Protein AF-A0AAD2KLY4-F1 (afdb_monomer_lite)

Structure (mmCIF, N/CA/C/O backb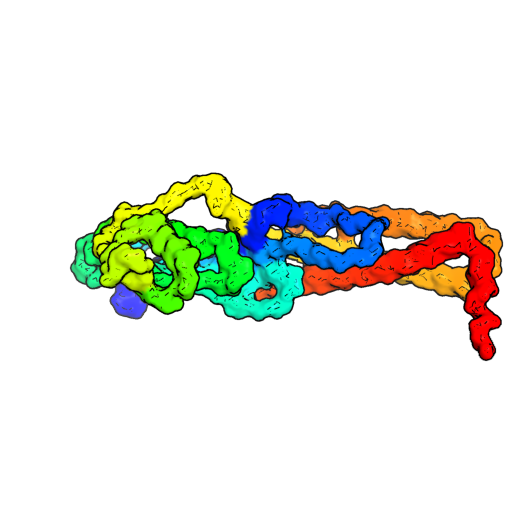one):
data_AF-A0AAD2KLY4-F1
#
_entry.id   AF-A0AAD2KLY4-F1
#
loop_
_atom_site.group_PDB
_atom_site.id
_atom_site.type_symbol
_atom_site.label_atom_id
_atom_site.label_alt_id
_atom_site.label_comp_id
_atom_site.label_asym_id
_atom_site.label_entity_id
_atom_site.label_seq_id
_atom_site.pdbx_PDB_ins_code
_atom_site.Cartn_x
_atom_site.Cartn_y
_atom_site.Cartn_z
_atom_site.occupancy
_atom_site.B_iso_or_equiv
_atom_site.auth_seq_id
_atom_site.auth_comp_id
_atom_site.auth_asym_id
_atom_site.auth_atom_id
_atom_site.pdbx_PDB_model_num
ATOM 1 N N . MET A 1 1 ? -6.569 -11.835 -3.399 1.00 58.44 1 MET A N 1
ATOM 2 C CA . MET A 1 1 ? -7.175 -13.111 -2.927 1.00 58.44 1 MET A CA 1
ATOM 3 C C . MET A 1 1 ? -7.369 -13.059 -1.411 1.00 58.44 1 MET A C 1
ATOM 5 O O . MET A 1 1 ? -6.613 -12.363 -0.741 1.00 58.44 1 MET A O 1
ATOM 9 N N . SER A 1 2 ? -8.421 -13.692 -0.871 1.00 74.25 2 SER A N 1
ATOM 10 C CA . SER A 1 2 ? -8.656 -13.763 0.584 1.00 74.25 2 SER A CA 1
ATOM 11 C C . SER A 1 2 ? -8.454 -15.191 1.061 1.00 74.25 2 SER A C 1
ATOM 13 O O . SER A 1 2 ? -9.274 -16.044 0.731 1.00 74.25 2 SER A O 1
ATOM 15 N N . ASP A 1 3 ? -7.421 -15.420 1.859 1.00 81.19 3 ASP A N 1
ATOM 16 C CA . ASP A 1 3 ? -7.173 -16.714 2.476 1.00 81.19 3 ASP A CA 1
ATOM 17 C C . ASP A 1 3 ? -7.888 -16.759 3.823 1.00 81.19 3 ASP A C 1
ATOM 19 O O . ASP A 1 3 ? -7.813 -15.831 4.635 1.00 81.19 3 ASP A O 1
ATOM 23 N N . MET A 1 4 ? -8.642 -17.829 4.050 1.00 85.00 4 MET A N 1
ATOM 24 C CA . MET A 1 4 ? -9.353 -18.057 5.299 1.00 85.00 4 MET A CA 1
ATOM 25 C C . MET A 1 4 ? -8.790 -19.318 5.937 1.00 85.00 4 MET A C 1
ATOM 27 O O . MET A 1 4 ? -8.860 -20.392 5.349 1.00 85.00 4 MET A O 1
ATOM 31 N N . SER A 1 5 ? -8.242 -19.183 7.140 1.00 82.19 5 SER A N 1
ATOM 32 C CA . SER A 1 5 ? -7.796 -20.314 7.949 1.00 82.19 5 SER A CA 1
ATOM 33 C C . SER A 1 5 ? -8.647 -20.410 9.209 1.00 82.19 5 SER A C 1
ATOM 35 O O . SER A 1 5 ? -8.895 -19.419 9.902 1.00 82.19 5 SER A O 1
ATOM 37 N N . LEU A 1 6 ? -9.129 -21.619 9.482 1.00 83.00 6 LEU A N 1
ATOM 38 C CA . LEU A 1 6 ? -9.866 -21.957 10.691 1.00 83.00 6 LEU A CA 1
ATOM 39 C C . LEU A 1 6 ? -9.021 -22.942 11.493 1.00 83.00 6 LEU A C 1
ATOM 41 O O . LEU A 1 6 ? -8.692 -24.018 10.998 1.00 83.00 6 LEU A O 1
ATOM 45 N N . ILE A 1 7 ? -8.674 -22.567 12.720 1.00 78.06 7 ILE A N 1
ATOM 46 C CA . ILE A 1 7 ? -7.983 -23.441 13.666 1.00 78.06 7 ILE A CA 1
ATOM 47 C C . ILE A 1 7 ? -9.000 -23.840 14.734 1.00 78.06 7 ILE A C 1
ATOM 49 O O . ILE A 1 7 ? -9.367 -23.039 15.602 1.00 78.06 7 ILE A O 1
ATOM 53 N N . GLU A 1 8 ? -9.474 -25.082 14.647 1.00 68.81 8 GLU A N 1
ATOM 54 C CA . GLU A 1 8 ? -10.263 -25.718 15.700 1.00 68.81 8 GLU A CA 1
ATOM 55 C C . GLU A 1 8 ? -9.298 -26.147 16.822 1.00 68.81 8 GLU A C 1
ATOM 57 O O . GLU A 1 8 ? -8.253 -26.727 16.540 1.00 68.81 8 GLU A O 1
ATOM 62 N N . THR A 1 9 ? -9.618 -25.862 18.091 1.00 71.38 9 THR A N 1
ATOM 63 C CA . THR A 1 9 ? -8.832 -26.245 19.293 1.00 71.38 9 THR A CA 1
ATOM 64 C C . THR A 1 9 ? -7.506 -25.501 19.523 1.00 71.38 9 THR A C 1
ATOM 66 O O . THR A 1 9 ? -6.468 -26.094 19.814 1.00 71.38 9 THR A O 1
ATOM 69 N N . ALA A 1 10 ? -7.528 -24.166 19.483 1.00 72.50 10 ALA A N 1
ATOM 70 C CA . ALA A 1 10 ? -6.380 -23.386 19.951 1.00 72.50 10 ALA A CA 1
ATOM 71 C C . ALA A 1 10 ? -6.088 -23.659 21.448 1.00 72.50 10 ALA A C 1
ATOM 73 O O . ALA A 1 10 ? -7.015 -23.984 22.200 1.00 72.50 10 ALA A O 1
ATOM 74 N N . PRO A 1 11 ? -4.834 -23.492 21.921 1.00 71.00 11 PRO A N 1
ATOM 75 C CA . PRO A 1 11 ? -4.490 -23.638 23.335 1.00 71.00 11 PRO A CA 1
ATOM 76 C C . PRO A 1 11 ? -5.448 -22.823 24.221 1.00 71.00 11 PRO A C 1
ATOM 78 O O . PRO A 1 11 ? -5.539 -21.604 24.082 1.00 71.00 11 PRO A O 1
ATOM 81 N N . GLY A 1 12 ? -6.208 -23.506 25.086 1.00 73.12 12 GLY A N 1
ATOM 82 C CA . GLY A 1 12 ? -7.313 -22.914 25.858 1.00 73.12 12 GLY A CA 1
ATOM 83 C C . GLY A 1 12 ? -8.727 -23.272 25.372 1.00 73.12 12 GLY A C 1
ATOM 84 O O . GLY A 1 12 ? -9.696 -22.725 25.890 1.00 73.12 12 GLY A O 1
ATOM 85 N N . GLY A 1 13 ? -8.864 -24.173 24.394 1.00 79.44 13 GLY A N 1
ATOM 86 C CA . GLY A 1 13 ? -10.141 -24.762 23.967 1.00 79.44 13 GLY A CA 1
ATOM 87 C C . GLY A 1 13 ? -10.970 -23.912 22.997 1.00 79.44 13 GLY A C 1
ATOM 88 O O . GLY A 1 13 ? -11.998 -24.373 22.519 1.00 79.44 13 GLY A O 1
ATOM 89 N N . GLY A 1 14 ? -10.548 -22.688 22.673 1.00 84.50 14 GLY A N 1
ATOM 90 C CA . GLY A 1 14 ? -11.285 -21.787 21.778 1.00 84.50 14 GLY A CA 1
ATOM 91 C C . GLY A 1 14 ? -11.152 -22.117 20.286 1.00 84.50 14 GLY A C 1
ATOM 92 O O . GLY A 1 14 ? -10.246 -22.836 19.861 1.00 84.50 14 GLY A O 1
ATOM 93 N N . SER A 1 15 ? -12.042 -21.528 19.482 1.00 86.88 15 SER A N 1
ATOM 94 C CA . SER A 1 15 ? -11.928 -21.508 18.015 1.00 86.88 15 SER A CA 1
ATOM 95 C C . SER A 1 15 ? -11.272 -20.206 17.560 1.00 86.88 15 SER A C 1
ATOM 97 O O . SER A 1 15 ? -11.635 -19.130 18.051 1.00 86.88 15 SER A O 1
ATOM 99 N N . VAL A 1 16 ? -10.326 -20.295 16.621 1.00 89.75 16 VAL A N 1
ATOM 100 C CA . VAL A 1 16 ? -9.651 -19.128 16.036 1.00 89.75 16 VAL A CA 1
ATOM 101 C C . VAL A 1 16 ? -9.893 -19.096 14.534 1.00 89.75 16 VAL A C 1
ATOM 103 O O . VAL A 1 16 ? -9.549 -20.035 13.821 1.00 89.75 16 VAL A O 1
ATOM 106 N N . LEU A 1 17 ? -10.478 -18.001 14.060 1.00 91.50 17 LEU A N 1
ATOM 107 C CA . LEU A 1 17 ? -10.653 -17.716 12.642 1.00 91.50 17 LEU A CA 1
ATOM 108 C C . LEU A 1 17 ? -9.693 -16.602 12.244 1.00 91.50 17 LEU A C 1
ATOM 110 O O . LEU A 1 17 ? -9.771 -15.506 12.800 1.00 91.50 17 LEU A O 1
ATOM 114 N N . THR A 1 18 ? -8.864 -16.856 11.239 1.00 91.88 18 THR A N 1
ATOM 115 C CA . THR A 1 18 ? -7.981 -15.848 10.656 1.00 91.88 18 THR A CA 1
ATOM 116 C C . THR A 1 18 ? -8.346 -15.642 9.192 1.00 91.88 18 THR A C 1
ATOM 118 O O . THR A 1 18 ? -8.370 -16.584 8.399 1.00 91.88 18 THR A O 1
ATOM 121 N N . LYS A 1 19 ? -8.641 -14.396 8.819 1.00 93.19 19 LYS A N 1
ATOM 122 C CA . LYS A 1 19 ? -8.794 -13.970 7.427 1.00 93.19 19 LYS A CA 1
ATOM 123 C C . LYS A 1 19 ? -7.586 -13.136 7.053 1.00 93.19 19 LYS A C 1
ATOM 125 O O . LYS A 1 19 ? -7.297 -12.143 7.715 1.00 93.19 19 LYS A O 1
ATOM 130 N N . GLN A 1 20 ? -6.916 -13.520 5.984 1.00 91.50 20 GLN A N 1
ATOM 131 C CA . GLN A 1 20 ? -5.729 -12.850 5.493 1.00 91.50 20 GLN A CA 1
ATOM 132 C C . GLN A 1 20 ? -5.960 -12.396 4.059 1.00 91.50 20 GLN A C 1
ATOM 134 O O . GLN A 1 20 ? -6.524 -13.113 3.233 1.00 91.50 20 GLN A O 1
ATOM 139 N N . ARG A 1 21 ? -5.556 -11.168 3.762 1.00 91.69 21 ARG A N 1
ATOM 140 C CA . ARG A 1 21 ? -5.619 -10.592 2.421 1.00 91.69 21 ARG A CA 1
ATOM 141 C C . ARG A 1 21 ? -4.305 -9.920 2.125 1.00 91.69 21 ARG A C 1
ATOM 143 O O . ARG A 1 21 ? -3.814 -9.148 2.943 1.00 91.69 21 ARG A O 1
ATOM 150 N N . ARG A 1 22 ? -3.776 -10.171 0.934 1.00 90.19 22 ARG A N 1
ATOM 151 C CA . ARG A 1 22 ? -2.595 -9.475 0.442 1.00 90.19 22 ARG A CA 1
ATOM 152 C C . ARG A 1 22 ? -2.857 -8.874 -0.925 1.00 90.19 22 ARG A C 1
ATOM 154 O O . ARG A 1 22 ? -3.518 -9.487 -1.763 1.00 90.19 22 ARG A O 1
ATOM 161 N N . TYR A 1 23 ? -2.361 -7.664 -1.119 1.00 92.00 23 TYR A N 1
ATOM 162 C CA . TYR A 1 23 ? -2.485 -6.911 -2.360 1.00 92.00 23 TYR A CA 1
ATOM 163 C C . TYR A 1 23 ? -1.366 -5.875 -2.449 1.00 92.00 23 TYR A C 1
ATOM 165 O O . TYR A 1 23 ? -0.711 -5.559 -1.456 1.00 92.00 23 TYR A O 1
ATOM 173 N N . VAL A 1 24 ? -1.142 -5.343 -3.644 1.00 90.12 24 VAL A N 1
ATOM 174 C CA . VAL A 1 24 ? -0.223 -4.229 -3.869 1.00 90.12 24 VAL A CA 1
ATOM 175 C C . VAL A 1 24 ? -1.033 -2.939 -3.937 1.00 90.12 24 VAL A C 1
ATOM 177 O O . VAL A 1 24 ? -2.069 -2.891 -4.595 1.00 90.12 24 VAL A O 1
ATOM 180 N N . LEU A 1 25 ? -0.587 -1.888 -3.257 1.00 92.19 25 LEU A N 1
ATOM 181 C CA . LEU A 1 25 ? -1.055 -0.530 -3.502 1.00 92.19 25 LEU A CA 1
ATOM 182 C C . LEU A 1 25 ? -0.059 0.192 -4.392 1.00 92.19 25 LEU A C 1
ATOM 184 O O . LEU A 1 25 ? 1.115 0.306 -4.050 1.00 92.19 25 LEU A O 1
ATOM 188 N N . GLU A 1 26 ? -0.546 0.731 -5.497 1.00 89.25 26 GLU A N 1
ATOM 189 C CA . GLU A 1 26 ? 0.185 1.711 -6.279 1.00 89.25 26 GLU A CA 1
ATOM 190 C C . GLU A 1 26 ? -0.215 3.114 -5.824 1.00 89.25 26 GLU A C 1
ATOM 192 O O . GLU A 1 26 ? -1.395 3.472 -5.819 1.00 89.25 26 GLU A O 1
ATOM 197 N N . VAL A 1 27 ? 0.772 3.887 -5.378 1.00 88.94 27 VAL A N 1
ATOM 198 C CA . VAL A 1 27 ? 0.571 5.168 -4.707 1.00 88.94 27 VAL A CA 1
ATOM 199 C C . VAL A 1 27 ? 1.357 6.258 -5.424 1.00 88.94 27 VAL A C 1
ATOM 201 O O . VAL A 1 27 ? 2.584 6.264 -5.410 1.00 88.94 27 VAL A O 1
ATOM 204 N N . GLY A 1 28 ? 0.676 7.214 -6.047 1.00 87.25 28 GLY A N 1
ATOM 205 C CA . GLY A 1 28 ? 1.345 8.232 -6.856 1.00 87.25 28 GLY A CA 1
ATOM 206 C C . GLY A 1 28 ? 0.415 9.322 -7.363 1.00 87.25 28 GLY A C 1
ATOM 207 O O . GLY A 1 28 ? -0.791 9.298 -7.132 1.00 87.25 28 GLY A O 1
ATOM 208 N N . GLU A 1 29 ? 0.979 10.308 -8.060 1.00 83.88 29 GLU A N 1
ATOM 209 C CA . GLU A 1 29 ? 0.165 11.342 -8.702 1.00 83.88 29 GLU A CA 1
ATOM 210 C C . GLU A 1 29 ? -0.788 10.710 -9.730 1.00 83.88 29 GLU A C 1
ATOM 212 O O . GLU A 1 29 ? -0.370 9.825 -10.473 1.00 83.88 29 GLU A O 1
ATOM 217 N N . PRO A 1 30 ? -2.050 11.151 -9.851 1.00 76.00 30 PRO A N 1
ATOM 218 C CA . PRO A 1 30 ? -3.013 10.506 -10.749 1.00 76.00 30 PRO A CA 1
ATOM 219 C C . PRO A 1 30 ? -2.569 10.495 -12.213 1.00 76.00 30 PRO A C 1
ATOM 221 O O . PRO A 1 30 ? -2.823 9.536 -12.931 1.00 76.00 30 PRO A O 1
ATOM 224 N N . THR A 1 31 ? -1.865 11.541 -12.652 1.00 72.88 31 THR A N 1
ATOM 225 C CA . THR A 1 31 ? -1.267 11.615 -13.994 1.00 72.88 31 THR A CA 1
ATOM 226 C C . THR A 1 31 ? -0.169 10.576 -14.195 1.00 72.88 31 THR A C 1
ATOM 228 O O . THR A 1 31 ? 0.007 10.076 -15.300 1.00 72.88 31 THR A O 1
ATOM 231 N N . VAL A 1 32 ? 0.543 10.223 -13.126 1.00 68.00 32 VAL A N 1
ATOM 232 C CA . VAL A 1 32 ? 1.557 9.167 -13.112 1.00 68.00 32 VAL A CA 1
ATOM 233 C C . VAL A 1 32 ? 0.902 7.798 -13.112 1.00 68.00 32 VAL A C 1
ATOM 235 O O . VAL A 1 32 ? 1.340 6.937 -13.861 1.00 68.00 32 VAL A O 1
ATOM 238 N N . LEU A 1 33 ? -0.169 7.605 -12.341 1.00 68.56 33 LEU A N 1
ATOM 239 C CA . LEU A 1 33 ? -0.923 6.349 -12.328 1.00 68.56 33 LEU A CA 1
ATOM 240 C C . LEU A 1 33 ? -1.590 6.084 -13.685 1.00 68.56 33 LEU A C 1
ATOM 242 O O . LEU A 1 33 ? -1.449 5.004 -14.247 1.00 68.56 33 LEU A O 1
ATOM 246 N N . ALA A 1 34 ? -2.224 7.102 -14.275 1.00 64.50 34 ALA A N 1
ATOM 247 C CA . ALA A 1 34 ? -2.790 7.022 -15.622 1.00 64.50 34 ALA A CA 1
ATOM 248 C C . ALA A 1 34 ? -1.703 6.860 -16.703 1.00 64.50 34 ALA A C 1
ATOM 250 O O . ALA A 1 34 ? -1.918 6.201 -17.719 1.00 64.50 34 ALA A O 1
ATOM 251 N N . GLY A 1 35 ? -0.531 7.462 -16.479 1.00 53.62 35 GLY A N 1
ATOM 252 C CA . GLY A 1 35 ? 0.608 7.479 -17.394 1.00 53.62 35 GLY A CA 1
ATOM 253 C C . GLY A 1 35 ? 1.600 6.325 -17.229 1.00 53.62 35 GLY A C 1
ATOM 254 O O . GLY A 1 35 ? 2.498 6.207 -18.055 1.00 53.62 35 GLY A O 1
ATOM 255 N N . HIS A 1 36 ? 1.463 5.441 -16.233 1.00 50.06 36 HIS A N 1
ATOM 256 C CA . HIS A 1 36 ? 2.331 4.256 -16.085 1.00 50.06 36 HIS A CA 1
ATOM 257 C C . HIS A 1 36 ? 2.085 3.184 -17.149 1.00 50.06 36 HIS A C 1
ATOM 259 O O . HIS A 1 36 ? 2.924 2.305 -17.351 1.00 50.06 36 HIS A O 1
ATOM 265 N N . LEU A 1 37 ? 0.992 3.314 -17.905 1.00 44.81 37 LEU A N 1
ATOM 266 C CA . LEU A 1 37 ? 0.805 2.632 -19.188 1.00 44.81 37 LEU A CA 1
ATOM 267 C C . LEU A 1 37 ? 1.606 3.276 -20.338 1.00 44.81 37 LEU A C 1
ATOM 269 O O . LEU A 1 37 ? 1.842 2.626 -21.349 1.00 44.81 37 LEU A O 1
ATOM 273 N N . ALA A 1 38 ? 2.056 4.524 -20.190 1.00 39.06 38 ALA A N 1
ATOM 274 C CA . ALA A 1 38 ? 2.711 5.325 -21.228 1.00 39.06 38 ALA A CA 1
ATOM 275 C C . ALA A 1 38 ? 4.179 5.687 -20.920 1.00 39.06 38 ALA A C 1
ATOM 277 O O . ALA A 1 38 ? 4.808 6.415 -21.684 1.00 39.06 38 ALA A O 1
ATOM 278 N N . LEU A 1 39 ? 4.762 5.181 -19.824 1.00 42.94 39 LEU A N 1
ATOM 279 C CA . LEU A 1 39 ? 6.188 5.385 -19.519 1.00 42.94 39 LEU A CA 1
ATOM 280 C C . LEU A 1 39 ? 7.136 4.551 -20.400 1.00 42.94 39 LEU A C 1
ATOM 282 O O . LEU A 1 39 ? 8.351 4.727 -20.325 1.00 42.94 39 LEU A O 1
ATOM 286 N N . SER A 1 40 ? 6.598 3.721 -21.296 1.00 43.22 40 SER A N 1
ATOM 287 C CA . SER A 1 40 ? 7.327 3.311 -22.494 1.00 43.22 40 SER A CA 1
ATOM 288 C C . SER A 1 40 ? 7.121 4.367 -23.579 1.00 43.22 40 SER A C 1
ATOM 290 O O . SER A 1 40 ? 5.994 4.630 -23.979 1.00 43.22 40 SER A O 1
ATOM 292 N N . ALA A 1 41 ? 8.222 4.899 -24.108 1.00 41.16 41 ALA A N 1
ATOM 293 C CA . ALA A 1 41 ? 8.277 5.678 -25.349 1.00 41.16 41 ALA A CA 1
ATOM 294 C C . ALA A 1 41 ? 7.902 7.169 -25.270 1.00 41.16 41 ALA A C 1
ATOM 296 O O . ALA A 1 41 ? 6.834 7.592 -25.688 1.00 41.16 41 ALA A O 1
ATOM 297 N N . SER A 1 42 ? 8.864 8.010 -24.889 1.00 39.44 42 SER A N 1
ATOM 298 C CA . SER A 1 42 ? 9.314 9.096 -25.780 1.00 39.44 42 SER A CA 1
ATOM 299 C C . SER A 1 42 ? 10.373 9.944 -25.076 1.00 39.44 42 SER A C 1
ATOM 301 O O . SER A 1 42 ? 10.146 11.093 -24.692 1.00 39.44 42 SER A O 1
ATOM 303 N N . ALA A 1 43 ? 11.587 9.402 -24.969 1.00 42.47 43 ALA A N 1
ATOM 304 C CA . ALA A 1 43 ? 12.765 10.257 -24.939 1.00 42.47 43 ALA A CA 1
ATOM 305 C C . ALA A 1 43 ? 12.966 10.797 -26.365 1.00 42.47 43 ALA A C 1
ATOM 307 O O . ALA A 1 43 ? 13.672 10.209 -27.182 1.00 42.47 43 ALA A O 1
ATOM 308 N N . GLY A 1 44 ? 12.273 11.889 -26.692 1.00 43.88 44 GLY A N 1
ATOM 309 C CA . GLY A 1 44 ? 12.481 12.599 -27.948 1.00 43.88 44 GLY A CA 1
ATOM 310 C C . GLY A 1 44 ? 13.955 13.020 -28.059 1.00 43.88 44 GLY A C 1
ATOM 311 O O . GLY A 1 44 ? 14.493 13.618 -27.121 1.00 43.88 44 GLY A O 1
ATOM 312 N N . PRO A 1 45 ? 14.645 12.729 -29.173 1.00 43.09 45 PRO A N 1
ATOM 313 C CA . PRO A 1 45 ? 16.068 13.002 -29.307 1.00 43.09 45 PRO A CA 1
ATOM 314 C C . PRO A 1 45 ? 16.277 14.485 -29.617 1.00 43.09 45 PRO A C 1
ATOM 316 O O . PRO A 1 45 ? 16.491 14.817 -30.778 1.00 43.09 45 PRO A O 1
ATOM 319 N N . LYS A 1 46 ? 16.160 15.406 -28.643 1.00 46.25 46 LYS A N 1
ATOM 320 C CA . LYS A 1 46 ? 16.518 16.820 -28.909 1.00 46.25 46 LYS A CA 1
ATOM 321 C C . LYS A 1 46 ? 16.771 17.783 -27.745 1.00 46.25 46 LYS A C 1
ATOM 323 O O . LYS A 1 46 ? 16.981 18.958 -28.025 1.00 46.25 46 LYS A O 1
ATOM 328 N N . VAL A 1 47 ? 16.846 17.355 -26.484 1.00 42.56 47 VAL A N 1
ATOM 329 C CA . VAL A 1 47 ? 17.201 18.289 -25.391 1.00 42.56 47 VAL A CA 1
ATOM 330 C C . VAL A 1 47 ? 18.517 17.882 -24.741 1.00 42.56 47 VAL A C 1
ATOM 332 O O . VAL A 1 47 ? 18.563 17.215 -23.715 1.00 42.56 47 VAL A O 1
ATOM 335 N N . VAL A 1 48 ? 19.616 18.283 -25.377 1.00 45.19 48 VAL A N 1
ATOM 336 C CA . VAL A 1 48 ? 20.957 18.209 -24.791 1.00 45.19 48 VAL A CA 1
ATOM 337 C C . VAL A 1 48 ? 21.098 19.389 -23.824 1.00 45.19 48 VAL A C 1
ATOM 339 O O . VAL A 1 48 ? 21.095 20.533 -24.265 1.00 45.19 48 VAL A O 1
ATOM 342 N N . GLY A 1 49 ? 21.204 19.123 -22.516 1.00 49.09 49 GLY A N 1
ATOM 343 C CA . GLY A 1 49 ? 21.714 20.103 -21.542 1.00 49.09 49 GLY A CA 1
ATOM 344 C C . GLY A 1 49 ? 20.796 20.541 -20.395 1.00 49.09 49 GLY A C 1
ATOM 345 O O . GLY A 1 49 ? 21.223 21.376 -19.605 1.00 49.09 49 GLY A O 1
ATOM 346 N N . ARG A 1 50 ? 19.578 19.999 -20.238 1.00 47.25 50 ARG A N 1
ATOM 347 C CA . ARG A 1 50 ? 18.803 20.195 -18.995 1.00 47.25 50 ARG A CA 1
ATOM 348 C C . ARG A 1 50 ? 18.933 18.969 -18.087 1.00 47.25 50 ARG A C 1
ATOM 350 O O . ARG A 1 50 ? 18.832 17.856 -18.604 1.00 47.25 50 ARG A O 1
ATOM 357 N N . PRO A 1 51 ? 19.153 19.140 -16.767 1.00 46.25 51 PRO A N 1
ATOM 358 C CA . PRO A 1 51 ? 19.096 18.023 -15.833 1.00 46.25 51 PRO A CA 1
ATOM 359 C C . PRO A 1 51 ? 17.727 17.360 -15.981 1.00 46.25 51 PRO A C 1
ATOM 361 O O . PRO A 1 51 ? 16.702 18.040 -15.933 1.00 46.25 51 PRO A O 1
ATOM 364 N N . PHE A 1 52 ? 17.716 16.052 -16.238 1.00 44.34 52 PHE A N 1
ATOM 365 C CA . PHE A 1 52 ? 16.484 15.280 -16.335 1.00 44.34 52 PHE A CA 1
ATOM 366 C C . PHE A 1 52 ? 15.696 15.489 -15.040 1.00 44.34 52 PHE A C 1
ATOM 368 O O . PHE A 1 52 ? 16.109 15.021 -13.977 1.00 44.34 52 PHE A O 1
ATOM 375 N N . HIS A 1 53 ? 14.578 16.218 -15.110 1.00 48.62 53 HIS A N 1
ATOM 376 C CA . HIS A 1 53 ? 13.608 16.206 -14.027 1.00 48.62 53 HIS A CA 1
ATOM 377 C C . HIS A 1 53 ? 13.199 14.746 -13.856 1.00 48.62 53 HIS A C 1
ATOM 379 O O . HIS A 1 53 ? 12.653 14.154 -14.789 1.00 48.62 53 HIS A O 1
ATOM 385 N N . ARG A 1 54 ? 13.550 14.144 -12.711 1.00 56.34 54 ARG A N 1
ATOM 386 C CA . ARG A 1 54 ? 13.157 12.770 -12.392 1.00 56.34 54 ARG A CA 1
ATOM 387 C C . ARG A 1 54 ? 11.647 12.695 -12.569 1.00 56.34 54 ARG A C 1
ATOM 389 O O . ARG A 1 54 ? 10.918 13.414 -11.884 1.00 56.34 54 ARG A O 1
ATOM 396 N N . LEU A 1 55 ? 11.204 11.892 -13.534 1.00 59.34 55 LEU A N 1
ATOM 397 C CA . LEU A 1 55 ? 9.784 11.649 -13.722 1.00 59.34 55 LEU A CA 1
ATOM 398 C C . LEU A 1 55 ? 9.245 11.106 -12.395 1.00 59.34 55 LEU A C 1
ATOM 400 O O . LEU A 1 55 ? 9.899 10.252 -11.793 1.00 59.34 55 LEU A O 1
ATOM 404 N N . PRO A 1 56 ? 8.121 11.630 -11.889 1.00 67.19 56 PRO A N 1
ATOM 405 C CA . PRO A 1 56 ? 7.546 11.127 -10.656 1.00 67.19 56 PRO A CA 1
ATOM 406 C C . PRO A 1 56 ? 7.195 9.647 -10.846 1.00 67.19 56 PRO A C 1
ATOM 408 O O . PRO A 1 56 ? 6.432 9.292 -11.740 1.00 67.19 56 PRO A O 1
ATOM 411 N N . VAL A 1 57 ? 7.801 8.792 -10.027 1.00 71.38 57 VAL A N 1
ATOM 412 C CA . VAL A 1 57 ? 7.563 7.346 -9.999 1.00 71.38 57 VAL A CA 1
ATOM 413 C C . VAL A 1 57 ? 6.572 7.064 -8.860 1.00 71.38 57 VAL A C 1
ATOM 415 O O . VAL A 1 57 ? 6.684 7.694 -7.803 1.00 71.38 57 VAL A O 1
ATOM 418 N N . PRO A 1 58 ? 5.559 6.205 -9.058 1.00 81.38 58 PRO A N 1
ATOM 419 C CA . PRO A 1 58 ? 4.666 5.790 -7.999 1.00 81.38 58 PRO A CA 1
ATOM 420 C C . PRO A 1 58 ? 5.429 4.899 -7.023 1.00 81.38 58 PRO A C 1
ATOM 422 O O . PRO A 1 58 ? 6.388 4.215 -7.374 1.00 81.38 58 PRO A O 1
ATOM 425 N N . PHE A 1 59 ? 4.965 4.902 -5.788 1.00 84.44 59 PHE A N 1
ATOM 426 C CA . PHE A 1 59 ? 5.382 3.961 -4.772 1.00 84.44 59 PHE A CA 1
ATOM 427 C C . PHE A 1 59 ? 4.537 2.704 -4.907 1.00 84.44 59 PHE A C 1
ATOM 429 O O . PHE A 1 59 ? 3.309 2.787 -4.972 1.00 84.44 59 PHE A O 1
ATOM 436 N N . TRP A 1 60 ? 5.179 1.543 -4.896 1.00 86.31 60 TRP A N 1
ATOM 437 C CA . TRP A 1 60 ? 4.472 0.277 -4.747 1.00 86.31 60 TRP A CA 1
ATOM 438 C C . TRP A 1 60 ? 4.592 -0.189 -3.306 1.00 86.31 60 TRP A C 1
ATOM 440 O O . TRP A 1 60 ? 5.694 -0.267 -2.762 1.00 86.31 60 TRP A O 1
ATOM 450 N N . LEU A 1 61 ? 3.454 -0.480 -2.685 1.00 89.38 61 LEU A N 1
ATOM 451 C CA . LEU A 1 61 ? 3.381 -0.967 -1.316 1.00 89.38 61 LEU A CA 1
ATOM 452 C C . LEU A 1 61 ? 2.790 -2.369 -1.325 1.00 89.38 61 LEU A C 1
ATOM 454 O O . LEU A 1 61 ? 1.681 -2.550 -1.820 1.00 89.38 61 LEU A O 1
ATOM 458 N N . LEU A 1 62 ? 3.471 -3.352 -0.746 1.00 90.19 62 LEU A N 1
ATOM 459 C CA . LEU A 1 62 ? 2.802 -4.593 -0.374 1.00 90.19 62 LEU A CA 1
ATOM 460 C C . LEU A 1 62 ? 1.958 -4.302 0.860 1.00 90.19 62 LEU A C 1
ATOM 462 O O . LEU A 1 62 ? 2.467 -3.731 1.820 1.00 90.19 62 LEU A O 1
ATOM 466 N N . VAL A 1 63 ? 0.692 -4.697 0.848 1.00 92.44 63 VAL A N 1
ATOM 467 C CA . VAL A 1 63 ? -0.202 -4.576 1.997 1.00 92.44 63 VAL A CA 1
ATOM 468 C C . VAL A 1 63 ? -0.708 -5.952 2.387 1.00 92.44 63 VAL A C 1
ATOM 470 O O . VAL A 1 63 ? -1.155 -6.724 1.540 1.00 92.44 63 VAL A O 1
ATOM 473 N N . GLU A 1 64 ? -0.651 -6.235 3.682 1.00 93.25 64 GLU A N 1
ATOM 474 C CA . GLU A 1 64 ? -1.224 -7.420 4.301 1.00 93.25 64 GLU A CA 1
ATOM 475 C C . GLU A 1 64 ? -2.252 -6.991 5.346 1.00 93.25 64 GLU A C 1
ATOM 477 O O . GLU A 1 64 ? -1.931 -6.317 6.325 1.00 93.25 64 GLU A O 1
ATOM 482 N N . GLU A 1 65 ? -3.498 -7.393 5.135 1.00 95.06 65 GLU A N 1
ATOM 483 C CA . GLU A 1 65 ? -4.577 -7.240 6.098 1.00 95.06 65 GLU A CA 1
ATOM 484 C C . GLU A 1 65 ? -4.850 -8.592 6.768 1.00 95.06 65 GLU A C 1
ATOM 486 O O . GLU A 1 65 ? -5.101 -9.589 6.088 1.00 95.06 65 GLU A O 1
ATOM 491 N N . VAL A 1 66 ? -4.826 -8.622 8.098 1.00 94.94 66 VAL A N 1
ATOM 492 C CA . VAL A 1 66 ? -5.082 -9.813 8.913 1.00 94.94 66 VAL A CA 1
ATOM 493 C C . VAL A 1 66 ? -6.204 -9.510 9.896 1.00 94.94 66 VAL A C 1
ATOM 495 O O . VAL A 1 66 ? -6.052 -8.670 10.778 1.00 94.94 66 VAL A O 1
ATOM 498 N N . GLU A 1 67 ? -7.329 -10.204 9.764 1.00 95.88 67 GLU A N 1
ATOM 499 C CA . GLU A 1 67 ? -8.411 -10.217 10.748 1.00 95.88 67 GLU A CA 1
ATOM 500 C C . GLU A 1 67 ? -8.334 -11.525 11.541 1.00 95.88 67 GLU A C 1
ATOM 502 O O . GLU A 1 67 ? -8.446 -12.601 10.960 1.00 95.88 67 GLU A O 1
ATOM 507 N N . THR A 1 68 ? -8.167 -11.455 12.858 1.00 95.19 68 THR A N 1
ATOM 508 C CA . THR A 1 68 ? -8.184 -12.618 13.755 1.00 95.19 68 THR A CA 1
ATOM 509 C C . THR A 1 68 ? -9.383 -12.522 14.683 1.00 95.19 68 THR A C 1
ATOM 511 O O . THR A 1 68 ? -9.586 -11.493 15.318 1.00 95.19 68 THR A O 1
ATOM 514 N N . PHE A 1 69 ? -10.158 -13.594 14.809 1.00 94.00 69 PHE A N 1
ATOM 515 C CA . PHE A 1 69 ? -11.306 -13.692 15.708 1.00 94.00 69 PHE A CA 1
ATOM 516 C C . PHE A 1 69 ? -11.122 -14.899 16.621 1.00 94.00 69 PHE A C 1
ATOM 518 O O . PHE A 1 69 ? -10.845 -15.999 16.146 1.00 94.00 69 PHE A O 1
ATOM 525 N N . LYS A 1 70 ? -11.295 -14.703 17.927 1.00 92.75 70 LYS A N 1
ATOM 526 C CA . LYS A 1 70 ? -11.256 -15.765 18.937 1.00 92.75 70 LYS A CA 1
ATOM 527 C C . LYS A 1 70 ? -12.628 -15.882 19.581 1.00 92.75 70 LYS A C 1
ATOM 529 O O . LYS A 1 70 ? -13.119 -14.910 20.158 1.00 92.75 70 LYS A O 1
ATOM 534 N N . ALA A 1 71 ? -13.229 -17.063 19.498 1.00 90.38 71 ALA A N 1
ATOM 535 C CA . ALA A 1 71 ? -14.519 -17.379 20.104 1.00 90.38 71 ALA A CA 1
ATOM 536 C C . ALA A 1 71 ? -14.365 -18.500 21.141 1.00 90.38 71 ALA A C 1
ATOM 538 O O . ALA A 1 71 ? -13.480 -19.355 21.028 1.00 90.38 71 ALA A O 1
ATOM 539 N N . ALA A 1 72 ? -15.206 -18.470 22.177 1.00 86.38 72 ALA A N 1
ATOM 540 C CA . ALA A 1 72 ? -15.207 -19.499 23.209 1.00 86.38 72 ALA A CA 1
ATOM 541 C C . ALA A 1 72 ? -15.608 -20.855 22.610 1.00 86.38 72 ALA A C 1
ATOM 543 O O . ALA A 1 72 ? -16.385 -20.908 21.653 1.00 86.38 72 ALA A O 1
ATOM 544 N N . ALA A 1 73 ? -15.068 -21.932 23.187 1.00 71.00 73 ALA A N 1
ATOM 545 C CA . ALA A 1 73 ? -15.340 -23.312 22.807 1.00 71.00 73 ALA A CA 1
ATOM 546 C C . ALA A 1 73 ? -16.850 -23.589 22.797 1.00 71.00 73 ALA A C 1
ATOM 548 O O . ALA A 1 73 ? -17.485 -23.795 23.825 1.00 71.00 73 ALA A O 1
ATOM 549 N N . SER A 1 74 ? -17.430 -23.552 21.614 1.00 60.06 74 SER A N 1
ATOM 550 C CA . SER A 1 74 ? -18.742 -24.088 21.288 1.00 60.06 74 SER A CA 1
ATOM 551 C C . SER A 1 74 ? -18.632 -24.540 19.837 1.00 60.06 74 SER A C 1
ATOM 553 O O . SER A 1 74 ? -17.706 -24.118 19.144 1.00 60.06 74 SER A O 1
ATOM 555 N N . GLU A 1 75 ? -19.507 -25.431 19.390 1.00 58.66 75 GLU A N 1
ATOM 556 C CA . GLU A 1 75 ? -19.505 -26.144 18.097 1.00 58.66 75 GLU A CA 1
ATOM 557 C C . GLU A 1 75 ? -19.672 -25.229 16.856 1.00 58.66 75 GLU A C 1
ATOM 559 O O . GLU A 1 75 ? -20.325 -25.553 15.863 1.00 58.66 75 GLU A O 1
ATOM 564 N N . ILE A 1 76 ? -19.119 -24.023 16.906 1.00 62.69 76 ILE A N 1
ATOM 565 C CA . ILE A 1 76 ? -19.235 -22.977 15.919 1.00 62.69 76 ILE A CA 1
ATOM 566 C C . ILE A 1 76 ? -18.211 -23.225 14.810 1.00 62.69 76 ILE A C 1
ATOM 568 O O . ILE A 1 76 ? -17.107 -22.691 14.816 1.00 62.69 76 ILE A O 1
ATOM 572 N N . ARG A 1 77 ? -18.626 -24.007 13.813 1.00 67.00 77 ARG A N 1
ATOM 573 C CA . ARG A 1 77 ? -17.849 -24.267 12.586 1.00 67.00 77 ARG A CA 1
ATOM 574 C C . ARG A 1 77 ? -18.081 -23.250 11.466 1.00 67.00 77 ARG A C 1
ATOM 576 O O . ARG A 1 77 ? -17.503 -23.355 10.391 1.00 67.00 77 ARG A O 1
ATOM 583 N N . VAL A 1 78 ? -18.955 -22.268 11.694 1.00 79.19 78 VAL A N 1
ATOM 584 C CA . VAL A 1 78 ? -19.363 -21.293 10.674 1.00 79.19 78 VAL A CA 1
ATOM 585 C C . VAL A 1 78 ? -18.698 -19.951 10.954 1.00 79.19 78 VAL A C 1
ATOM 587 O O . VAL A 1 78 ? -18.913 -19.369 12.017 1.00 79.19 78 VAL A O 1
ATOM 590 N N . ALA A 1 79 ? -17.934 -19.438 9.986 1.00 80.50 79 ALA A N 1
ATOM 591 C CA . ALA A 1 79 ? -17.167 -18.196 10.111 1.00 80.50 79 ALA A CA 1
ATOM 592 C C . ALA A 1 79 ? -17.997 -17.013 10.643 1.00 80.50 79 ALA A C 1
ATOM 594 O O . ALA A 1 79 ? -17.551 -16.306 11.545 1.00 80.50 79 ALA A O 1
ATOM 595 N N . ASP A 1 80 ? -19.225 -16.830 10.150 1.00 84.69 80 ASP A N 1
ATOM 596 C CA . ASP A 1 80 ? -20.105 -15.735 10.582 1.00 84.69 80 ASP A CA 1
ATOM 597 C C . ASP A 1 80 ? -20.492 -15.837 12.058 1.00 84.69 80 ASP A C 1
ATOM 599 O O . ASP A 1 80 ? -20.557 -14.831 12.766 1.00 84.69 80 ASP A O 1
ATOM 603 N N . ARG A 1 81 ? -20.683 -17.063 12.553 1.00 81.81 81 ARG A N 1
ATOM 604 C CA . ARG A 1 81 ? -20.956 -17.299 13.969 1.00 81.81 81 ARG A CA 1
ATOM 605 C C . ARG A 1 81 ? -19.704 -17.073 14.822 1.00 81.81 81 ARG A C 1
ATOM 607 O O . ARG A 1 81 ? -19.831 -16.515 15.906 1.00 81.81 81 ARG A O 1
ATOM 614 N N . ILE A 1 82 ? -18.505 -17.439 14.349 1.00 82.56 82 ILE A N 1
ATOM 615 C CA . ILE A 1 82 ? -17.250 -17.146 15.076 1.00 82.56 82 ILE A CA 1
ATOM 616 C C . ILE A 1 82 ? -17.092 -15.636 15.248 1.00 82.56 82 ILE A C 1
ATOM 618 O O . ILE A 1 82 ? -16.768 -15.174 16.336 1.00 82.56 82 ILE A O 1
ATOM 622 N N . ILE A 1 83 ? -17.368 -14.866 14.195 1.00 87.00 83 ILE A N 1
ATOM 623 C CA . ILE A 1 83 ? -17.295 -13.404 14.233 1.00 87.00 83 ILE A CA 1
ATOM 624 C C . ILE A 1 83 ? -18.322 -12.842 15.222 1.00 87.00 83 ILE A C 1
ATOM 626 O O . ILE A 1 83 ? -17.956 -12.047 16.083 1.00 87.00 83 ILE A O 1
ATOM 630 N N . ALA A 1 84 ? -19.580 -13.288 15.150 1.00 85.75 84 ALA A N 1
ATOM 631 C CA . ALA A 1 84 ? -20.644 -12.825 16.044 1.00 85.75 84 ALA A CA 1
ATOM 632 C C . ALA A 1 84 ? -20.368 -13.143 17.528 1.00 85.75 84 ALA A C 1
ATOM 634 O O . ALA A 1 84 ? -20.695 -12.358 18.420 1.00 85.75 84 ALA A O 1
ATOM 635 N N . HIS A 1 85 ? -19.732 -14.283 17.805 1.00 88.06 85 HIS A N 1
ATOM 636 C CA . HIS A 1 85 ? -19.434 -14.747 19.160 1.00 88.06 85 HIS A CA 1
ATOM 637 C C . HIS A 1 85 ? -17.986 -14.506 19.594 1.00 88.06 85 HIS A C 1
ATOM 639 O O . HIS A 1 85 ? -17.576 -15.003 20.646 1.00 88.06 85 HIS A O 1
ATOM 645 N N . ALA A 1 86 ? -17.203 -13.722 18.847 1.00 90.69 86 ALA A N 1
ATOM 646 C CA . ALA A 1 86 ? -15.822 -13.481 19.235 1.00 90.69 86 ALA A CA 1
ATOM 647 C C . ALA A 1 86 ? -15.782 -12.750 20.587 1.00 90.69 86 ALA A C 1
ATOM 649 O O . ALA A 1 86 ? -16.528 -11.796 20.821 1.00 90.69 86 ALA A O 1
ATOM 650 N N . TYR A 1 87 ? -14.936 -13.208 21.505 1.00 92.50 87 TYR A N 1
ATOM 651 C CA . TYR A 1 87 ? -14.621 -12.481 22.738 1.00 92.50 87 TYR A CA 1
ATOM 652 C C . TYR A 1 87 ? -13.373 -11.615 22.566 1.00 92.50 87 TYR A C 1
ATOM 654 O O . TYR A 1 87 ? -13.152 -10.675 23.324 1.00 92.50 87 TYR A O 1
ATOM 662 N N . ASN A 1 88 ? -12.555 -11.921 21.563 1.00 94.62 88 ASN A N 1
ATOM 663 C CA . ASN A 1 88 ? -11.410 -11.124 21.169 1.00 94.62 88 ASN A CA 1
ATOM 664 C C . ASN A 1 88 ? -11.347 -11.097 19.643 1.00 94.62 88 ASN A C 1
ATOM 666 O O . ASN A 1 88 ? -11.520 -12.133 19.001 1.00 94.62 88 ASN A O 1
ATOM 670 N N . ALA A 1 89 ? -11.114 -9.924 19.073 1.00 95.75 89 ALA A N 1
ATOM 671 C CA . ALA A 1 89 ? -10.801 -9.804 17.664 1.00 95.75 89 ALA A CA 1
ATOM 672 C C . ALA A 1 89 ? -9.696 -8.778 17.447 1.00 95.75 89 ALA A C 1
ATOM 674 O O . ALA A 1 89 ? -9.611 -7.782 18.160 1.00 95.75 89 ALA A O 1
ATOM 675 N N . GLU A 1 90 ? -8.874 -9.004 16.439 1.00 96.38 90 GLU A N 1
ATOM 676 C CA . GLU A 1 90 ? -7.776 -8.133 16.053 1.00 96.38 90 GLU A CA 1
ATOM 677 C C . GLU A 1 90 ? -7.836 -7.901 14.548 1.00 96.38 90 GLU A C 1
ATOM 679 O O . GLU A 1 90 ? -8.083 -8.831 13.783 1.00 96.38 90 GLU A O 1
ATOM 684 N N . TYR A 1 91 ? -7.629 -6.660 14.127 1.00 96.56 91 TYR A N 1
ATOM 685 C CA . TYR A 1 91 ? -7.485 -6.295 12.730 1.00 96.56 91 TYR A CA 1
ATOM 686 C C . TYR A 1 91 ? -6.194 -5.527 12.538 1.00 96.56 91 TYR A C 1
ATOM 688 O O . TYR A 1 91 ? -6.069 -4.397 13.010 1.00 96.56 91 TYR A O 1
ATOM 696 N N . THR A 1 92 ? -5.259 -6.150 11.835 1.00 95.06 92 THR A N 1
ATOM 697 C CA . THR A 1 92 ? -3.912 -5.638 11.629 1.00 95.06 92 THR A CA 1
ATOM 698 C C . THR A 1 92 ? -3.680 -5.411 10.142 1.00 95.06 92 THR A C 1
ATOM 700 O O . THR A 1 92 ? -3.832 -6.323 9.338 1.00 95.06 92 THR A O 1
ATOM 703 N N . ILE A 1 93 ? -3.309 -4.188 9.772 1.00 94.69 93 ILE A N 1
ATOM 704 C CA . ILE A 1 93 ? -2.943 -3.799 8.409 1.00 94.69 93 ILE A CA 1
ATOM 705 C C . ILE A 1 93 ? -1.462 -3.456 8.423 1.00 94.69 93 ILE A C 1
ATOM 707 O O . ILE A 1 93 ? -1.073 -2.420 8.963 1.00 94.69 93 ILE A O 1
ATOM 711 N N . LYS A 1 94 ? -0.641 -4.321 7.839 1.00 92.38 94 LYS A N 1
ATOM 712 C CA . LYS A 1 94 ? 0.790 -4.096 7.630 1.00 92.38 94 LYS A CA 1
ATOM 713 C C . LYS A 1 94 ? 1.017 -3.633 6.204 1.00 92.38 94 LYS A C 1
ATOM 715 O O . LYS A 1 94 ? 0.329 -4.081 5.289 1.00 92.38 94 LYS A O 1
ATOM 720 N N . TYR A 1 95 ? 1.985 -2.755 6.010 1.00 91.81 95 TYR A N 1
ATOM 721 C CA . TYR A 1 95 ? 2.427 -2.378 4.682 1.00 91.81 95 TYR A CA 1
ATOM 722 C C . TYR A 1 95 ? 3.947 -2.261 4.633 1.00 91.81 95 TYR A C 1
ATOM 724 O O . TYR A 1 95 ? 4.577 -1.870 5.615 1.00 91.81 95 TYR A O 1
ATOM 732 N N . TRP A 1 96 ? 4.512 -2.562 3.471 1.00 89.44 96 TRP A N 1
ATOM 733 C CA . TRP A 1 96 ? 5.942 -2.495 3.183 1.00 89.44 96 TRP A CA 1
ATOM 734 C C . TRP A 1 96 ? 6.146 -1.821 1.838 1.00 89.44 96 TRP A C 1
ATOM 736 O O . TRP A 1 96 ? 5.375 -2.061 0.909 1.00 89.44 96 TRP A O 1
ATOM 746 N N . ILE A 1 97 ? 7.185 -1.007 1.706 1.00 85.62 97 ILE A N 1
ATOM 747 C CA . ILE A 1 97 ? 7.555 -0.445 0.408 1.00 85.62 97 ILE A CA 1
ATOM 748 C C . ILE A 1 97 ? 8.305 -1.497 -0.398 1.00 85.62 97 ILE A C 1
ATOM 750 O O . ILE A 1 97 ? 9.264 -2.091 0.079 1.00 85.62 97 ILE A O 1
ATOM 754 N N . LEU A 1 98 ? 7.871 -1.705 -1.638 1.00 77.31 98 LEU A N 1
ATOM 755 C CA . LEU A 1 98 ? 8.498 -2.630 -2.580 1.00 77.31 98 LEU A CA 1
ATOM 756 C C . LEU A 1 98 ? 9.601 -1.964 -3.403 1.00 77.31 98 LEU A C 1
ATOM 758 O O . LEU A 1 98 ? 10.608 -2.581 -3.732 1.00 77.31 98 LEU A O 1
ATOM 762 N N . SER A 1 99 ? 9.381 -0.709 -3.790 1.00 69.25 99 SER A N 1
ATOM 763 C CA . SER A 1 99 ? 10.349 0.143 -4.476 1.00 69.25 99 SER A CA 1
ATOM 764 C C . SER A 1 99 ? 9.737 1.535 -4.662 1.00 69.25 99 SER A C 1
ATOM 766 O O . SER A 1 99 ? 8.519 1.667 -4.801 1.00 69.25 99 SER A O 1
ATOM 768 N N . ASP A 1 100 ? 10.572 2.570 -4.721 1.00 60.22 100 ASP A N 1
ATOM 769 C CA . ASP A 1 100 ? 10.224 3.879 -5.298 1.00 60.22 100 ASP A CA 1
ATOM 770 C C . ASP A 1 100 ? 10.664 3.986 -6.779 1.00 60.22 100 ASP A C 1
ATOM 772 O O . ASP A 1 100 ? 10.689 5.072 -7.359 1.00 60.22 100 ASP A O 1
ATOM 776 N N . GLY A 1 101 ? 11.076 2.857 -7.372 1.00 52.97 101 GLY A N 1
ATOM 777 C CA . GLY A 1 101 ? 11.607 2.713 -8.726 1.00 52.97 101 GLY A CA 1
ATOM 778 C C . GLY A 1 101 ? 12.898 3.486 -9.017 1.00 52.97 101 GLY A C 1
ATOM 779 O O . GLY A 1 101 ? 13.333 3.501 -10.167 1.00 52.97 101 GLY A O 1
ATOM 780 N N . ALA A 1 102 ? 13.526 4.115 -8.019 1.00 49.06 102 ALA A N 1
ATOM 781 C CA . ALA A 1 102 ? 14.723 4.939 -8.203 1.00 49.06 102 ALA A CA 1
ATOM 782 C C . ALA A 1 102 ? 15.809 4.721 -7.138 1.00 49.06 102 ALA A C 1
ATOM 784 O O . ALA A 1 102 ? 16.949 5.143 -7.338 1.00 49.06 102 ALA A O 1
ATOM 785 N N . SER A 1 103 ? 15.473 4.095 -6.017 1.00 49.72 103 SER A N 1
ATOM 786 C CA . SER A 1 103 ? 16.307 4.008 -4.834 1.00 49.72 103 SER A CA 1
ATOM 787 C C . SER A 1 103 ? 16.447 2.565 -4.370 1.00 49.72 103 SER A C 1
ATOM 789 O O . SER A 1 103 ? 15.483 1.807 -4.287 1.00 49.72 103 SER A O 1
ATOM 791 N N . GLU A 1 104 ? 17.676 2.196 -4.018 1.00 49.97 104 GLU A N 1
ATOM 792 C CA . GLU A 1 104 ? 18.023 0.918 -3.385 1.00 49.97 104 GLU A CA 1
ATOM 793 C C . GLU A 1 104 ? 17.559 0.836 -1.916 1.00 49.97 104 GLU A C 1
ATOM 795 O O . GLU A 1 104 ? 17.955 -0.082 -1.197 1.00 49.97 104 GLU A O 1
ATOM 800 N N . LEU A 1 105 ? 16.753 1.802 -1.454 1.00 48.47 105 LEU A N 1
ATOM 801 C CA . LEU A 1 105 ? 16.342 1.924 -0.058 1.00 48.47 105 LEU A CA 1
ATOM 802 C C . LEU A 1 105 ? 15.599 0.682 0.447 1.00 48.47 105 LEU A C 1
ATOM 804 O O . LEU A 1 105 ? 14.909 -0.016 -0.295 1.00 48.47 105 LEU A O 1
ATOM 808 N N . CYS A 1 106 ? 15.832 0.416 1.735 1.00 52.91 106 CYS A N 1
ATOM 809 C CA . CYS A 1 106 ? 15.668 -0.877 2.380 1.00 52.91 106 CYS A CA 1
ATOM 810 C C . CYS A 1 106 ? 14.268 -1.503 2.230 1.00 52.91 106 CYS A C 1
ATOM 812 O O . CYS A 1 106 ? 13.276 -0.808 2.462 1.00 52.91 106 CYS A O 1
ATOM 814 N N . PRO A 1 107 ? 14.195 -2.835 2.017 1.00 55.12 107 PRO A N 1
ATOM 815 C CA . PRO A 1 107 ? 12.953 -3.624 2.056 1.00 55.12 107 PRO A CA 1
ATOM 816 C C . PRO A 1 107 ? 12.226 -3.593 3.417 1.00 55.12 107 PRO A C 1
ATOM 818 O O . PRO A 1 107 ? 11.113 -4.100 3.538 1.00 55.12 107 PRO A O 1
ATOM 821 N N . ASP A 1 108 ? 12.831 -2.973 4.433 1.00 61.50 108 ASP A N 1
ATOM 822 C CA . ASP A 1 108 ? 12.329 -2.941 5.807 1.00 61.50 108 ASP A CA 1
ATOM 823 C C . ASP A 1 108 ? 11.526 -1.670 6.131 1.00 61.50 108 ASP A C 1
ATOM 825 O O . ASP A 1 108 ? 11.037 -1.514 7.251 1.00 61.50 108 ASP A O 1
ATOM 829 N N . GLN A 1 109 ? 11.382 -0.737 5.179 1.00 73.75 109 GLN A N 1
ATOM 830 C CA . GLN A 1 109 ? 10.553 0.449 5.392 1.00 73.75 109 GLN A CA 1
ATOM 831 C C . GLN A 1 109 ? 9.075 0.098 5.231 1.00 73.75 109 GLN A C 1
ATOM 833 O O . GLN A 1 109 ? 8.586 -0.224 4.146 1.00 73.75 109 GLN A O 1
ATOM 838 N N . GLY A 1 110 ? 8.356 0.183 6.341 1.00 80.19 110 GLY A N 1
ATOM 839 C CA . GLY A 1 110 ? 6.955 -0.168 6.420 1.00 80.19 110 GLY A CA 1
ATOM 840 C C . GLY A 1 110 ? 6.337 0.316 7.717 1.00 80.19 110 GLY A C 1
ATOM 841 O O . GLY A 1 110 ? 6.984 0.913 8.576 1.00 80.19 110 GLY A O 1
ATOM 842 N N . GLY A 1 111 ? 5.053 0.048 7.862 1.00 86.69 111 GLY A N 1
ATOM 843 C CA . GLY A 1 111 ? 4.322 0.369 9.071 1.00 86.69 111 GLY A CA 1
ATOM 844 C C . GLY A 1 111 ? 3.186 -0.606 9.270 1.00 86.69 111 GLY A C 1
ATOM 845 O O . GLY A 1 111 ? 2.828 -1.382 8.383 1.00 86.69 111 GLY A O 1
ATOM 846 N N . TRP A 1 112 ? 2.605 -0.570 10.459 1.00 90.44 112 TRP A N 1
ATOM 847 C CA . TRP A 1 112 ? 1.414 -1.345 10.732 1.00 90.44 112 TRP A CA 1
ATOM 848 C C . TRP A 1 112 ? 0.419 -0.549 11.550 1.00 90.44 112 TRP A C 1
ATOM 850 O O . TRP A 1 112 ? 0.748 0.342 12.336 1.00 90.44 112 TRP A O 1
ATOM 860 N N . PHE A 1 113 ? -0.828 -0.914 11.341 1.00 91.44 113 PHE A N 1
ATOM 861 C CA . PHE A 1 113 ? -1.986 -0.345 11.977 1.00 91.44 113 PHE A CA 1
ATOM 862 C C . PHE A 1 113 ? -2.808 -1.472 12.562 1.00 91.44 113 PHE A C 1
ATOM 864 O O . PHE A 1 113 ? -2.856 -2.557 11.995 1.00 91.44 113 PHE A O 1
ATOM 871 N N . GLU A 1 114 ? -3.433 -1.224 13.702 1.00 94.00 114 GLU A N 1
ATOM 872 C CA . GLU A 1 114 ? -4.077 -2.279 14.465 1.00 94.00 114 GLU A CA 1
ATOM 873 C C . GLU A 1 114 ? -5.332 -1.743 15.143 1.00 94.00 114 GLU A C 1
ATOM 875 O O . GLU A 1 114 ? -5.330 -0.635 15.683 1.00 94.00 114 GLU A O 1
ATOM 880 N N . ALA A 1 115 ? -6.391 -2.540 15.154 1.00 94.50 115 ALA A N 1
ATOM 881 C CA . ALA A 1 115 ? -7.518 -2.364 16.051 1.00 94.50 115 ALA A CA 1
ATOM 882 C C . ALA A 1 115 ? -7.839 -3.677 16.753 1.00 94.50 115 ALA A C 1
ATOM 884 O O . ALA A 1 115 ? -7.722 -4.751 16.171 1.00 94.50 115 ALA A O 1
ATOM 885 N N . LYS A 1 116 ? -8.261 -3.583 18.012 1.00 95.88 116 LYS A N 1
ATOM 886 C CA . LYS A 1 116 ? -8.616 -4.739 18.832 1.00 95.88 116 LYS A CA 1
ATOM 887 C C . LYS A 1 116 ? -9.981 -4.551 19.443 1.00 95.88 116 LYS A C 1
ATOM 889 O O . LYS A 1 116 ? -10.302 -3.474 19.931 1.00 95.88 116 LYS A O 1
ATOM 894 N N . PHE A 1 117 ? -10.745 -5.621 19.460 1.00 95.75 117 PHE A N 1
ATOM 895 C CA . PHE A 1 117 ? -11.939 -5.775 20.259 1.00 95.75 117 PHE A CA 1
ATOM 896 C C . PHE A 1 117 ? -11.658 -6.799 21.356 1.00 95.75 117 PHE A C 1
ATOM 898 O O . PHE A 1 117 ? -11.057 -7.844 21.100 1.00 95.75 117 PHE A O 1
ATOM 905 N N . SER A 1 118 ? -12.104 -6.521 22.575 1.00 94.69 118 SER A N 1
ATOM 906 C CA . SER A 1 118 ? -12.057 -7.483 23.670 1.00 94.69 118 SER A CA 1
ATOM 907 C C . SER A 1 118 ? -13.286 -7.383 24.567 1.00 94.69 118 SER A C 1
ATOM 909 O O . SER A 1 118 ? -13.788 -6.302 24.868 1.00 94.69 118 SER A O 1
ATOM 911 N N . ARG A 1 119 ? -13.765 -8.535 25.028 1.00 93.38 119 ARG A N 1
ATOM 912 C CA . ARG A 1 119 ? -14.747 -8.687 26.103 1.00 93.38 119 ARG A CA 1
ATOM 913 C C . ARG A 1 119 ? -14.394 -9.904 26.951 1.00 93.38 119 ARG A C 1
ATOM 915 O O . ARG A 1 119 ? -13.623 -10.767 26.530 1.00 93.38 119 ARG A O 1
ATOM 922 N N . ALA A 1 120 ? -14.963 -9.977 28.150 1.00 88.94 120 ALA A N 1
ATOM 923 C CA . ALA A 1 120 ? -14.848 -11.173 28.974 1.00 88.94 120 ALA A CA 1
ATOM 924 C C . ALA A 1 120 ? -15.466 -12.384 28.237 1.00 88.94 120 ALA A C 1
ATOM 926 O O . ALA A 1 120 ? -16.565 -12.244 27.697 1.00 88.94 120 ALA A O 1
ATOM 927 N N . PRO A 1 121 ? -14.819 -13.567 28.227 1.00 84.19 121 PRO A N 1
ATOM 928 C CA . PRO A 1 121 ? -15.330 -14.746 27.517 1.00 84.19 121 PRO A CA 1
ATOM 929 C C . PRO A 1 121 ? -16.719 -15.206 27.975 1.00 84.19 121 PRO A C 1
ATOM 931 O O . PRO A 1 121 ? -17.485 -15.735 27.179 1.00 84.19 121 PRO A O 1
ATOM 934 N N . SER A 1 122 ? -17.052 -14.987 29.250 1.00 81.56 122 SER A N 1
ATOM 935 C CA . SER A 1 122 ? -18.352 -15.320 29.845 1.00 81.56 122 SER A CA 1
ATOM 936 C C . SER A 1 122 ? -19.447 -14.286 29.561 1.00 81.56 122 SER A C 1
ATOM 938 O O . SER A 1 122 ? -20.605 -14.504 29.910 1.00 81.56 122 SER A O 1
ATOM 940 N N . CYS A 1 123 ? -19.105 -13.149 28.951 1.00 77.62 123 CYS A N 1
ATOM 941 C CA . CYS A 1 123 ? -20.042 -12.063 28.713 1.00 77.62 123 CYS A CA 1
ATOM 942 C C . CYS A 1 123 ? -20.730 -12.246 27.357 1.00 77.62 123 CYS A C 1
ATOM 944 O O . CYS A 1 123 ? -20.138 -12.005 26.305 1.00 77.62 123 CYS A O 1
ATOM 946 N N . SER A 1 124 ? -22.003 -12.641 27.386 1.00 69.44 124 SER A N 1
ATOM 947 C CA . SER A 1 124 ? -22.852 -12.731 26.191 1.00 69.44 124 SER A CA 1
ATOM 948 C C . SER A 1 124 ? -23.320 -11.366 25.682 1.00 69.44 124 SER A C 1
ATOM 950 O O . SER A 1 124 ? -23.844 -11.281 24.574 1.00 69.44 124 SER A O 1
ATOM 952 N N . SER A 1 125 ? -23.127 -10.293 26.460 1.00 73.38 125 SER A N 1
ATOM 953 C CA . SER A 1 125 ? -23.484 -8.947 26.019 1.00 73.38 125 SER A CA 1
ATOM 954 C C . SER A 1 125 ? -22.529 -8.447 24.931 1.00 73.38 125 SER A C 1
ATOM 956 O O . SER A 1 125 ? -21.336 -8.768 24.915 1.00 73.38 125 SER A O 1
ATOM 958 N N . ASP A 1 126 ? -23.050 -7.609 24.039 1.00 68.06 126 ASP A N 1
ATOM 959 C CA . ASP A 1 126 ? -22.270 -6.947 22.986 1.00 68.06 126 ASP A CA 1
ATOM 960 C C . ASP A 1 126 ? -21.365 -5.816 23.532 1.00 68.06 126 ASP A C 1
ATOM 962 O O . ASP A 1 126 ? -20.710 -5.106 22.766 1.00 68.06 126 ASP A O 1
ATOM 966 N N . ASN A 1 127 ? -21.305 -5.648 24.859 1.00 79.62 127 ASN A N 1
ATOM 967 C CA . ASN A 1 127 ? -20.544 -4.606 25.542 1.00 79.62 127 ASN A CA 1
ATOM 968 C C . ASN A 1 127 ? -19.083 -5.043 25.716 1.00 79.62 127 ASN A C 1
ATOM 970 O O . ASN A 1 127 ? -18.650 -5.444 26.797 1.00 79.62 127 ASN A O 1
ATOM 974 N N . GLY A 1 128 ? -18.326 -5.004 24.623 1.00 89.38 128 GLY A N 1
ATOM 975 C CA . GLY A 1 128 ? -16.868 -5.093 24.663 1.00 89.38 128 GLY A CA 1
ATOM 976 C C . GLY A 1 128 ? -16.196 -3.731 24.524 1.00 89.38 128 GLY A C 1
ATOM 977 O O . GLY A 1 128 ? -16.848 -2.709 24.312 1.00 89.38 128 GLY A O 1
ATOM 978 N N . ARG A 1 129 ? -14.869 -3.732 24.618 1.00 93.31 129 ARG A N 1
ATOM 979 C CA . ARG A 1 129 ? -14.012 -2.567 24.414 1.00 93.31 129 ARG A CA 1
ATOM 980 C C . ARG A 1 129 ? -13.320 -2.674 23.062 1.00 93.31 129 ARG A C 1
ATOM 982 O O . ARG A 1 129 ? -12.710 -3.695 22.759 1.00 93.31 129 ARG A O 1
ATOM 989 N N . LEU A 1 130 ? -13.382 -1.608 22.276 1.00 92.06 130 LEU A N 1
ATOM 990 C CA . LEU A 1 130 ? -12.714 -1.479 20.987 1.00 92.06 130 LEU A CA 1
ATOM 991 C C . LEU A 1 130 ? -11.566 -0.471 21.098 1.00 92.06 130 LEU A C 1
ATOM 993 O O . LEU A 1 130 ? -11.803 0.710 21.303 1.00 92.06 130 LEU A O 1
ATOM 997 N N . THR A 1 131 ? -10.319 -0.887 20.924 1.00 90.56 131 THR A N 1
ATOM 998 C CA . THR A 1 131 ? -9.158 0.015 20.869 1.00 90.56 131 THR A CA 1
ATOM 999 C C . THR A 1 131 ? -8.655 0.143 19.440 1.00 90.56 131 THR A C 1
ATOM 1001 O O . THR A 1 131 ? -8.460 -0.869 18.773 1.00 90.56 131 THR A O 1
ATOM 1004 N N . MET A 1 132 ? -8.410 1.369 18.977 1.00 86.31 132 MET A N 1
ATOM 1005 C CA . MET A 1 132 ? -7.892 1.647 17.636 1.00 86.31 132 MET A CA 1
ATOM 1006 C C . MET A 1 132 ? -6.523 2.319 17.755 1.00 86.31 132 MET A C 1
ATOM 1008 O O . MET A 1 132 ? -6.431 3.408 18.317 1.00 86.31 132 MET A O 1
ATOM 1012 N N . HIS A 1 133 ? -5.494 1.688 17.190 1.00 79.88 133 HIS A N 1
ATOM 1013 C CA . HIS A 1 133 ? -4.107 2.154 17.134 1.00 79.88 133 HIS A CA 1
ATOM 1014 C C . HIS A 1 133 ? -3.461 2.444 18.499 1.00 79.88 133 HIS A C 1
ATOM 1016 O O . HIS A 1 133 ? -4.078 2.352 19.562 1.00 79.88 133 HIS A O 1
ATOM 1022 N N . ARG A 1 134 ? -2.174 2.816 18.480 1.00 68.19 134 ARG A N 1
ATOM 1023 C CA . ARG A 1 134 ? -1.558 3.472 19.638 1.00 68.19 134 ARG A CA 1
ATOM 1024 C C . ARG A 1 134 ? -2.238 4.836 19.862 1.00 68.19 134 ARG A C 1
ATOM 1026 O O . ARG A 1 134 ? -2.578 5.496 18.879 1.00 68.19 134 ARG A O 1
ATOM 1033 N N . PRO A 1 135 ? -2.427 5.282 21.118 1.00 59.22 135 PRO A N 1
ATOM 1034 C CA . PRO A 1 135 ? -3.166 6.508 21.414 1.00 59.22 135 PRO A CA 1
ATOM 1035 C C . PRO A 1 135 ? -2.635 7.729 20.644 1.00 59.22 135 PRO A C 1
ATOM 1037 O O . PRO A 1 135 ? -1.490 8.143 20.818 1.00 59.22 135 PRO A O 1
ATOM 1040 N N . GLY A 1 136 ? -3.489 8.311 19.798 1.00 57.22 136 GLY A N 1
ATOM 1041 C CA . GLY A 1 136 ? -3.341 9.670 19.267 1.00 57.22 136 GLY A CA 1
ATOM 1042 C C . GLY A 1 136 ? -2.372 9.883 18.106 1.00 57.22 136 GLY A C 1
ATOM 1043 O O . GLY A 1 136 ? -2.305 11.005 17.608 1.00 57.22 136 GLY A O 1
ATOM 1044 N N . ILE A 1 137 ? -1.650 8.857 17.643 1.00 68.44 137 ILE A N 1
ATOM 1045 C CA . ILE A 1 137 ? -0.661 9.017 16.568 1.00 68.44 137 ILE A CA 1
ATOM 1046 C C . ILE A 1 137 ? -0.878 7.995 15.460 1.00 68.44 137 ILE A C 1
ATOM 1048 O O . ILE A 1 137 ? -0.733 6.791 15.661 1.00 68.44 137 ILE A O 1
ATOM 1052 N N . LEU A 1 138 ? -1.143 8.511 14.262 1.00 75.44 138 LEU A N 1
ATOM 1053 C CA . LEU A 1 138 ? -1.144 7.752 13.023 1.00 75.44 138 LEU A CA 1
ATOM 1054 C C . LEU A 1 138 ? 0.055 8.199 12.176 1.00 75.44 138 LEU A C 1
ATOM 1056 O O . LEU A 1 138 ? -0.036 9.163 11.416 1.00 75.44 138 LEU A O 1
ATOM 1060 N N . ILE A 1 139 ? 1.197 7.529 12.344 1.00 81.56 139 ILE A N 1
ATOM 1061 C CA . ILE A 1 139 ? 2.385 7.788 11.523 1.00 81.56 139 ILE A CA 1
ATOM 1062 C C . ILE A 1 139 ? 2.363 6.847 10.328 1.00 81.56 139 ILE A C 1
ATOM 1064 O O . ILE A 1 139 ? 2.325 5.631 10.479 1.00 81.56 139 ILE A O 1
ATOM 1068 N N . VAL A 1 140 ? 2.419 7.444 9.142 1.00 82.62 140 VAL A N 1
ATOM 1069 C CA . VAL A 1 140 ? 2.773 6.741 7.915 1.00 82.62 140 VAL A CA 1
ATOM 1070 C C . VAL A 1 140 ? 4.248 7.010 7.655 1.00 82.62 140 VAL A C 1
ATOM 1072 O O . VAL A 1 140 ? 4.656 8.166 7.516 1.00 82.62 140 VAL A O 1
ATOM 1075 N N . ASP A 1 141 ? 5.035 5.951 7.613 1.00 78.50 141 ASP A N 1
ATOM 1076 C CA . ASP A 1 141 ? 6.453 5.985 7.279 1.00 78.50 141 ASP A CA 1
ATOM 1077 C C . ASP A 1 141 ? 6.682 5.314 5.921 1.00 78.50 141 ASP A C 1
ATOM 1079 O O . ASP A 1 141 ? 6.031 4.292 5.665 1.00 78.50 141 ASP A O 1
ATOM 1083 N N . PRO A 1 142 ? 7.543 5.856 5.037 1.00 77.81 142 PRO A N 1
ATOM 1084 C CA . PRO A 1 142 ? 8.331 7.093 5.092 1.00 77.81 142 PRO A CA 1
ATOM 1085 C C . PRO A 1 142 ? 7.521 8.376 4.874 1.00 77.81 142 PRO A C 1
ATOM 1087 O O . PRO A 1 142 ? 6.403 8.378 4.358 1.00 77.81 142 PRO A O 1
ATOM 1090 N N . GLN A 1 143 ? 8.115 9.526 5.213 1.00 80.38 143 GLN A N 1
ATOM 1091 C CA . GLN A 1 143 ? 7.487 10.841 5.018 1.00 80.38 143 GLN A CA 1
ATOM 1092 C C . GLN A 1 143 ? 7.079 11.114 3.557 1.00 80.38 143 GLN A C 1
ATOM 1094 O O . GLN A 1 143 ? 6.081 11.797 3.316 1.00 80.38 143 GLN A O 1
ATOM 1099 N N . SER A 1 144 ? 7.795 10.541 2.585 1.00 79.69 144 SER A N 1
ATOM 1100 C CA . SER A 1 144 ? 7.549 10.713 1.147 1.00 79.69 144 SER A CA 1
ATOM 1101 C C . SER A 1 144 ? 6.159 10.248 0.695 1.00 79.69 144 SER A C 1
ATOM 1103 O O . SER A 1 144 ? 5.599 10.830 -0.238 1.00 79.69 144 SER A O 1
ATOM 1105 N N . ILE A 1 145 ? 5.565 9.262 1.377 1.00 83.75 145 ILE A N 1
ATOM 1106 C CA . ILE A 1 145 ? 4.244 8.722 1.027 1.00 83.75 145 ILE A CA 1
ATOM 1107 C C . ILE A 1 145 ? 3.086 9.385 1.793 1.00 83.75 145 ILE A C 1
ATOM 1109 O O . ILE A 1 145 ? 1.919 9.184 1.452 1.00 83.75 145 ILE A O 1
ATOM 1113 N N . ARG A 1 146 ? 3.372 10.246 2.784 1.00 84.50 146 ARG A N 1
ATOM 1114 C CA . ARG A 1 146 ? 2.342 10.901 3.621 1.00 84.50 146 ARG A CA 1
ATOM 1115 C C . ARG A 1 146 ? 1.388 11.789 2.823 1.00 84.50 146 ARG A C 1
ATOM 1117 O O . ARG A 1 146 ? 0.208 11.884 3.160 1.00 84.50 146 ARG A O 1
ATOM 1124 N N . ARG A 1 147 ? 1.873 12.408 1.740 1.00 85.38 147 ARG A N 1
ATOM 1125 C CA . ARG A 1 147 ? 1.066 13.293 0.878 1.00 85.38 147 ARG A CA 1
ATOM 1126 C C . ARG A 1 147 ? -0.065 12.568 0.143 1.00 85.38 147 ARG A C 1
ATOM 1128 O O . ARG A 1 147 ? -1.052 13.194 -0.230 1.00 85.38 147 ARG A O 1
ATOM 1135 N N . PHE A 1 148 ? 0.037 11.250 -0.004 1.00 88.56 148 PHE A N 1
ATOM 1136 C CA . PHE A 1 148 ? -0.915 10.422 -0.740 1.00 88.56 148 PHE A CA 1
ATOM 1137 C C . PHE A 1 148 ? -1.993 9.816 0.159 1.00 88.56 148 PHE A C 1
ATOM 1139 O O . PHE A 1 148 ? -2.421 8.694 -0.069 1.00 88.56 148 PHE A O 1
ATOM 1146 N N . ARG A 1 149 ? -2.380 10.511 1.236 1.00 90.38 149 ARG A N 1
ATOM 1147 C CA . ARG A 1 149 ? -3.503 10.157 2.129 1.00 90.38 149 ARG A CA 1
ATOM 1148 C C . ARG A 1 149 ? -3.591 8.673 2.531 1.00 90.38 149 ARG A C 1
ATOM 1150 O O . ARG A 1 149 ? -4.680 8.208 2.870 1.00 90.38 149 ARG A O 1
ATOM 1157 N N . LEU A 1 150 ? -2.463 7.958 2.573 1.00 90.00 150 LEU A N 1
ATOM 1158 C CA . LEU A 1 150 ? -2.427 6.539 2.922 1.00 90.00 150 LEU A CA 1
ATOM 1159 C C . LEU A 1 150 ? -2.951 6.320 4.342 1.00 90.00 150 LEU A C 1
ATOM 1161 O O . LEU A 1 150 ? -3.697 5.383 4.600 1.00 90.00 150 LEU A O 1
ATOM 1165 N N . GLY A 1 151 ? -2.636 7.248 5.245 1.00 91.00 151 GLY A N 1
ATOM 1166 C CA . GLY A 1 151 ? -3.123 7.211 6.615 1.00 91.00 151 GLY A CA 1
ATOM 1167 C C . GLY A 1 151 ? -4.654 7.247 6.710 1.00 91.00 151 GLY A C 1
ATOM 1168 O O . GLY A 1 151 ? -5.247 6.314 7.243 1.00 91.00 151 GLY A O 1
ATOM 1169 N N . PRO A 1 152 ? -5.321 8.274 6.148 1.00 92.12 152 PRO A N 1
ATOM 1170 C CA . PRO A 1 152 ? -6.775 8.284 5.996 1.00 92.12 152 PRO A CA 1
ATOM 1171 C C . PRO A 1 152 ? -7.357 7.054 5.286 1.00 92.12 152 PRO A C 1
ATOM 1173 O O . PRO A 1 152 ? -8.395 6.564 5.716 1.00 92.12 152 PRO A O 1
ATOM 1176 N N . TYR A 1 153 ? -6.705 6.545 4.236 1.00 92.94 153 TYR A N 1
ATOM 1177 C CA . TYR A 1 153 ? -7.156 5.339 3.534 1.00 92.94 153 TYR A CA 1
ATOM 1178 C C . TYR A 1 153 ? -7.194 4.122 4.467 1.00 92.94 153 TYR A C 1
ATOM 1180 O O . TYR A 1 153 ? -8.216 3.447 4.564 1.00 92.94 153 TYR A O 1
ATOM 1188 N N . ILE A 1 154 ? -6.114 3.880 5.212 1.00 92.25 154 ILE A N 1
ATOM 1189 C CA . ILE A 1 154 ? -6.025 2.758 6.152 1.00 92.25 154 ILE A CA 1
ATOM 1190 C C . ILE A 1 154 ? -6.980 2.954 7.338 1.00 92.25 154 ILE A C 1
ATOM 1192 O O . ILE A 1 154 ? -7.666 2.020 7.753 1.00 92.25 154 ILE A O 1
ATOM 1196 N N . GLN A 1 155 ? -7.094 4.177 7.855 1.00 93.69 155 GLN A N 1
ATOM 1197 C CA . GLN A 1 155 ? -8.021 4.484 8.940 1.00 93.69 155 GLN A CA 1
ATOM 1198 C C . GLN A 1 155 ? -9.484 4.271 8.526 1.00 93.69 155 GLN A C 1
ATOM 1200 O O . GLN A 1 155 ? -10.256 3.740 9.320 1.00 93.69 155 GLN A O 1
ATOM 1205 N N . ASP A 1 156 ? -9.878 4.623 7.296 1.00 94.62 156 ASP A N 1
ATOM 1206 C CA . ASP A 1 156 ? -11.219 4.326 6.777 1.00 94.62 156 ASP A CA 1
ATOM 1207 C C . ASP A 1 156 ? -11.499 2.808 6.809 1.00 94.62 156 ASP A C 1
ATOM 1209 O O . ASP A 1 156 ? -12.599 2.406 7.193 1.00 94.62 156 ASP A O 1
ATOM 1213 N N . ARG A 1 157 ? -10.507 1.960 6.477 1.00 93.88 157 ARG A N 1
ATOM 1214 C CA . ARG A 1 157 ? -10.624 0.486 6.531 1.00 93.88 157 ARG A CA 1
ATOM 1215 C C . ARG A 1 157 ? -10.857 -0.008 7.955 1.00 93.88 157 ARG A C 1
ATOM 1217 O O . ARG A 1 157 ? -11.781 -0.783 8.194 1.00 93.88 157 ARG A O 1
ATOM 1224 N N . ILE A 1 158 ? -10.069 0.481 8.910 1.00 94.44 158 ILE A N 1
ATOM 1225 C CA . ILE A 1 158 ? -10.173 0.089 10.322 1.00 94.44 158 ILE A CA 1
ATOM 1226 C C . ILE A 1 158 ? -11.490 0.566 10.928 1.00 94.44 158 ILE A C 1
ATOM 1228 O O . ILE A 1 158 ? -12.171 -0.197 11.612 1.00 94.44 158 ILE A O 1
ATOM 1232 N N . THR A 1 159 ? -11.896 1.800 10.635 1.00 95.19 159 THR A N 1
ATOM 1233 C CA . THR A 1 159 ? -13.186 2.334 11.076 1.00 95.19 159 THR A CA 1
ATOM 1234 C C . THR A 1 159 ? -14.349 1.547 10.463 1.00 95.19 159 THR A C 1
ATOM 1236 O O . THR A 1 159 ? -15.332 1.275 11.152 1.00 95.19 159 THR A O 1
ATOM 1239 N N . ALA A 1 160 ? -14.246 1.130 9.196 1.00 95.44 160 ALA A N 1
ATOM 1240 C CA . ALA A 1 160 ? -15.254 0.288 8.554 1.00 95.44 160 ALA A CA 1
ATOM 1241 C C . ALA A 1 160 ? -15.338 -1.105 9.190 1.00 95.44 160 ALA A C 1
ATOM 1243 O O . ALA A 1 160 ? -16.443 -1.566 9.474 1.00 95.44 160 ALA A O 1
ATOM 1244 N N . TRP A 1 161 ? -14.199 -1.745 9.470 1.00 95.44 161 TRP A N 1
ATOM 1245 C CA . TRP A 1 161 ? -14.138 -3.017 10.196 1.00 95.44 161 TRP A CA 1
ATOM 1246 C C . TRP A 1 161 ? -14.788 -2.902 11.581 1.00 95.44 161 TRP A C 1
ATOM 1248 O O . TRP A 1 161 ? -15.697 -3.667 11.912 1.00 95.44 161 TRP A O 1
ATOM 1258 N N . ALA A 1 162 ? -14.396 -1.883 12.349 1.00 95.19 162 ALA A N 1
ATOM 1259 C CA . ALA A 1 162 ? -14.928 -1.600 13.676 1.00 95.19 162 ALA A CA 1
ATOM 1260 C C . ALA A 1 162 ? -16.443 -1.384 13.662 1.00 95.19 162 ALA A C 1
ATOM 1262 O O . ALA A 1 162 ? -17.173 -1.999 14.433 1.00 95.19 162 ALA A O 1
ATOM 1263 N N . LYS A 1 163 ? -16.931 -0.535 12.755 1.00 95.06 163 LYS A N 1
ATOM 1264 C CA . LYS A 1 163 ? -18.356 -0.228 12.639 1.00 95.06 163 LYS A CA 1
ATOM 1265 C C . LYS A 1 163 ? -19.175 -1.436 12.189 1.00 95.06 163 LYS A C 1
ATOM 1267 O O . LYS A 1 163 ? -20.299 -1.606 12.654 1.00 95.06 163 LYS A O 1
ATOM 1272 N N . LYS A 1 164 ? -18.627 -2.256 11.287 1.00 94.62 164 LYS A N 1
ATOM 1273 C CA . LYS A 1 164 ? -19.297 -3.441 10.745 1.00 94.62 164 LYS A CA 1
ATOM 1274 C C . LYS A 1 164 ? -19.493 -4.522 11.806 1.00 94.62 164 LYS A C 1
ATOM 1276 O O . LYS A 1 164 ? -20.582 -5.080 11.881 1.00 94.62 164 LYS A O 1
ATOM 1281 N N . TYR A 1 165 ? -18.458 -4.825 12.588 1.00 93.50 165 TYR A N 1
ATOM 1282 C CA . TYR A 1 165 ? -18.485 -5.963 13.514 1.00 93.50 165 TYR A CA 1
ATOM 1283 C C . TYR A 1 165 ? -18.776 -5.569 14.968 1.00 93.50 165 TYR A C 1
ATOM 1285 O O . TYR A 1 165 ? -19.368 -6.354 15.700 1.00 93.50 165 TYR A O 1
ATOM 1293 N N . TRP A 1 166 ? -18.422 -4.352 15.388 1.00 94.56 166 TRP A N 1
ATOM 1294 C CA . TRP A 1 166 ? -18.395 -3.939 16.799 1.00 94.56 166 TRP A CA 1
ATOM 1295 C C . TRP A 1 166 ? -19.181 -2.647 17.047 1.00 94.56 166 TRP A C 1
ATOM 1297 O O . TRP A 1 166 ? -18.768 -1.783 17.819 1.00 94.56 166 TRP A O 1
ATOM 1307 N N . SER A 1 167 ? -20.336 -2.496 16.398 1.00 94.69 167 SER A N 1
ATOM 1308 C CA . SER A 1 167 ? -21.153 -1.277 16.471 1.00 94.69 167 SER A CA 1
ATOM 1309 C C . SER A 1 167 ? -21.605 -0.912 17.896 1.00 94.69 167 SER A C 1
ATOM 1311 O O . SER A 1 167 ? -21.762 0.265 18.213 1.00 94.69 167 SER A O 1
ATOM 1313 N N . LYS A 1 168 ? -21.771 -1.888 18.790 1.00 95.06 168 LYS A N 1
ATOM 1314 C CA . LYS A 1 168 ? -22.179 -1.648 20.186 1.00 95.06 168 LYS A CA 1
ATOM 1315 C C . LYS A 1 168 ? -21.012 -1.538 21.170 1.00 95.06 168 LYS A C 1
ATOM 1317 O O . LYS A 1 168 ? -21.229 -1.132 22.306 1.00 95.06 168 LYS A O 1
ATOM 1322 N N . ALA A 1 169 ? -19.792 -1.871 20.749 1.00 95.31 169 ALA A N 1
ATOM 1323 C CA . ALA A 1 169 ? -18.625 -1.835 21.622 1.00 95.31 169 ALA A CA 1
ATOM 1324 C C . ALA A 1 169 ? -18.283 -0.396 22.031 1.00 95.31 169 ALA A C 1
ATOM 1326 O O . ALA A 1 169 ? -18.408 0.531 21.225 1.00 95.31 169 ALA A O 1
ATOM 1327 N N . GLU A 1 170 ? -17.804 -0.215 23.260 1.00 96.25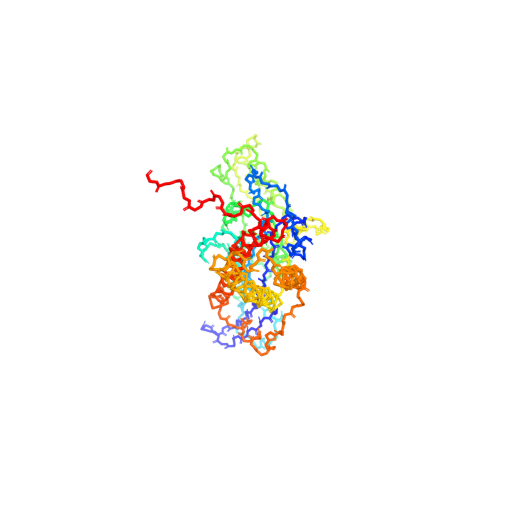 170 GLU A N 1
ATOM 1328 C CA . GLU A 1 170 ? -17.260 1.061 23.716 1.00 96.25 170 GLU A CA 1
ATOM 1329 C C . GLU A 1 170 ? -15.904 1.298 23.044 1.00 96.25 170 GLU A C 1
ATOM 1331 O O . GLU A 1 170 ? -14.963 0.513 23.195 1.00 96.25 170 GLU A O 1
ATOM 1336 N N . VAL A 1 171 ? -15.793 2.389 22.293 1.00 95.75 171 VAL A N 1
ATOM 1337 C CA . VAL A 1 171 ? -14.543 2.811 21.668 1.00 95.75 171 VAL A CA 1
ATOM 1338 C C . VAL A 1 171 ? -13.637 3.404 22.742 1.00 95.75 171 VAL A C 1
ATOM 1340 O O . VAL A 1 171 ? -13.997 4.342 23.452 1.00 95.75 171 VAL A O 1
ATOM 1343 N N . GLY A 1 172 ? -12.434 2.853 22.848 1.00 93.56 172 GLY A N 1
ATOM 1344 C CA . GLY A 1 172 ? -11.386 3.327 23.729 1.00 93.56 172 GLY A CA 1
ATOM 1345 C C . GLY A 1 172 ? -11.045 4.781 23.429 1.00 93.56 172 GLY A C 1
ATOM 1346 O O . GLY A 1 172 ? -10.925 5.183 22.272 1.00 93.56 172 GLY A O 1
ATOM 1347 N N . ARG A 1 173 ? -10.877 5.566 24.496 1.00 94.06 173 ARG A N 1
ATOM 1348 C CA . ARG A 1 173 ? -10.560 6.988 24.378 1.00 94.06 173 ARG A CA 1
ATOM 1349 C C . ARG A 1 173 ? -9.218 7.200 23.681 1.00 94.06 173 ARG A C 1
ATOM 1351 O O . ARG A 1 173 ? -8.240 6.510 23.970 1.00 94.06 173 ARG A O 1
ATOM 1358 N N . VAL A 1 174 ? -9.178 8.197 22.806 1.00 92.88 174 VAL A N 1
ATOM 1359 C CA . VAL A 1 174 ? -7.973 8.666 22.122 1.00 92.88 174 VAL A CA 1
ATOM 1360 C C . VAL A 1 174 ? -7.433 9.873 22.879 1.00 92.88 174 VAL A C 1
ATOM 1362 O O . VAL A 1 174 ? -8.167 10.827 23.132 1.00 92.88 174 VAL A O 1
ATOM 1365 N N . SER A 1 175 ? -6.149 9.843 23.226 1.00 93.69 175 SER A N 1
ATOM 1366 C CA . SER A 1 175 ? -5.459 10.967 23.867 1.00 93.69 175 SER A CA 1
ATOM 1367 C C . SER A 1 175 ? -4.572 11.677 22.853 1.00 93.69 175 SER A C 1
ATOM 1369 O O . SER A 1 175 ? -3.743 11.039 22.206 1.00 93.69 175 SER A O 1
ATOM 1371 N N . LEU A 1 176 ? -4.735 12.991 22.722 1.00 93.75 176 LEU A N 1
ATOM 1372 C CA . LEU A 1 176 ? -3.884 13.848 21.902 1.00 93.75 176 LEU A CA 1
ATOM 1373 C C . LEU A 1 176 ? -2.903 14.597 22.799 1.00 93.75 176 LEU A C 1
ATOM 1375 O O . LEU A 1 176 ? -3.308 15.246 23.765 1.00 93.75 176 LEU A O 1
ATOM 1379 N N . HIS A 1 177 ? -1.621 14.517 22.459 1.00 93.50 177 HIS A N 1
ATOM 1380 C CA . HIS A 1 177 ? -0.524 15.143 23.198 1.00 93.50 177 HIS A CA 1
ATOM 1381 C C . HIS A 1 177 ? 0.023 16.353 22.437 1.00 93.50 177 HIS A C 1
ATOM 1383 O O . HIS A 1 177 ? 0.029 16.364 21.205 1.00 93.50 177 HIS A O 1
ATOM 1389 N N . SER A 1 178 ? 0.514 17.367 23.149 1.00 91.88 178 SER A N 1
ATOM 1390 C CA . SER A 1 178 ? 1.047 18.592 22.536 1.00 91.88 178 SER A CA 1
ATOM 1391 C C . SER A 1 178 ? 2.246 18.324 21.625 1.00 91.88 178 SER A C 1
ATOM 1393 O O . SER A 1 178 ? 2.375 18.975 20.595 1.00 91.88 178 SER A O 1
ATOM 1395 N N . SER A 1 179 ? 3.066 17.322 21.950 1.00 91.38 179 SER A N 1
ATOM 1396 C CA . SER A 1 179 ? 4.253 16.923 21.181 1.00 91.38 179 SER A CA 1
ATOM 1397 C C . SER A 1 179 ? 3.958 16.277 19.824 1.00 91.38 179 SER A C 1
ATOM 1399 O O . SER A 1 179 ? 4.875 16.040 19.051 1.00 91.38 179 SER A O 1
ATOM 1401 N N . GLN A 1 180 ? 2.696 15.966 19.515 1.00 88.31 180 GLN A N 1
ATOM 1402 C CA . GLN A 1 180 ? 2.318 15.319 18.250 1.00 88.31 180 GLN A CA 1
ATOM 1403 C C . GLN A 1 180 ? 2.101 16.315 17.102 1.00 88.31 180 GLN A C 1
ATOM 1405 O O . GLN A 1 180 ? 1.856 15.890 15.975 1.00 88.31 180 GLN A O 1
ATOM 1410 N N . ALA A 1 181 ? 2.092 17.615 17.397 1.00 86.94 181 ALA A N 1
ATOM 1411 C CA . ALA A 1 181 ? 1.896 18.677 16.422 1.00 86.94 181 ALA A CA 1
ATOM 1412 C C . ALA A 1 181 ? 2.708 19.907 16.840 1.00 86.94 181 ALA A C 1
ATOM 1414 O O . ALA A 1 181 ? 2.327 20.639 17.760 1.00 86.94 181 ALA A O 1
ATOM 1415 N N . GLU A 1 182 ? 3.835 20.120 16.167 1.00 88.94 182 GLU A N 1
ATOM 1416 C CA . GLU A 1 182 ? 4.730 21.239 16.457 1.00 88.94 182 GLU A CA 1
ATOM 1417 C C . GLU A 1 182 ? 4.113 22.541 15.936 1.00 88.94 182 GLU A C 1
ATOM 1419 O O . GLU A 1 182 ? 4.036 23.549 16.648 1.00 88.94 182 GLU A O 1
ATOM 1424 N N . THR A 1 183 ? 3.577 22.484 14.716 1.00 92.44 183 THR A N 1
ATOM 1425 C CA . THR A 1 183 ? 2.994 23.632 14.020 1.00 92.44 183 THR A CA 1
ATOM 1426 C C . THR A 1 183 ? 1.477 23.735 14.218 1.00 92.44 183 THR A C 1
ATOM 1428 O O . THR A 1 183 ? 0.771 22.750 14.454 1.00 92.44 183 THR A O 1
ATOM 1431 N N . THR A 1 184 ? 0.935 24.949 14.076 1.00 93.19 184 THR A N 1
ATOM 1432 C CA . THR A 1 184 ? -0.521 25.184 14.122 1.00 93.19 184 THR A CA 1
ATOM 1433 C C . THR A 1 184 ? -1.253 24.432 13.000 1.00 93.19 184 THR A C 1
ATOM 1435 O O . THR A 1 184 ? -2.366 23.950 13.199 1.00 93.19 184 THR A O 1
ATOM 1438 N N . GLU A 1 185 ? -0.630 24.279 11.830 1.00 91.38 185 GLU A N 1
ATOM 1439 C CA . GLU A 1 185 ? -1.210 23.560 10.689 1.00 91.38 185 GLU A CA 1
ATOM 1440 C C . GLU A 1 185 ? -1.313 22.050 10.938 1.00 91.38 185 GLU A C 1
ATOM 1442 O O . GLU A 1 185 ? -2.356 21.445 10.664 1.00 91.38 185 GLU A O 1
ATOM 1447 N N . GLU A 1 186 ? -0.271 21.438 11.508 1.00 89.06 186 GLU A N 1
ATOM 1448 C CA . GLU A 1 186 ? -0.288 20.031 11.926 1.00 89.06 186 GLU A CA 1
ATOM 1449 C C . GLU A 1 186 ? -1.342 19.788 13.001 1.00 89.06 186 GLU A C 1
ATOM 1451 O O . GLU A 1 186 ? -2.073 18.800 12.933 1.00 89.06 186 GLU A O 1
ATOM 1456 N N . LEU A 1 187 ? -1.478 20.719 13.949 1.00 92.69 187 LEU A N 1
ATOM 1457 C CA . LEU A 1 187 ? -2.484 20.648 15.004 1.00 92.69 187 LEU A CA 1
ATOM 1458 C C . LEU A 1 187 ? -3.898 20.649 14.423 1.00 92.69 187 LEU A C 1
ATOM 1460 O O . LEU A 1 187 ? -4.697 19.766 14.738 1.00 92.69 187 LEU A O 1
ATOM 1464 N N . ILE A 1 188 ? -4.192 21.593 13.525 1.00 92.88 188 ILE A N 1
ATOM 1465 C CA . ILE A 1 188 ? -5.491 21.672 12.848 1.00 92.88 188 ILE A CA 1
ATOM 1466 C C . ILE A 1 188 ? -5.742 20.398 12.033 1.00 92.88 188 ILE A C 1
ATOM 1468 O O . ILE A 1 188 ? -6.843 19.847 12.069 1.00 92.88 188 ILE A O 1
ATOM 1472 N N . THR A 1 189 ? -4.731 19.909 11.315 1.00 90.44 189 THR A N 1
ATOM 1473 C CA . THR A 1 189 ? -4.836 18.707 10.476 1.00 90.44 189 THR A CA 1
ATOM 1474 C C . THR A 1 189 ? -5.103 17.457 11.311 1.00 90.44 189 THR A C 1
ATOM 1476 O O . THR A 1 189 ? -6.010 16.690 10.986 1.00 90.44 189 THR A O 1
ATOM 1479 N N . ARG A 1 190 ? -4.369 17.273 12.414 1.00 92.19 190 ARG A N 1
ATOM 1480 C CA . ARG A 1 190 ? -4.541 16.171 13.369 1.00 92.19 190 ARG A CA 1
ATOM 1481 C C . ARG A 1 190 ? -5.922 16.199 14.019 1.00 92.19 190 ARG A C 1
ATOM 1483 O O . ARG A 1 190 ? -6.591 15.171 14.067 1.00 92.19 190 ARG A O 1
ATOM 1490 N N . ASN A 1 191 ? -6.371 17.359 14.497 1.00 94.12 191 ASN A N 1
ATOM 1491 C CA . ASN A 1 191 ? -7.667 17.479 15.168 1.00 94.12 191 ASN A CA 1
ATOM 1492 C C . ASN A 1 191 ? -8.814 17.185 14.179 1.00 94.12 191 ASN A C 1
ATOM 1494 O O . ASN A 1 191 ? -9.644 16.312 14.438 1.00 94.12 191 ASN A O 1
ATOM 1498 N N . LYS A 1 192 ? -8.776 17.784 12.977 1.00 93.44 192 LYS A N 1
ATOM 1499 C CA . LYS A 1 192 ? -9.738 17.501 11.893 1.00 93.44 192 LYS A CA 1
ATOM 1500 C C . LYS A 1 192 ? -9.718 16.042 11.438 1.00 93.44 192 LYS A C 1
ATOM 1502 O O . LYS A 1 192 ? -10.745 15.521 11.000 1.00 93.44 192 LYS A O 1
ATOM 1507 N N . PHE A 1 193 ? -8.557 15.386 11.485 1.00 92.38 193 PHE A N 1
ATOM 1508 C CA . PHE A 1 193 ? -8.440 13.969 11.151 1.00 92.38 193 PHE A CA 1
ATOM 1509 C C . PHE A 1 193 ? -9.295 13.115 12.088 1.00 92.38 193 PHE A C 1
ATOM 1511 O O . PHE A 1 193 ? -10.074 12.306 11.598 1.00 92.38 193 PHE A O 1
ATOM 1518 N N . TRP A 1 194 ? -9.213 13.317 13.404 1.00 94.25 194 TRP A N 1
ATOM 1519 C CA . TRP A 1 194 ? -9.995 12.534 14.365 1.00 94.25 194 TRP A CA 1
ATOM 1520 C C . TRP A 1 194 ? -11.481 12.905 14.371 1.00 94.25 194 TRP A C 1
ATOM 1522 O O . TRP A 1 194 ? -12.335 12.016 14.377 1.00 94.25 194 TRP A O 1
ATOM 1532 N N . GLU A 1 195 ? -11.810 14.194 14.273 1.00 95.00 195 GLU A N 1
ATOM 1533 C CA . GLU A 1 195 ? -13.201 14.667 14.173 1.00 95.00 195 GLU A CA 1
ATOM 1534 C C . GLU A 1 195 ? -13.950 14.032 12.995 1.00 95.00 195 GLU A C 1
ATOM 1536 O O . GLU A 1 195 ? -15.130 13.681 13.102 1.00 95.00 195 GLU A O 1
ATOM 1541 N N . ARG A 1 196 ? -13.251 13.808 11.875 1.00 94.44 196 ARG A N 1
ATOM 1542 C CA . ARG A 1 196 ? -13.799 13.142 10.688 1.00 94.44 196 ARG A CA 1
ATOM 1543 C C . ARG A 1 196 ? -14.364 11.751 10.995 1.00 94.44 196 ARG A C 1
ATOM 1545 O O . ARG A 1 196 ? -15.355 11.369 10.375 1.00 94.44 196 ARG A O 1
ATOM 1552 N N . TYR A 1 197 ? -13.777 11.023 11.946 1.00 95.56 197 TYR A N 1
ATOM 1553 C CA . TYR A 1 197 ? -14.232 9.687 12.351 1.00 95.56 197 TYR A CA 1
ATOM 1554 C C . TYR A 1 197 ? -15.265 9.711 13.483 1.00 95.56 197 TYR A C 1
ATOM 1556 O O . TYR A 1 197 ? -15.730 8.655 13.907 1.00 95.56 197 TYR A O 1
ATOM 1564 N N . GLY A 1 198 ? -15.689 10.901 13.920 1.00 95.88 198 GLY A N 1
ATOM 1565 C CA . GLY A 1 198 ? -16.728 11.091 14.931 1.00 95.88 198 GLY A CA 1
ATOM 1566 C C . GLY A 1 198 ? -16.209 11.344 16.346 1.00 95.88 198 GLY A C 1
ATOM 1567 O O . GLY A 1 198 ? -17.031 11.529 17.242 1.00 95.88 198 GLY A O 1
ATOM 1568 N N . PHE A 1 199 ? -14.889 11.398 16.554 1.00 95.88 199 PHE A N 1
ATOM 1569 C CA . PHE A 1 199 ? -14.316 11.704 17.864 1.00 95.88 199 PHE A CA 1
ATOM 1570 C C . PHE A 1 199 ? -14.557 13.167 18.241 1.00 95.88 199 PHE A C 1
ATOM 1572 O O . PHE A 1 199 ? -14.373 14.076 17.431 1.00 95.88 199 PHE A O 1
ATOM 1579 N N . ARG A 1 200 ? -14.933 13.386 19.499 1.00 97.19 200 ARG A N 1
ATOM 1580 C CA . ARG A 1 200 ? -15.028 14.704 20.136 1.00 97.19 200 ARG A CA 1
ATOM 1581 C C . ARG A 1 200 ? -14.054 14.736 21.292 1.00 97.19 200 ARG A C 1
ATOM 1583 O O . ARG A 1 200 ? -13.912 13.721 21.963 1.00 97.19 200 ARG A O 1
ATOM 1590 N N . PHE A 1 201 ? -13.388 15.861 21.516 1.00 96.94 201 PHE A N 1
ATOM 1591 C CA . PHE A 1 201 ? -12.333 15.964 22.520 1.00 96.94 201 PHE A CA 1
ATOM 1592 C C . PHE A 1 201 ? -12.702 16.945 23.622 1.00 96.94 201 PHE A C 1
ATOM 1594 O O . PHE A 1 201 ? -13.133 18.066 23.355 1.00 96.94 201 PHE A O 1
ATOM 1601 N N . VAL A 1 202 ? -12.453 16.525 24.860 1.00 97.88 202 VAL A N 1
ATOM 1602 C CA . VAL A 1 202 ? -12.376 17.418 26.012 1.00 97.88 202 VAL A CA 1
ATOM 1603 C C . VAL A 1 202 ? -10.953 17.961 26.052 1.00 97.88 202 VAL A C 1
ATOM 1605 O O . VAL A 1 202 ? -10.004 17.246 26.392 1.00 97.88 202 VAL A O 1
ATOM 1608 N N . TRP A 1 203 ? -10.796 19.212 25.626 1.00 97.50 203 TRP A N 1
ATOM 1609 C CA . TRP A 1 203 ? -9.504 19.888 25.563 1.00 97.50 203 TRP A CA 1
ATOM 1610 C C . TRP A 1 203 ? -9.067 20.364 26.946 1.00 97.50 203 TRP A C 1
ATOM 1612 O O . TRP A 1 203 ? -9.862 20.931 27.693 1.00 97.50 203 TRP A O 1
ATOM 1622 N N . LYS A 1 204 ? -7.780 20.195 27.262 1.00 96.94 204 LYS A N 1
ATOM 1623 C CA . LYS A 1 204 ? -7.173 20.752 28.481 1.00 96.94 204 LYS A CA 1
ATOM 1624 C C . LYS A 1 204 ? -7.185 22.281 28.464 1.00 96.94 204 LYS A C 1
ATOM 1626 O O . LYS A 1 204 ? -7.408 22.911 29.490 1.00 96.94 204 LYS A O 1
ATOM 1631 N N . ASP A 1 205 ? -6.969 22.856 27.284 1.00 96.31 205 ASP A N 1
ATOM 1632 C CA . ASP A 1 205 ? -7.141 24.278 27.009 1.00 96.31 205 ASP A CA 1
ATOM 1633 C C . ASP A 1 205 ? -7.999 24.452 25.741 1.00 96.31 205 ASP A C 1
ATOM 1635 O O . ASP A 1 205 ? -7.526 24.159 24.635 1.00 96.31 205 ASP A O 1
ATOM 1639 N N . PRO A 1 206 ? -9.251 24.933 25.877 1.00 95.19 206 PRO A N 1
ATOM 1640 C CA . PRO A 1 206 ? -10.148 25.162 24.748 1.00 95.19 206 PRO A CA 1
ATOM 1641 C C . PRO A 1 206 ? -9.640 26.190 23.732 1.00 95.19 206 PRO A C 1
ATOM 1643 O O . PRO A 1 206 ? -10.095 26.167 22.591 1.00 95.19 206 PRO A O 1
ATOM 1646 N N . LYS A 1 207 ? -8.728 27.098 24.112 1.00 94.31 207 LYS A N 1
ATOM 1647 C CA . LYS A 1 207 ? -8.209 28.127 23.197 1.00 94.31 207 LYS A CA 1
ATOM 1648 C C . LYS A 1 207 ? -7.144 27.570 22.262 1.00 94.31 207 LYS A C 1
ATOM 1650 O O . LYS A 1 207 ? -7.153 27.885 21.076 1.00 94.31 207 LYS A O 1
ATOM 1655 N N . THR A 1 208 ? -6.225 26.759 22.783 1.00 94.56 208 THR A N 1
ATOM 1656 C CA . THR A 1 208 ? -5.117 26.208 21.986 1.00 94.56 208 THR A CA 1
ATOM 1657 C C . THR A 1 208 ? -5.433 24.853 21.364 1.00 94.56 208 THR A C 1
ATOM 1659 O O . THR A 1 208 ? -4.845 24.521 20.338 1.00 94.56 208 THR A O 1
ATOM 1662 N N . MET A 1 209 ? -6.326 24.059 21.972 1.00 96.06 209 MET A N 1
ATOM 1663 C CA . MET A 1 209 ? -6.709 22.713 21.511 1.00 96.06 209 MET A CA 1
ATOM 1664 C C . MET A 1 209 ? -5.499 21.798 21.207 1.00 96.06 209 MET A C 1
ATOM 1666 O O . MET A 1 209 ? -5.528 20.965 20.295 1.00 96.06 209 MET A O 1
ATOM 1670 N N . ARG A 1 210 ? -4.400 21.970 21.963 1.00 94.12 210 ARG A N 1
ATOM 1671 C CA . ARG A 1 210 ? -3.141 21.211 21.803 1.00 94.12 210 ARG A CA 1
ATOM 1672 C C . ARG A 1 210 ? -3.205 19.813 22.404 1.00 94.12 210 ARG A C 1
ATOM 1674 O O . ARG A 1 210 ? -2.673 18.874 21.809 1.00 94.12 210 ARG A O 1
ATOM 1681 N N . GLU A 1 211 ? -3.872 19.683 23.546 1.00 95.31 211 GLU A N 1
ATOM 1682 C CA . GLU A 1 211 ? -3.987 18.450 24.328 1.00 95.31 211 GLU A CA 1
ATOM 1683 C C . GLU A 1 211 ? -5.439 18.188 24.703 1.00 95.31 211 GLU A C 1
ATOM 1685 O O . GLU A 1 211 ? -6.147 19.102 25.133 1.00 95.31 211 GLU A O 1
ATOM 1690 N N . GLY A 1 212 ? -5.875 16.939 24.584 1.00 95.69 212 GLY A N 1
ATOM 1691 C CA . GLY A 1 212 ? -7.239 16.557 24.924 1.00 95.69 212 GLY A CA 1
ATOM 1692 C C . GLY A 1 212 ? -7.440 15.052 24.929 1.00 95.69 212 GLY A C 1
ATOM 1693 O O . GLY A 1 212 ? -6.632 14.299 24.385 1.00 95.69 212 GLY A O 1
ATOM 1694 N N . ILE A 1 213 ? -8.531 14.619 25.549 1.00 96.44 213 ILE A N 1
ATOM 1695 C CA . ILE A 1 213 ? -8.945 13.214 25.589 1.00 96.44 213 ILE A CA 1
ATOM 1696 C C . ILE A 1 213 ? -10.314 13.120 24.934 1.00 96.44 213 ILE A C 1
ATOM 1698 O O . ILE A 1 213 ? -11.181 13.960 25.186 1.00 96.44 213 ILE A O 1
ATOM 1702 N N . SER A 1 214 ? -10.511 12.119 24.080 1.00 96.69 214 SER A N 1
ATOM 1703 C CA . SER A 1 214 ? -11.795 11.947 23.421 1.00 96.69 214 SER A CA 1
ATOM 1704 C C . SER A 1 214 ? -12.894 11.559 24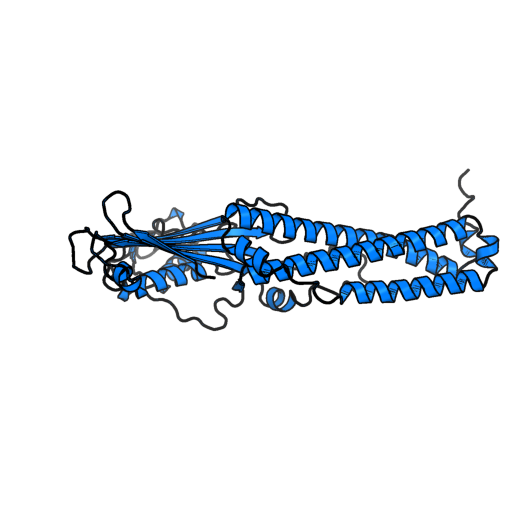.415 1.00 96.69 214 SER A C 1
ATOM 1706 O O . SER A 1 214 ? -12.661 10.805 25.366 1.00 96.69 214 SER A O 1
ATOM 1708 N N . GLU A 1 215 ? -14.109 12.035 24.172 1.00 97.00 215 GLU A N 1
ATOM 1709 C CA . GLU A 1 215 ? -15.307 11.578 24.871 1.00 97.00 215 GLU A CA 1
ATOM 1710 C C . GLU A 1 215 ? -15.533 10.074 24.612 1.00 97.00 215 GLU A C 1
ATOM 1712 O O . GLU A 1 215 ? -15.170 9.573 23.539 1.00 97.00 215 GLU A O 1
ATOM 1717 N N . PRO A 1 216 ? -16.115 9.328 25.572 1.00 95.25 216 PRO A N 1
ATOM 1718 C CA . PRO A 1 216 ? -16.586 7.969 25.323 1.00 95.25 216 PRO A CA 1
ATOM 1719 C C . PRO A 1 216 ? -17.587 7.939 24.169 1.00 95.25 216 PRO A C 1
ATOM 1721 O O . PRO A 1 216 ? -18.483 8.780 24.089 1.00 95.25 216 PRO A O 1
ATOM 1724 N N . MET A 1 217 ? -17.475 6.941 23.300 1.00 96.56 217 MET A N 1
ATOM 1725 C CA . MET A 1 217 ? -18.436 6.720 22.223 1.00 96.56 217 MET A CA 1
ATOM 1726 C C . MET A 1 217 ? -18.576 5.229 21.924 1.00 96.56 217 MET A C 1
ATOM 1728 O O . MET A 1 217 ? -17.668 4.451 22.195 1.00 96.56 217 MET A O 1
ATOM 1732 N N . ALA A 1 218 ? -19.703 4.828 21.342 1.00 96.38 218 ALA A N 1
ATOM 1733 C CA . ALA A 1 218 ? -19.902 3.468 20.844 1.00 96.38 218 ALA A CA 1
ATOM 1734 C C . ALA A 1 218 ? -19.420 3.329 19.389 1.00 96.38 218 ALA A C 1
ATOM 1736 O O . ALA A 1 218 ? -19.408 4.310 18.639 1.00 96.38 218 ALA A O 1
ATOM 1737 N N . GLY A 1 219 ? -19.093 2.110 18.952 1.00 95.38 219 GLY A N 1
ATOM 1738 C CA . GLY A 1 219 ? -18.632 1.829 17.586 1.00 95.38 219 GLY A CA 1
ATOM 1739 C C . GLY A 1 219 ? -19.594 2.313 16.490 1.00 95.38 219 GLY A C 1
ATOM 1740 O O . GLY A 1 219 ? -19.166 2.738 15.422 1.00 95.38 219 GLY A O 1
ATOM 1741 N N . GLN A 1 220 ? -20.900 2.346 16.757 1.00 96.44 220 GLN A N 1
ATOM 1742 C CA . GLN A 1 220 ? -21.931 2.832 15.836 1.00 96.44 220 GLN A CA 1
ATOM 1743 C C . GLN A 1 220 ? -21.821 4.334 15.557 1.00 96.44 220 GLN A C 1
ATOM 1745 O O . GLN A 1 220 ? -22.195 4.789 14.474 1.00 96.44 220 GLN A O 1
ATOM 1750 N N . ALA A 1 221 ? -21.293 5.097 16.520 1.00 97.25 221 ALA A N 1
ATOM 1751 C CA . ALA A 1 221 ? -21.081 6.532 16.389 1.00 97.25 221 ALA A CA 1
ATOM 1752 C C . ALA A 1 221 ? -19.848 6.853 15.528 1.00 97.25 221 ALA A C 1
ATOM 1754 O O . ALA A 1 221 ? -19.688 8.001 15.105 1.00 97.25 221 ALA A O 1
ATOM 1755 N N . LEU A 1 222 ? -19.010 5.852 15.218 1.00 97.00 222 LEU A N 1
ATOM 1756 C CA . LEU A 1 222 ? -17.912 6.010 14.275 1.00 97.00 222 LEU A CA 1
ATOM 1757 C C . LEU A 1 222 ? -18.444 6.387 12.888 1.00 97.00 222 LEU A C 1
ATOM 1759 O O . LEU A 1 222 ? -19.436 5.849 12.367 1.00 97.00 222 LEU A O 1
ATOM 1763 N N . ARG A 1 223 ? -17.737 7.319 12.257 1.00 96.88 223 ARG A N 1
ATOM 1764 C CA . ARG A 1 223 ? -18.045 7.811 10.917 1.00 96.88 223 ARG A CA 1
ATOM 1765 C C . ARG A 1 223 ? -17.010 7.278 9.942 1.00 96.88 223 ARG A C 1
ATOM 1767 O O . ARG A 1 223 ? -15.840 7.624 10.023 1.00 96.88 223 ARG A O 1
ATOM 1774 N N . VAL A 1 224 ? -17.458 6.449 9.004 1.00 93.62 224 VAL A N 1
ATOM 1775 C CA . VAL A 1 224 ? -16.674 6.107 7.815 1.00 93.62 224 VAL A CA 1
ATOM 1776 C C . VAL A 1 224 ? -17.051 7.145 6.766 1.00 93.62 224 VAL A C 1
ATOM 1778 O O . VAL A 1 224 ? -18.215 7.170 6.355 1.00 93.62 224 VAL A O 1
ATOM 1781 N N . PRO A 1 225 ? -16.152 8.060 6.383 1.00 88.00 225 PRO A N 1
ATOM 1782 C CA . PRO A 1 225 ? -16.524 9.111 5.456 1.00 88.00 225 PRO A CA 1
ATOM 1783 C C . PRO A 1 225 ? -16.726 8.493 4.074 1.00 88.00 225 PRO A C 1
ATOM 1785 O O . PRO A 1 225 ? -15.979 7.601 3.667 1.00 88.00 225 PRO A O 1
ATOM 1788 N N . LEU A 1 226 ? -17.765 8.946 3.373 1.00 82.62 226 LEU A N 1
ATOM 1789 C CA . LEU A 1 226 ? -18.165 8.350 2.103 1.00 82.62 226 LEU A CA 1
ATOM 1790 C C . LEU A 1 226 ? -16.999 8.389 1.101 1.00 82.62 226 LEU A C 1
ATOM 1792 O O . LEU A 1 226 ? -16.277 9.395 1.037 1.00 82.62 226 LEU A O 1
ATOM 1796 N N . PRO A 1 227 ? -16.790 7.312 0.327 1.00 74.06 227 PRO A N 1
ATOM 1797 C CA . PRO A 1 227 ? -15.819 7.332 -0.749 1.00 74.06 227 PRO A CA 1
ATOM 1798 C C . PRO A 1 227 ? -16.319 8.315 -1.809 1.00 74.06 227 PRO A C 1
ATOM 1800 O O . PRO A 1 227 ? -17.282 8.039 -2.518 1.00 74.06 227 PRO A O 1
ATOM 1803 N N . THR A 1 228 ? -15.690 9.486 -1.912 1.00 80.94 228 THR A N 1
ATOM 1804 C CA . THR A 1 228 ? -15.818 10.278 -3.136 1.00 80.94 228 THR A CA 1
ATOM 1805 C C . THR A 1 228 ? -14.884 9.669 -4.183 1.00 80.94 228 THR A C 1
ATOM 1807 O O . THR A 1 228 ? -13.784 9.245 -3.808 1.00 80.94 228 THR A O 1
ATOM 1810 N N . PRO A 1 229 ? -15.276 9.613 -5.471 1.00 74.19 229 PRO A N 1
ATOM 1811 C CA . PRO A 1 229 ? -14.459 9.005 -6.528 1.00 74.19 229 PRO A CA 1
ATOM 1812 C C . PRO A 1 229 ? -13.011 9.519 -6.542 1.00 74.19 229 PRO A C 1
ATOM 181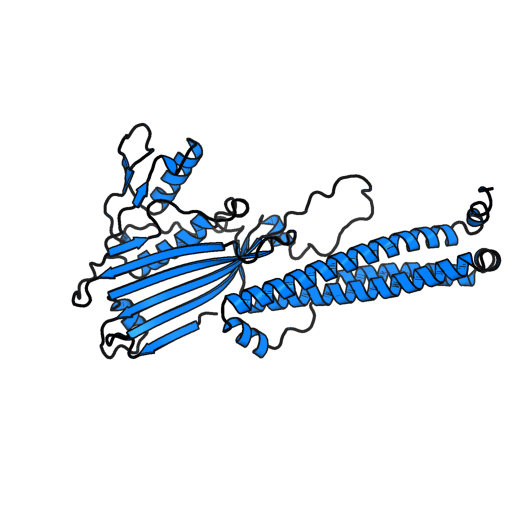4 O O . PRO A 1 229 ? -12.070 8.762 -6.749 1.00 74.19 229 PRO A O 1
ATOM 1817 N N . ASP A 1 230 ? -12.818 10.796 -6.207 1.00 81.44 230 ASP A N 1
ATOM 1818 C CA . ASP A 1 230 ? -11.508 11.443 -6.184 1.00 81.44 230 ASP A CA 1
ATOM 1819 C C . ASP A 1 230 ? -10.723 11.295 -4.874 1.00 81.44 230 ASP A C 1
ATOM 1821 O O . ASP A 1 230 ? -9.549 11.673 -4.818 1.00 81.44 230 ASP A O 1
ATOM 1825 N N . ARG A 1 231 ? -11.325 10.791 -3.787 1.00 86.88 231 ARG A N 1
ATOM 1826 C CA . ARG A 1 231 ? -10.705 10.866 -2.450 1.00 86.88 231 ARG A CA 1
ATOM 1827 C C . ARG A 1 231 ? -9.363 10.151 -2.388 1.00 86.88 231 ARG A C 1
ATOM 1829 O O . ARG A 1 231 ? -8.444 10.675 -1.751 1.00 86.88 231 ARG A O 1
ATOM 1836 N N . TYR A 1 232 ? -9.296 8.997 -3.048 1.00 91.12 232 TYR A N 1
ATOM 1837 C CA . TYR A 1 232 ? -8.162 8.076 -3.091 1.00 91.12 232 TYR A CA 1
ATOM 1838 C C . TYR A 1 232 ? -7.696 7.800 -4.520 1.00 91.12 232 TYR A C 1
ATOM 1840 O O . TYR A 1 232 ? -7.074 6.783 -4.768 1.00 91.12 232 TYR A O 1
ATOM 1848 N N . ARG A 1 233 ? -7.930 8.721 -5.464 1.00 88.75 233 ARG A N 1
ATOM 1849 C CA . ARG A 1 233 ? -7.488 8.581 -6.869 1.00 88.75 233 ARG A CA 1
ATOM 1850 C C . ARG A 1 233 ? -5.973 8.397 -7.067 1.00 88.75 233 ARG A C 1
ATOM 1852 O O . ARG A 1 233 ? -5.526 8.144 -8.174 1.00 88.75 233 ARG A O 1
ATOM 1859 N N . HIS A 1 234 ? -5.192 8.614 -6.013 1.00 88.56 234 HIS A N 1
ATOM 1860 C CA . HIS A 1 234 ? -3.741 8.436 -5.947 1.00 88.56 234 HIS A CA 1
ATOM 1861 C C . HIS A 1 234 ? -3.342 7.107 -5.283 1.00 88.56 234 HIS A C 1
ATOM 1863 O O . HIS A 1 234 ? -2.165 6.913 -5.008 1.00 88.56 234 HIS A O 1
ATOM 1869 N N . ILE A 1 235 ? -4.306 6.239 -4.959 1.00 91.19 235 ILE A N 1
ATOM 1870 C CA . ILE A 1 235 ? -4.105 4.906 -4.388 1.00 91.19 235 ILE A CA 1
ATOM 1871 C C . ILE A 1 235 ? -4.909 3.923 -5.231 1.00 91.19 235 ILE A C 1
ATOM 1873 O O . ILE A 1 235 ? -6.137 3.995 -5.275 1.00 91.19 235 ILE A O 1
ATOM 1877 N N . GLN A 1 236 ? -4.228 2.970 -5.852 1.00 90.19 236 GLN A N 1
ATOM 1878 C CA . GLN A 1 236 ? -4.866 1.902 -6.607 1.00 90.19 236 GLN A CA 1
ATOM 1879 C C . GLN A 1 236 ? -4.501 0.548 -6.010 1.00 90.19 236 GLN A C 1
ATOM 1881 O O . GLN A 1 236 ? -3.328 0.231 -5.841 1.00 90.19 236 GLN A O 1
ATOM 1886 N N . GLY A 1 237 ? -5.516 -0.253 -5.685 1.00 90.25 237 GLY A N 1
ATOM 1887 C CA . GLY A 1 237 ? -5.323 -1.644 -5.289 1.00 90.25 237 GLY A CA 1
ATOM 1888 C C . GLY A 1 237 ? -5.109 -2.533 -6.509 1.00 90.25 237 GLY A C 1
ATOM 1889 O O . GLY A 1 237 ? -5.895 -2.490 -7.454 1.00 90.25 237 GLY A O 1
ATOM 1890 N N . LEU A 1 238 ? -4.062 -3.347 -6.464 1.00 88.31 238 LEU A N 1
ATOM 1891 C CA . LEU A 1 238 ? -3.704 -4.337 -7.469 1.00 88.31 238 LEU A CA 1
ATOM 1892 C C . LEU A 1 238 ? -3.593 -5.707 -6.798 1.00 88.31 238 LEU A C 1
ATOM 1894 O O . LEU A 1 238 ? -2.984 -5.855 -5.738 1.00 88.31 238 LEU A O 1
ATOM 1898 N N . GLU A 1 239 ? -4.158 -6.730 -7.428 1.00 88.19 239 GLU A N 1
ATOM 1899 C CA . GLU A 1 239 ? -3.918 -8.115 -7.019 1.00 88.19 239 GLU A CA 1
ATOM 1900 C C . GLU A 1 239 ? -2.441 -8.480 -7.247 1.00 88.19 239 GLU A C 1
ATOM 1902 O O . GLU A 1 239 ? -1.851 -8.105 -8.264 1.00 88.19 239 GLU A O 1
ATOM 1907 N N . ILE A 1 240 ? -1.835 -9.218 -6.308 1.00 83.94 240 ILE A N 1
ATOM 1908 C CA . ILE A 1 240 ? -0.391 -9.530 -6.333 1.00 83.94 240 ILE A CA 1
ATOM 1909 C C . ILE A 1 240 ? -0.010 -10.253 -7.619 1.00 83.94 240 ILE A C 1
ATOM 1911 O O . ILE A 1 240 ? 0.948 -9.864 -8.282 1.00 83.94 240 ILE A O 1
ATOM 1915 N N . ALA A 1 241 ? -0.792 -11.266 -7.995 1.00 78.69 241 ALA A N 1
ATOM 1916 C CA . ALA A 1 241 ? -0.547 -12.045 -9.199 1.00 78.69 241 ALA A CA 1
ATOM 1917 C C . ALA A 1 241 ? -0.548 -11.169 -10.463 1.00 78.69 241 ALA A C 1
ATOM 1919 O O . ALA A 1 241 ? 0.315 -11.304 -11.328 1.00 78.69 241 ALA A O 1
ATOM 1920 N N . HIS A 1 242 ? -1.476 -10.210 -10.534 1.00 82.00 242 HIS A N 1
ATOM 1921 C CA . HIS A 1 242 ? -1.543 -9.261 -11.640 1.00 82.00 242 HIS A CA 1
ATOM 1922 C C . HIS A 1 242 ? -0.310 -8.350 -11.674 1.00 82.00 242 HIS A C 1
ATOM 1924 O O . HIS A 1 242 ? 0.294 -8.167 -12.730 1.00 82.00 242 HIS A O 1
ATOM 1930 N N . HIS A 1 243 ? 0.108 -7.822 -10.521 1.00 80.75 243 HIS A N 1
ATOM 1931 C CA . HIS A 1 243 ? 1.304 -6.987 -10.436 1.00 80.75 243 HIS A CA 1
ATOM 1932 C C . HIS A 1 243 ? 2.582 -7.761 -10.804 1.00 80.75 243 HIS A C 1
ATOM 1934 O O . HIS A 1 243 ? 3.407 -7.246 -11.555 1.00 80.75 243 HIS A O 1
ATOM 1940 N N . LEU A 1 244 ? 2.726 -9.010 -10.348 1.00 77.19 244 LEU A N 1
ATOM 1941 C CA . LEU A 1 244 ? 3.843 -9.888 -10.712 1.00 77.19 244 LEU A CA 1
ATOM 1942 C C . LEU A 1 244 ? 3.895 -10.158 -12.216 1.00 77.19 244 LEU A C 1
ATOM 1944 O O . LEU A 1 244 ? 4.961 -10.033 -12.815 1.00 77.19 244 LEU A O 1
ATOM 1948 N N . ALA A 1 245 ? 2.756 -10.473 -12.836 1.00 77.00 245 ALA A N 1
ATOM 1949 C CA . ALA A 1 245 ? 2.677 -10.683 -14.278 1.00 77.00 245 ALA A CA 1
ATOM 1950 C C . ALA A 1 245 ? 3.081 -9.419 -15.058 1.00 77.00 245 ALA A C 1
ATOM 1952 O O . ALA A 1 245 ? 3.866 -9.500 -16.002 1.00 77.00 245 ALA A O 1
ATOM 1953 N N . LEU A 1 246 ? 2.620 -8.238 -14.627 1.00 76.56 246 LEU A N 1
ATOM 1954 C CA . LEU A 1 246 ? 3.028 -6.959 -15.218 1.00 76.56 246 LEU A CA 1
ATOM 1955 C C . LEU A 1 246 ? 4.530 -6.690 -15.044 1.00 76.56 246 LEU A C 1
ATOM 1957 O O . LEU A 1 246 ? 5.190 -6.265 -15.994 1.00 76.56 246 LEU A O 1
ATOM 1961 N N . ALA A 1 247 ? 5.080 -6.928 -13.851 1.00 72.06 247 ALA A N 1
ATOM 1962 C CA . ALA A 1 247 ? 6.493 -6.706 -13.551 1.00 72.06 247 ALA A CA 1
ATOM 1963 C C . ALA A 1 247 ? 7.398 -7.657 -14.346 1.00 72.06 247 ALA A C 1
ATOM 1965 O O . ALA A 1 247 ? 8.356 -7.211 -14.980 1.00 72.06 247 ALA A O 1
ATOM 1966 N N . HIS A 1 248 ? 7.055 -8.948 -14.382 1.00 73.62 248 HIS A N 1
ATOM 1967 C CA . HIS A 1 248 ? 7.729 -9.938 -15.218 1.00 73.62 248 HIS A CA 1
ATOM 1968 C C . HIS A 1 248 ? 7.670 -9.534 -16.691 1.00 73.62 248 HIS A C 1
ATOM 1970 O O . HIS A 1 248 ? 8.679 -9.583 -17.399 1.00 73.62 248 HIS A O 1
ATOM 1976 N N . GLY A 1 249 ? 6.500 -9.053 -17.118 1.00 72.38 249 GLY A N 1
ATOM 1977 C CA . GLY A 1 249 ? 6.277 -8.591 -18.471 1.00 72.38 249 GLY A CA 1
ATOM 1978 C C . GLY A 1 249 ? 7.214 -7.465 -18.887 1.00 72.38 249 GLY A C 1
ATOM 1979 O O . GLY A 1 249 ? 7.899 -7.546 -19.908 1.00 72.38 249 GLY A O 1
ATOM 1980 N N . LYS A 1 250 ? 7.307 -6.442 -18.035 1.00 71.94 250 LYS A N 1
ATOM 1981 C CA . LYS A 1 250 ? 8.225 -5.313 -18.213 1.00 71.94 250 LYS A CA 1
ATOM 1982 C C . LYS A 1 250 ? 9.691 -5.759 -18.217 1.00 71.94 250 LYS A C 1
ATOM 1984 O O . LYS A 1 250 ? 10.454 -5.289 -19.057 1.00 71.94 250 LYS A O 1
ATOM 1989 N N . ALA A 1 251 ? 10.085 -6.668 -17.324 1.00 67.19 251 ALA A N 1
ATOM 1990 C CA . ALA A 1 251 ? 11.460 -7.162 -17.246 1.00 67.19 251 ALA A CA 1
ATOM 1991 C C . ALA A 1 251 ? 11.867 -7.957 -18.499 1.00 67.19 251 ALA A C 1
ATOM 1993 O O . ALA A 1 251 ? 12.918 -7.708 -19.085 1.00 67.19 251 ALA A O 1
ATOM 1994 N N . SER A 1 252 ? 11.033 -8.886 -18.977 1.00 73.38 252 SER A N 1
ATOM 1995 C CA . SER A 1 252 ? 11.359 -9.638 -20.199 1.00 73.38 252 SER A CA 1
ATOM 1996 C C . SER A 1 252 ? 11.370 -8.746 -21.446 1.00 73.38 252 SER A C 1
ATOM 1998 O O . SER A 1 252 ? 12.311 -8.858 -22.234 1.00 73.38 252 SER A O 1
ATOM 2000 N N . ALA A 1 253 ? 10.445 -7.789 -21.577 1.00 70.25 253 ALA A N 1
ATOM 2001 C CA . ALA A 1 253 ? 10.506 -6.792 -22.649 1.00 70.25 253 ALA A CA 1
ATOM 2002 C C . ALA A 1 253 ? 11.808 -5.964 -22.588 1.00 70.25 253 ALA A C 1
ATOM 2004 O O . ALA A 1 253 ? 12.462 -5.740 -23.609 1.00 70.25 253 ALA A O 1
ATOM 2005 N N . ALA A 1 254 ? 12.243 -5.567 -21.386 1.00 66.50 254 ALA A N 1
ATOM 2006 C CA . ALA A 1 254 ? 13.511 -4.866 -21.193 1.00 66.50 254 ALA A CA 1
ATOM 2007 C C . ALA A 1 254 ? 14.728 -5.722 -21.589 1.00 66.50 254 ALA A C 1
ATOM 2009 O O . ALA A 1 254 ? 15.643 -5.208 -22.236 1.00 66.50 254 ALA A O 1
ATOM 2010 N N . ARG A 1 255 ? 14.736 -7.026 -21.275 1.00 72.62 255 ARG A N 1
ATOM 2011 C CA . ARG A 1 255 ? 15.791 -7.963 -21.714 1.00 72.62 255 ARG A CA 1
ATOM 2012 C C . ARG A 1 255 ? 15.869 -8.086 -23.223 1.00 72.62 255 ARG A C 1
ATOM 2014 O O . ARG A 1 255 ? 16.964 -8.054 -23.778 1.00 72.62 255 ARG A O 1
ATOM 2021 N N . GLU A 1 256 ? 14.732 -8.230 -23.891 1.00 76.31 256 GLU A N 1
ATOM 2022 C CA . GLU A 1 256 ? 14.686 -8.333 -25.350 1.00 76.31 256 GLU A CA 1
ATOM 2023 C C . GLU A 1 256 ? 15.159 -7.041 -26.018 1.00 76.31 256 GLU A C 1
ATOM 2025 O O . GLU A 1 256 ? 15.936 -7.081 -26.981 1.00 76.31 256 GLU A O 1
ATOM 2030 N N . ALA A 1 257 ? 14.755 -5.892 -25.469 1.00 68.56 257 ALA A N 1
ATOM 2031 C CA . ALA A 1 257 ? 15.226 -4.587 -25.906 1.00 68.56 257 ALA A CA 1
ATOM 2032 C C . ALA A 1 257 ? 16.744 -4.445 -25.721 1.00 68.56 257 ALA A C 1
ATOM 2034 O O . ALA A 1 257 ? 17.441 -4.058 -26.660 1.00 68.56 257 ALA A O 1
ATOM 2035 N N . HIS A 1 258 ? 17.270 -4.829 -24.555 1.00 71.12 258 HIS A N 1
ATOM 2036 C CA . HIS A 1 258 ? 18.703 -4.851 -24.265 1.00 71.12 258 HIS A CA 1
ATOM 2037 C C . HIS A 1 258 ? 19.469 -5.765 -25.228 1.00 71.12 258 HIS A C 1
ATOM 2039 O O . HIS A 1 258 ? 20.412 -5.324 -25.877 1.00 71.12 258 HIS A O 1
ATOM 2045 N N . ALA A 1 259 ? 19.038 -7.016 -25.403 1.00 77.00 259 ALA A N 1
ATOM 2046 C CA . ALA A 1 259 ? 19.685 -7.968 -26.305 1.00 77.00 259 ALA A CA 1
ATOM 2047 C C . ALA A 1 259 ? 19.672 -7.485 -27.765 1.00 77.00 259 ALA A C 1
ATOM 2049 O O . ALA A 1 259 ? 20.623 -7.699 -28.522 1.00 77.00 259 ALA A O 1
ATOM 2050 N N . SER A 1 260 ? 18.602 -6.811 -28.184 1.00 75.38 260 SER A N 1
ATOM 2051 C CA . SER A 1 260 ? 18.508 -6.213 -29.517 1.00 75.38 260 SER A CA 1
ATOM 2052 C C . SER A 1 260 ? 19.445 -5.010 -29.661 1.00 75.38 260 SER A C 1
ATOM 2054 O O . SER A 1 260 ? 20.192 -4.937 -30.637 1.00 75.38 260 SER A O 1
ATOM 2056 N N . ALA A 1 261 ? 19.508 -4.132 -28.656 1.00 66.19 261 ALA A N 1
ATOM 2057 C CA . ALA A 1 261 ? 20.452 -3.017 -28.611 1.00 66.19 261 ALA A CA 1
ATOM 2058 C C . ALA A 1 261 ? 21.920 -3.487 -28.594 1.00 66.19 261 ALA A C 1
ATOM 2060 O O . ALA A 1 261 ? 22.736 -2.937 -29.334 1.00 66.19 261 ALA A O 1
ATOM 2061 N N . SER A 1 262 ? 22.247 -4.538 -27.832 1.00 73.00 262 SER A N 1
ATOM 2062 C CA . SER A 1 262 ? 23.570 -5.184 -27.797 1.00 73.00 262 SER A CA 1
ATOM 2063 C C . SER A 1 262 ? 24.002 -5.648 -29.187 1.00 73.00 262 SER A C 1
ATOM 2065 O O . SER A 1 262 ? 25.051 -5.236 -29.687 1.00 73.00 262 SER A O 1
ATOM 2067 N N . ARG A 1 263 ? 23.170 -6.482 -29.835 1.00 81.69 263 ARG A N 1
ATOM 2068 C CA . ARG A 1 263 ? 23.445 -7.044 -31.169 1.00 81.69 263 ARG A CA 1
ATOM 2069 C C . ARG A 1 263 ? 23.650 -5.942 -32.198 1.00 81.69 263 ARG A C 1
ATOM 2071 O O . ARG A 1 263 ? 24.553 -6.013 -33.031 1.00 81.69 263 ARG A O 1
ATOM 2078 N N . LEU A 1 264 ? 22.822 -4.907 -32.121 1.00 73.00 264 LEU A N 1
ATOM 2079 C CA . LEU A 1 264 ? 22.938 -3.750 -32.982 1.00 73.00 264 LEU A CA 1
ATOM 2080 C C . LEU A 1 264 ? 24.246 -2.985 -32.744 1.00 73.00 264 LEU A C 1
ATOM 2082 O O . LEU A 1 264 ? 24.951 -2.668 -33.701 1.00 73.00 264 LEU A O 1
ATOM 2086 N N . SER A 1 265 ? 24.574 -2.686 -31.487 1.00 70.88 265 SER A N 1
ATOM 2087 C CA . SER A 1 265 ? 25.801 -1.976 -31.126 1.00 70.88 265 SER A CA 1
ATOM 2088 C C . SER A 1 265 ? 27.032 -2.722 -31.634 1.00 70.88 265 SER A C 1
ATOM 2090 O O . SER A 1 265 ? 27.933 -2.110 -32.203 1.00 70.88 265 SER A O 1
ATOM 2092 N N . GLU A 1 266 ? 27.055 -4.049 -31.500 1.00 81.38 266 GLU A N 1
ATOM 2093 C CA . GLU A 1 266 ? 28.146 -4.877 -32.006 1.00 81.38 266 GLU A CA 1
ATOM 2094 C C . GLU A 1 266 ? 28.267 -4.803 -33.537 1.00 81.38 266 GLU A C 1
ATOM 2096 O O . GLU A 1 266 ? 29.367 -4.625 -34.067 1.00 81.38 266 GLU A O 1
ATOM 2101 N N . LYS A 1 267 ? 27.147 -4.885 -34.268 1.00 81.38 267 LYS A N 1
ATOM 2102 C CA . LYS A 1 267 ? 27.140 -4.721 -35.732 1.00 81.38 267 LYS A CA 1
ATOM 2103 C C . LYS A 1 267 ? 27.675 -3.353 -36.154 1.00 81.38 267 LYS A C 1
ATOM 2105 O O . LYS A 1 267 ? 28.531 -3.283 -37.037 1.00 81.38 267 LYS A O 1
ATOM 2110 N N . LEU A 1 268 ? 27.203 -2.281 -35.516 1.00 74.25 268 LEU A N 1
ATOM 2111 C CA . LEU A 1 268 ? 27.646 -0.914 -35.798 1.00 74.25 268 LEU A CA 1
ATOM 2112 C C . LEU A 1 268 ? 29.140 -0.749 -35.493 1.00 74.25 268 LEU A C 1
ATOM 2114 O O . LEU A 1 268 ? 29.878 -0.244 -36.334 1.00 74.25 268 LEU A O 1
ATOM 2118 N N . PHE A 1 269 ? 29.617 -1.264 -34.361 1.00 76.94 269 PHE A N 1
ATOM 2119 C CA . PHE A 1 269 ? 31.037 -1.238 -34.011 1.00 76.94 269 PHE A CA 1
ATOM 2120 C C . PHE A 1 269 ? 31.907 -2.002 -35.022 1.00 76.94 269 PHE A C 1
ATOM 2122 O O . PHE A 1 269 ? 32.990 -1.544 -35.396 1.00 76.94 269 PHE A O 1
ATOM 2129 N N . ARG A 1 270 ? 31.438 -3.155 -35.520 1.00 83.50 270 ARG A N 1
ATOM 2130 C CA . ARG A 1 270 ? 32.125 -3.907 -36.584 1.00 83.50 270 ARG A CA 1
ATOM 2131 C C . ARG A 1 270 ? 32.169 -3.120 -37.896 1.00 83.50 270 ARG A C 1
ATOM 2133 O O . ARG A 1 270 ? 33.206 -3.136 -38.560 1.00 83.50 270 ARG A O 1
ATOM 2140 N N . LEU A 1 271 ? 31.079 -2.445 -38.271 1.00 78.31 271 LEU A N 1
ATOM 2141 C CA . LEU A 1 271 ? 31.034 -1.576 -39.453 1.00 78.31 271 LEU A CA 1
ATOM 2142 C C . LEU A 1 271 ? 32.013 -0.410 -39.314 1.00 78.31 271 LEU A C 1
ATOM 2144 O O . LEU A 1 271 ? 32.835 -0.208 -40.205 1.00 78.31 271 LEU A O 1
ATOM 2148 N N . GLU A 1 272 ? 31.990 0.284 -38.178 1.00 74.69 272 GLU A N 1
ATOM 2149 C CA . GLU A 1 272 ? 32.929 1.359 -37.864 1.00 74.69 272 GLU A CA 1
ATOM 2150 C C . GLU A 1 272 ? 34.377 0.855 -37.935 1.00 74.69 272 GLU A C 1
ATOM 2152 O O . GLU A 1 272 ? 35.187 1.402 -38.677 1.00 74.69 272 GLU A O 1
ATOM 2157 N N . SER A 1 273 ? 34.695 -0.251 -37.261 1.00 80.25 273 SER A N 1
ATOM 2158 C CA . SER A 1 273 ? 36.037 -0.845 -37.261 1.00 80.25 273 SER A CA 1
ATOM 2159 C C . SER A 1 273 ? 36.520 -1.219 -38.668 1.00 80.25 273 SER A C 1
ATOM 2161 O O . SER A 1 273 ? 37.679 -0.984 -39.014 1.00 80.25 273 SER A O 1
ATOM 2163 N N . ARG A 1 274 ? 35.653 -1.801 -39.510 1.00 81.50 274 ARG A N 1
ATOM 2164 C CA . ARG A 1 274 ? 35.980 -2.118 -40.915 1.00 81.50 274 ARG A CA 1
ATOM 2165 C C . ARG A 1 274 ? 36.233 -0.854 -41.724 1.00 81.50 274 ARG A C 1
ATOM 2167 O O . ARG A 1 274 ? 37.178 -0.810 -42.510 1.00 81.50 274 ARG A O 1
ATOM 2174 N N . ALA A 1 275 ? 35.407 0.163 -41.521 1.00 75.31 275 ALA A N 1
ATOM 2175 C CA . ALA A 1 275 ? 35.533 1.439 -42.192 1.00 75.31 275 ALA A CA 1
ATOM 2176 C C . ALA A 1 275 ? 36.819 2.176 -41.788 1.00 75.31 275 ALA A C 1
ATOM 2178 O O . ALA A 1 275 ? 37.505 2.712 -42.653 1.00 75.31 275 ALA A O 1
ATOM 2179 N N . GLN A 1 276 ? 37.204 2.124 -40.509 1.00 76.81 276 GLN A N 1
ATOM 2180 C CA . GLN A 1 276 ? 38.472 2.662 -40.011 1.00 76.81 276 GLN A CA 1
ATOM 2181 C C . GLN A 1 276 ? 39.675 1.927 -40.622 1.00 76.81 276 GLN A C 1
ATOM 2183 O O . GLN A 1 276 ? 40.589 2.564 -41.144 1.00 76.81 276 GLN A O 1
ATOM 2188 N N . LYS A 1 277 ? 39.652 0.586 -40.640 1.00 86.75 277 LYS A N 1
ATOM 2189 C CA . LYS A 1 277 ? 40.719 -0.238 -41.241 1.00 86.75 277 LYS A CA 1
ATOM 2190 C C . LYS A 1 277 ? 40.854 -0.039 -42.754 1.00 86.75 277 LYS A C 1
ATOM 2192 O O . LYS A 1 277 ? 41.948 -0.172 -43.297 1.00 86.75 277 LYS A O 1
ATOM 2197 N N . HIS A 1 278 ? 39.758 0.275 -43.447 1.00 85.50 278 HIS A N 1
ATOM 2198 C CA . HIS A 1 278 ? 39.711 0.367 -44.908 1.00 85.50 278 HIS A CA 1
ATOM 2199 C C . HIS A 1 278 ? 39.102 1.683 -45.413 1.00 85.50 278 HIS A C 1
ATOM 2201 O O . HIS A 1 278 ? 38.313 1.677 -46.360 1.00 85.50 278 HIS A O 1
ATOM 2207 N N . GLY A 1 279 ? 39.497 2.822 -44.837 1.00 81.31 279 GLY A N 1
ATOM 2208 C CA . GLY A 1 279 ? 38.860 4.123 -45.103 1.00 81.31 279 GLY A CA 1
ATOM 2209 C C . GLY A 1 279 ? 38.801 4.531 -46.581 1.00 81.31 279 GLY A C 1
ATOM 2210 O O . GLY A 1 279 ? 37.812 5.098 -47.034 1.00 81.31 279 GLY A O 1
ATOM 2211 N N . LEU A 1 280 ? 39.825 4.183 -47.366 1.00 81.94 280 LEU A N 1
ATOM 2212 C CA . LEU A 1 280 ? 39.859 4.383 -48.822 1.00 81.94 280 LEU A CA 1
ATOM 2213 C C . LEU A 1 280 ? 38.759 3.598 -49.552 1.00 81.94 280 LEU A C 1
ATOM 2215 O O . LEU A 1 280 ? 38.011 4.173 -50.340 1.00 81.94 280 LEU A O 1
ATOM 2219 N N . ARG A 1 281 ? 38.649 2.292 -49.275 1.00 83.25 281 ARG A N 1
ATOM 2220 C CA . ARG A 1 281 ? 37.633 1.421 -49.886 1.00 83.25 281 ARG A CA 1
ATOM 2221 C C . ARG A 1 281 ? 36.236 1.804 -49.419 1.00 83.25 281 ARG A C 1
ATOM 2223 O O . ARG A 1 281 ? 35.325 1.827 -50.235 1.00 83.25 281 ARG A O 1
ATOM 2230 N N . TRP A 1 282 ? 36.086 2.163 -48.145 1.00 77.00 282 TRP A N 1
ATOM 2231 C CA . TRP A 1 282 ? 34.831 2.664 -47.591 1.00 77.00 282 TRP A CA 1
ATOM 2232 C C . TRP A 1 282 ? 34.348 3.923 -48.320 1.00 77.00 282 TRP A C 1
ATOM 2234 O O . TRP A 1 282 ? 33.202 3.987 -48.754 1.00 77.00 282 TRP A O 1
ATOM 2244 N N . ALA A 1 283 ? 35.232 4.911 -48.504 1.00 77.50 283 ALA A N 1
ATOM 2245 C CA . ALA A 1 283 ? 34.880 6.176 -49.145 1.00 77.50 283 ALA A CA 1
ATOM 2246 C C . ALA A 1 283 ? 34.482 6.017 -50.621 1.00 77.50 283 ALA A C 1
ATOM 2248 O O . ALA A 1 283 ? 33.605 6.730 -51.106 1.00 77.50 283 ALA A O 1
ATOM 2249 N N . LEU A 1 284 ? 35.124 5.084 -51.328 1.00 80.31 284 LEU A N 1
ATOM 2250 C CA . LEU A 1 284 ? 34.906 4.863 -52.758 1.00 80.31 284 LEU A CA 1
ATOM 2251 C C . LEU A 1 284 ? 33.779 3.860 -53.045 1.00 80.31 284 LEU A C 1
ATOM 2253 O O . LEU A 1 284 ? 33.124 3.954 -54.080 1.00 80.31 284 LEU A O 1
ATOM 2257 N N . SER A 1 285 ? 33.504 2.927 -52.133 1.00 85.88 285 SER A N 1
ATOM 2258 C CA . SER A 1 285 ? 32.458 1.920 -52.307 1.00 85.88 285 SER A CA 1
ATOM 2259 C C . SER A 1 285 ? 31.073 2.510 -52.033 1.00 85.88 285 SER A C 1
ATOM 2261 O O . SER A 1 285 ? 30.749 2.923 -50.918 1.00 85.88 285 SER A O 1
ATOM 2263 N N . LYS A 1 286 ? 30.222 2.554 -53.065 1.00 81.56 286 LYS A N 1
ATOM 2264 C CA . LYS A 1 286 ? 28.802 2.913 -52.918 1.00 81.56 286 LYS A CA 1
ATOM 2265 C C . LYS A 1 286 ? 28.045 1.839 -52.133 1.00 81.56 286 LYS A C 1
ATOM 2267 O O . LYS A 1 286 ? 27.285 2.178 -51.235 1.00 81.56 286 LYS A O 1
ATOM 2272 N N . GLN A 1 287 ? 28.320 0.571 -52.431 1.00 84.19 287 GLN A N 1
ATOM 2273 C CA . GLN A 1 287 ? 27.648 -0.573 -51.821 1.00 84.19 287 GLN A CA 1
ATOM 2274 C C . GLN A 1 287 ? 27.871 -0.624 -50.307 1.00 84.19 287 GLN A C 1
ATOM 2276 O O . GLN A 1 287 ? 26.913 -0.683 -49.555 1.00 84.19 287 GLN A O 1
ATOM 2281 N N . TRP A 1 288 ? 29.113 -0.444 -49.841 1.00 79.75 288 TRP A N 1
ATOM 2282 C CA . TRP A 1 288 ? 29.410 -0.455 -48.401 1.00 79.75 288 TRP A CA 1
ATOM 2283 C C . TRP A 1 288 ? 28.672 0.648 -47.631 1.00 79.75 288 TRP A C 1
ATOM 2285 O O . TRP A 1 288 ? 28.278 0.451 -46.484 1.00 79.75 288 TRP A O 1
ATOM 2295 N N . ARG A 1 289 ? 28.474 1.814 -48.257 1.00 78.06 289 ARG A N 1
ATOM 2296 C CA . ARG A 1 289 ? 27.720 2.922 -47.659 1.00 78.06 289 ARG A CA 1
ATOM 2297 C C . ARG A 1 289 ? 26.214 2.672 -47.672 1.00 78.06 289 ARG A C 1
ATOM 2299 O O . ARG A 1 289 ? 25.552 3.068 -46.720 1.00 78.06 289 ARG A O 1
ATOM 2306 N N . GLN A 1 290 ? 25.692 2.020 -48.711 1.00 82.56 290 GLN A N 1
ATOM 2307 C CA . GLN A 1 290 ? 24.290 1.598 -48.773 1.00 82.56 290 GLN A CA 1
ATOM 2308 C C . GLN A 1 290 ? 23.996 0.540 -47.710 1.00 82.56 290 GLN A C 1
ATOM 2310 O O . GLN A 1 290 ? 23.100 0.756 -46.904 1.00 82.56 290 GLN A O 1
ATOM 2315 N N . ASP A 1 291 ? 24.824 -0.501 -47.605 1.00 80.12 291 ASP A N 1
ATOM 2316 C CA . ASP A 1 291 ? 24.687 -1.544 -46.581 1.00 80.12 291 ASP A CA 1
ATOM 2317 C C . ASP A 1 291 ? 24.699 -0.944 -45.160 1.00 80.12 291 ASP A C 1
ATOM 2319 O O . ASP A 1 291 ? 23.930 -1.339 -44.284 1.00 80.12 291 ASP A O 1
ATOM 2323 N N . ALA A 1 292 ? 25.559 0.054 -44.924 1.00 76.06 292 ALA A N 1
ATOM 2324 C CA . ALA A 1 292 ? 25.639 0.756 -43.646 1.00 76.06 292 ALA A CA 1
ATOM 2325 C C . ALA A 1 292 ? 24.418 1.644 -43.362 1.00 76.06 292 ALA A C 1
ATOM 2327 O O . ALA A 1 292 ? 23.973 1.714 -42.216 1.00 76.06 292 ALA A O 1
ATOM 2328 N N . ALA A 1 293 ? 23.887 2.324 -44.383 1.00 75.69 293 ALA A N 1
ATOM 2329 C CA . ALA A 1 293 ? 22.674 3.129 -44.276 1.00 75.69 293 ALA A CA 1
ATOM 2330 C C . ALA A 1 293 ? 21.438 2.249 -44.029 1.00 75.69 293 ALA A C 1
ATOM 2332 O O . ALA A 1 293 ? 20.644 2.544 -43.142 1.00 75.69 293 ALA A O 1
ATOM 2333 N N . GLU A 1 294 ? 21.327 1.121 -44.729 1.00 84.00 294 GLU A N 1
ATOM 2334 C CA . GLU A 1 294 ? 20.253 0.148 -44.531 1.00 84.00 294 GLU A CA 1
ATOM 2335 C C . GLU A 1 294 ? 20.289 -0.466 -43.131 1.00 84.00 294 GLU A C 1
ATOM 2337 O O . GLU A 1 294 ? 19.247 -0.586 -42.486 1.00 84.00 294 GLU A O 1
ATOM 2342 N N . GLU A 1 295 ? 21.473 -0.815 -42.614 1.00 79.56 295 GLU A N 1
ATOM 2343 C CA . GLU A 1 295 ? 21.579 -1.294 -41.232 1.00 79.56 295 GLU A CA 1
ATOM 2344 C C . GLU A 1 295 ? 21.283 -0.1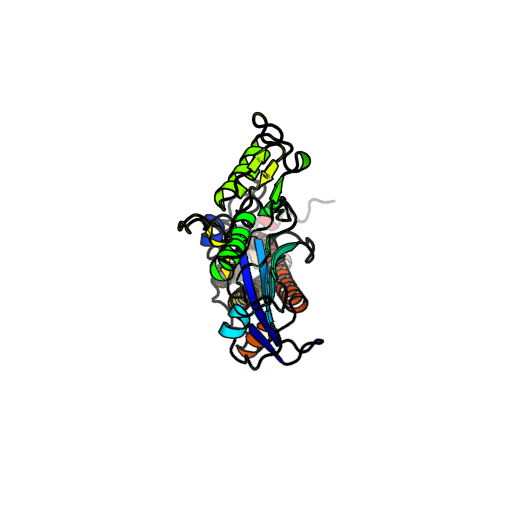91 -40.208 1.00 79.56 295 GLU A C 1
ATOM 2346 O O . GLU A 1 295 ? 20.689 -0.467 -39.166 1.00 79.56 295 GLU A O 1
ATOM 2351 N N . LEU A 1 296 ? 21.622 1.069 -40.499 1.00 72.50 296 LEU A N 1
ATOM 2352 C CA . LEU A 1 296 ? 21.201 2.212 -39.687 1.00 72.50 296 LEU A CA 1
ATOM 2353 C C . LEU A 1 296 ? 19.673 2.346 -39.656 1.00 72.50 296 LEU A C 1
ATOM 2355 O O . LEU A 1 296 ? 19.103 2.488 -38.575 1.00 72.50 296 LEU A O 1
ATOM 2359 N N . ASP A 1 297 ? 18.989 2.243 -40.787 1.00 77.25 297 ASP A N 1
ATOM 2360 C CA . ASP A 1 297 ? 17.529 2.354 -40.840 1.00 77.25 297 ASP A CA 1
ATOM 2361 C C . ASP A 1 297 ? 16.841 1.153 -40.176 1.00 77.25 297 ASP A C 1
ATOM 2363 O O . ASP A 1 297 ? 15.942 1.326 -39.343 1.00 77.25 297 ASP A O 1
ATOM 2367 N N . ARG A 1 298 ? 17.334 -0.067 -40.429 1.00 78.81 298 ARG A N 1
ATOM 2368 C CA . ARG A 1 298 ? 16.869 -1.291 -39.755 1.00 78.81 298 ARG A CA 1
ATOM 2369 C C . ARG A 1 298 ? 17.012 -1.175 -38.242 1.00 78.81 298 ARG A C 1
ATOM 2371 O O . ARG A 1 298 ? 16.097 -1.522 -37.500 1.00 78.81 298 ARG A O 1
ATOM 2378 N N . SER A 1 299 ? 18.109 -0.584 -37.784 1.00 69.62 299 SER A N 1
ATOM 2379 C CA . SER A 1 299 ? 18.346 -0.344 -36.367 1.00 69.62 299 SER A CA 1
ATOM 2380 C C . SER A 1 299 ? 17.364 0.622 -35.710 1.00 69.62 299 SER A C 1
ATOM 2382 O O . SER A 1 299 ? 17.110 0.531 -34.508 1.00 69.62 299 SER A O 1
ATOM 2384 N N . HIS A 1 300 ? 16.857 1.601 -36.461 1.00 66.75 300 HIS A N 1
ATOM 2385 C CA . HIS A 1 300 ? 15.836 2.523 -35.975 1.00 66.75 300 HIS A CA 1
ATOM 2386 C C . HIS A 1 300 ? 14.480 1.821 -35.886 1.00 66.75 300 HIS A C 1
ATOM 2388 O O . HIS A 1 300 ? 13.776 1.990 -34.891 1.00 66.75 300 HIS A O 1
ATOM 2394 N N . ALA A 1 301 ? 14.158 0.976 -36.869 1.00 74.69 301 ALA A N 1
ATOM 2395 C CA . ALA A 1 301 ? 12.946 0.165 -36.859 1.00 74.69 301 ALA A CA 1
ATOM 2396 C C . ALA A 1 301 ? 12.938 -0.875 -35.722 1.00 74.69 301 ALA A C 1
ATOM 2398 O O . ALA A 1 301 ? 11.926 -1.031 -35.041 1.00 74.69 301 ALA A O 1
ATOM 2399 N N . GLU A 1 302 ? 14.057 -1.559 -35.469 1.00 71.62 302 GLU A N 1
ATOM 2400 C CA . GLU A 1 302 ? 14.183 -2.532 -34.373 1.00 71.62 302 GLU A CA 1
ATOM 2401 C C . GLU A 1 302 ? 14.088 -1.867 -32.996 1.00 71.62 302 GLU A C 1
ATOM 2403 O O . GLU A 1 302 ? 13.384 -2.370 -32.122 1.00 71.62 302 GLU A O 1
ATOM 2408 N N . ALA A 1 303 ? 14.718 -0.701 -32.815 1.00 63.91 303 ALA A N 1
ATOM 2409 C CA . ALA A 1 303 ? 14.594 0.071 -31.581 1.00 63.91 303 ALA A CA 1
ATOM 2410 C C . ALA A 1 303 ? 13.146 0.533 -31.333 1.00 63.91 303 ALA A C 1
ATOM 2412 O O . ALA A 1 303 ? 12.670 0.472 -30.204 1.00 63.91 303 ALA A O 1
ATOM 2413 N N . ALA A 1 304 ? 12.424 0.945 -32.381 1.00 67.06 304 ALA A N 1
ATOM 2414 C CA . ALA A 1 304 ? 11.013 1.311 -32.271 1.00 67.06 304 ALA A CA 1
ATOM 2415 C C . ALA A 1 304 ? 10.121 0.103 -31.921 1.00 67.06 304 ALA A C 1
ATOM 2417 O O . ALA A 1 304 ? 9.220 0.229 -31.095 1.00 67.06 304 ALA A O 1
ATOM 2418 N N . LYS A 1 305 ? 10.397 -1.079 -32.493 1.00 69.75 305 LYS A N 1
ATOM 2419 C CA . LYS A 1 305 ? 9.677 -2.324 -32.171 1.00 69.75 305 LYS A CA 1
ATOM 2420 C C . LYS A 1 305 ? 9.921 -2.795 -30.739 1.00 69.75 305 LYS A C 1
ATOM 2422 O O . LYS A 1 305 ? 8.970 -3.189 -30.077 1.00 69.75 305 LYS A O 1
ATOM 2427 N N . ALA A 1 306 ? 11.160 -2.721 -30.256 1.00 61.12 306 ALA A N 1
ATOM 2428 C CA . ALA A 1 306 ? 11.517 -3.123 -28.894 1.00 61.12 306 ALA A CA 1
ATOM 2429 C C . ALA A 1 306 ? 10.783 -2.301 -27.820 1.00 61.12 306 ALA A C 1
ATOM 2431 O O . ALA A 1 306 ? 10.488 -2.797 -26.740 1.00 61.12 306 ALA A O 1
ATOM 2432 N N . VAL A 1 307 ? 10.453 -1.050 -28.136 1.00 55.91 307 VAL A N 1
ATOM 2433 C CA . VAL A 1 307 ? 9.708 -0.152 -27.249 1.00 55.91 307 VAL A CA 1
ATOM 2434 C C . VAL A 1 307 ? 8.194 -0.440 -27.256 1.00 55.91 307 VAL A C 1
ATOM 2436 O O . VAL A 1 307 ? 7.511 -0.123 -26.285 1.00 55.91 307 VAL A O 1
ATOM 2439 N N . GLY A 1 308 ? 7.676 -1.068 -28.319 1.00 55.31 308 GLY A N 1
ATOM 2440 C CA . GLY A 1 308 ? 6.262 -1.425 -28.487 1.00 55.31 308 GLY A CA 1
ATOM 2441 C C . GLY A 1 308 ? 5.948 -2.916 -28.325 1.00 55.31 308 GLY A C 1
ATOM 2442 O O . GLY A 1 308 ? 4.867 -3.345 -28.730 1.00 55.31 308 GLY A O 1
ATOM 2443 N N . ALA A 1 309 ? 6.880 -3.719 -27.802 1.00 52.12 309 ALA A N 1
ATOM 2444 C CA . ALA A 1 309 ? 6.686 -5.158 -27.655 1.00 52.12 309 ALA A CA 1
ATOM 2445 C C . ALA A 1 309 ? 5.521 -5.467 -26.698 1.00 52.12 309 ALA A C 1
ATOM 2447 O O . ALA A 1 309 ? 5.380 -4.862 -25.634 1.00 52.12 309 ALA A O 1
ATOM 2448 N N . SER A 1 310 ? 4.669 -6.407 -27.114 1.00 47.56 310 SER A N 1
ATOM 2449 C CA . SER A 1 310 ? 3.554 -6.912 -26.309 1.00 47.56 310 SER A CA 1
ATOM 2450 C C . SER A 1 310 ? 4.068 -7.622 -25.052 1.00 47.56 310 SER A C 1
ATOM 2452 O O . SER A 1 310 ? 5.180 -8.152 -25.075 1.00 47.56 310 SER A O 1
ATOM 2454 N N . PRO A 1 311 ? 3.285 -7.649 -23.958 1.00 46.41 311 PRO A N 1
ATOM 2455 C CA . PRO A 1 311 ? 3.703 -8.321 -22.738 1.00 46.41 311 PRO A CA 1
ATOM 2456 C C . PRO A 1 311 ? 3.990 -9.812 -23.020 1.00 46.41 311 PRO A C 1
ATOM 2458 O O . PRO A 1 311 ? 3.219 -10.454 -23.738 1.00 46.41 311 PRO A O 1
ATOM 2461 N N . PRO A 1 312 ? 5.098 -10.356 -22.493 1.00 47.97 312 PRO A N 1
ATOM 2462 C CA . PRO A 1 312 ? 5.511 -11.742 -22.675 1.00 47.97 312 PRO A CA 1
ATOM 2463 C C . PRO A 1 312 ? 4.564 -12.713 -21.963 1.00 47.97 312 PRO A C 1
ATOM 2465 O O . PRO A 1 312 ? 3.681 -12.310 -21.201 1.00 47.97 312 PRO A O 1
ATOM 2468 N N . GLN A 1 313 ? 4.771 -14.005 -22.238 1.00 53.41 313 GLN A N 1
ATOM 2469 C CA . GLN A 1 313 ? 4.002 -15.110 -21.672 1.00 53.41 313 GLN A CA 1
ATOM 2470 C C . GLN A 1 313 ? 3.869 -14.972 -20.153 1.00 53.41 313 GLN A C 1
ATOM 2472 O O . GLN A 1 313 ? 4.841 -14.750 -19.432 1.00 53.41 313 GLN A O 1
ATOM 2477 N N . THR A 1 314 ? 2.624 -15.068 -19.698 1.00 56.75 314 THR A N 1
ATOM 2478 C CA . THR A 1 314 ? 2.241 -15.030 -18.292 1.00 56.75 314 THR A CA 1
ATOM 2479 C C . THR A 1 314 ? 2.959 -16.137 -17.529 1.00 56.75 314 THR A C 1
ATOM 2481 O O . THR A 1 314 ? 3.018 -17.263 -18.022 1.00 56.75 314 THR A O 1
ATOM 2484 N N . LEU A 1 315 ? 3.454 -15.819 -16.326 1.00 62.38 315 LEU A N 1
ATOM 2485 C CA . LEU A 1 315 ? 3.792 -16.826 -15.313 1.00 62.38 315 LEU A CA 1
ATOM 2486 C C . LEU A 1 315 ? 2.670 -17.867 -15.249 1.00 62.38 315 LEU A C 1
ATOM 2488 O O . LEU A 1 315 ? 1.494 -17.505 -15.399 1.00 62.38 315 LEU A O 1
ATOM 2492 N N . ASP A 1 316 ? 3.029 -19.135 -15.049 1.00 74.81 316 ASP A N 1
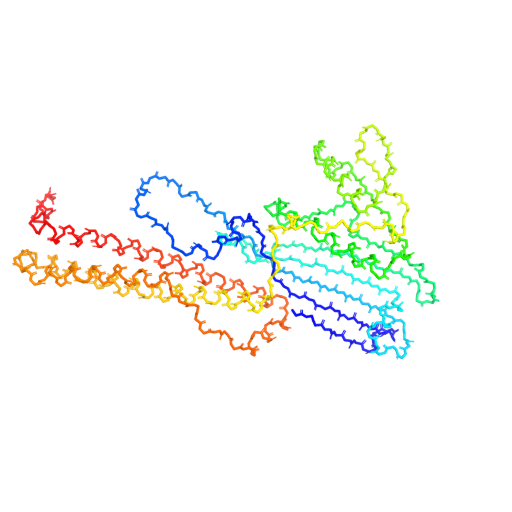ATOM 2493 C CA . ASP A 1 316 ? 2.027 -20.187 -14.911 1.00 74.81 316 ASP A CA 1
ATOM 2494 C C . ASP A 1 316 ? 1.084 -19.817 -13.753 1.00 74.81 316 ASP A C 1
ATOM 2496 O O . ASP A 1 316 ? 1.507 -19.304 -12.711 1.00 74.81 316 ASP A O 1
ATOM 2500 N N . ALA A 1 317 ? -0.216 -20.047 -13.938 1.00 72.50 317 ALA A N 1
ATOM 2501 C CA . ALA A 1 317 ? -1.221 -19.777 -12.920 1.00 72.50 317 ALA A CA 1
ATOM 2502 C C . ALA A 1 317 ? -0.886 -20.496 -11.601 1.00 72.50 317 ALA A C 1
ATOM 2504 O O . ALA A 1 317 ? -1.167 -19.959 -10.531 1.00 72.50 317 ALA A O 1
ATOM 2505 N N . SER A 1 318 ? -0.228 -21.660 -11.682 1.00 76.12 318 SER A N 1
ATOM 2506 C CA . SER A 1 318 ? 0.265 -22.405 -10.519 1.00 76.12 318 SER A CA 1
ATOM 2507 C C . SER A 1 318 ? 1.340 -21.640 -9.736 1.00 76.12 318 SER A C 1
ATOM 2509 O O . SER A 1 318 ? 1.255 -21.548 -8.515 1.00 76.12 318 SER A O 1
ATOM 2511 N N . GLU A 1 319 ? 2.320 -21.037 -10.416 1.00 73.44 319 GLU A N 1
ATOM 2512 C CA . GLU A 1 319 ? 3.389 -20.263 -9.765 1.00 73.44 319 GLU A CA 1
ATOM 2513 C C . GLU A 1 319 ? 2.830 -19.000 -9.098 1.00 73.44 319 GLU A C 1
ATOM 2515 O O . GLU A 1 319 ? 3.229 -18.633 -7.994 1.00 73.44 319 GLU A O 1
ATOM 2520 N N . LEU A 1 320 ? 1.861 -18.340 -9.740 1.00 71.06 320 LEU A N 1
ATOM 2521 C CA . LEU A 1 320 ? 1.191 -17.165 -9.176 1.00 71.06 320 LEU A CA 1
ATOM 2522 C C . LEU A 1 320 ? 0.370 -17.504 -7.920 1.00 71.06 320 LEU A C 1
ATOM 2524 O O . LEU A 1 320 ? 0.334 -16.702 -6.984 1.00 71.06 320 LEU A O 1
ATOM 2528 N N . ASP A 1 321 ? -0.268 -18.675 -7.888 1.00 73.31 321 ASP A N 1
ATOM 2529 C CA . ASP A 1 321 ? -1.063 -19.153 -6.750 1.00 73.31 321 ASP A CA 1
ATOM 2530 C C . ASP A 1 321 ? -0.167 -19.595 -5.576 1.00 73.31 321 ASP A C 1
ATOM 2532 O O . ASP A 1 321 ? -0.433 -19.257 -4.420 1.00 73.31 321 ASP A O 1
ATOM 2536 N N . GLU A 1 322 ? 0.963 -20.255 -5.856 1.00 78.12 322 GLU A N 1
ATOM 2537 C CA . GLU A 1 322 ? 1.983 -20.560 -4.841 1.00 78.12 322 GLU A CA 1
ATOM 2538 C C . GLU A 1 322 ? 2.564 -19.288 -4.210 1.00 78.12 322 GLU A C 1
ATOM 2540 O O . GLU A 1 322 ? 2.720 -19.206 -2.988 1.00 78.12 322 GLU A O 1
ATOM 2545 N N . LEU A 1 323 ? 2.824 -18.260 -5.022 1.00 69.44 323 LEU A N 1
ATOM 2546 C CA . LEU A 1 323 ? 3.333 -16.974 -4.546 1.00 69.44 323 LEU A CA 1
ATOM 2547 C C . LEU A 1 323 ? 2.318 -16.202 -3.711 1.00 69.44 323 LEU A C 1
ATOM 2549 O O . LEU A 1 323 ? 2.702 -15.558 -2.737 1.00 69.44 323 LEU A O 1
ATOM 2553 N N . ALA A 1 324 ? 1.030 -16.282 -4.046 1.00 66.56 324 ALA A N 1
ATOM 2554 C CA . ALA A 1 324 ? -0.020 -15.673 -3.237 1.00 66.56 324 ALA A CA 1
ATOM 2555 C C . ALA A 1 324 ? -0.070 -16.271 -1.815 1.00 66.56 324 ALA A C 1
ATOM 2557 O O . ALA A 1 324 ? -0.302 -15.538 -0.846 1.00 66.56 324 ALA A O 1
ATOM 2558 N N . ARG A 1 325 ? 0.210 -17.577 -1.691 1.00 75.62 325 ARG A N 1
ATOM 2559 C CA . ARG A 1 325 ? 0.203 -18.330 -0.424 1.00 75.62 325 ARG A CA 1
ATOM 2560 C C . ARG A 1 325 ? 1.526 -18.287 0.344 1.00 75.62 325 ARG A C 1
ATOM 2562 O O . ARG A 1 325 ? 1.543 -18.594 1.536 1.00 75.62 325 ARG A O 1
ATOM 2569 N N . ALA A 1 326 ? 2.630 -17.914 -0.300 1.00 80.44 326 ALA A N 1
ATOM 2570 C CA . ALA A 1 326 ? 3.947 -17.839 0.332 1.00 80.44 326 ALA A CA 1
ATOM 2571 C C . ALA A 1 326 ? 3.970 -16.840 1.513 1.00 80.44 326 ALA A C 1
ATOM 2573 O O . ALA A 1 326 ? 3.152 -15.924 1.561 1.00 80.44 326 ALA A O 1
ATOM 2574 N N . PRO A 1 327 ? 4.900 -16.948 2.480 1.00 82.94 327 PRO A N 1
ATOM 2575 C CA . PRO A 1 327 ? 5.068 -15.934 3.525 1.00 82.94 327 PRO A CA 1
ATOM 2576 C C . PRO A 1 327 ? 5.276 -14.521 2.954 1.00 82.94 327 PRO A C 1
ATOM 2578 O O . PRO A 1 327 ? 5.786 -14.356 1.838 1.00 82.94 327 PRO A O 1
ATOM 2581 N N . ALA A 1 328 ? 4.898 -13.490 3.718 1.00 75.25 328 ALA A N 1
ATOM 2582 C CA . ALA A 1 328 ? 5.009 -12.099 3.275 1.00 75.25 328 ALA A CA 1
ATOM 2583 C C . ALA A 1 328 ? 6.464 -11.747 2.943 1.00 75.25 328 ALA A C 1
ATOM 2585 O O . ALA A 1 328 ? 6.728 -11.148 1.906 1.00 75.25 328 ALA A O 1
ATOM 2586 N N . GLU A 1 329 ? 7.410 -12.219 3.752 1.00 76.81 329 GLU A N 1
ATOM 2587 C CA . GLU A 1 329 ? 8.849 -12.037 3.563 1.00 76.81 329 GLU A CA 1
ATOM 2588 C C . GLU A 1 329 ? 9.319 -12.616 2.224 1.00 76.81 329 GLU A C 1
ATOM 2590 O O . GLU A 1 329 ? 10.055 -11.962 1.487 1.00 76.81 329 GLU A O 1
ATOM 2595 N N . ARG A 1 330 ? 8.839 -13.812 1.860 1.00 78.19 330 ARG A N 1
ATOM 2596 C CA . ARG A 1 330 ? 9.191 -14.452 0.587 1.00 78.19 330 ARG A CA 1
ATOM 2597 C C . ARG A 1 330 ? 8.582 -13.718 -0.606 1.00 78.19 330 ARG A C 1
ATOM 2599 O O . ARG A 1 330 ? 9.243 -13.541 -1.627 1.00 78.19 330 ARG A O 1
ATOM 2606 N N . THR A 1 331 ? 7.338 -13.266 -0.466 1.00 75.69 331 THR A N 1
ATOM 2607 C CA . THR A 1 331 ? 6.646 -12.471 -1.492 1.00 75.69 331 THR A CA 1
ATOM 2608 C C . THR A 1 331 ? 7.363 -11.139 -1.720 1.00 75.69 331 THR A C 1
ATOM 2610 O O . THR A 1 331 ? 7.609 -10.752 -2.862 1.00 75.69 331 THR A O 1
ATOM 2613 N N . LEU A 1 332 ? 7.751 -10.464 -0.632 1.00 75.81 332 LEU A N 1
ATOM 2614 C CA . LEU A 1 332 ? 8.551 -9.240 -0.654 1.00 75.81 332 LEU A CA 1
ATOM 2615 C C . LEU A 1 332 ? 9.884 -9.467 -1.351 1.00 75.81 332 LEU A C 1
ATOM 2617 O O . LEU A 1 332 ? 10.229 -8.695 -2.243 1.00 75.81 332 LEU A O 1
ATOM 2621 N N . GLU A 1 333 ? 10.614 -10.513 -0.966 1.00 76.31 333 GLU A N 1
ATOM 2622 C CA . GLU A 1 333 ? 11.916 -10.846 -1.536 1.00 76.31 333 GLU A CA 1
ATOM 2623 C C . GLU A 1 333 ? 11.824 -11.021 -3.056 1.00 76.31 333 GLU A C 1
ATOM 2625 O O . GLU A 1 333 ? 12.600 -10.417 -3.796 1.00 76.31 333 GLU A O 1
ATOM 2630 N N . LEU A 1 334 ? 10.838 -11.780 -3.534 1.00 74.50 334 LEU A N 1
ATOM 2631 C CA . LEU A 1 334 ? 10.651 -12.035 -4.960 1.00 74.50 334 LEU A CA 1
ATOM 2632 C C . LEU A 1 334 ? 10.216 -10.786 -5.729 1.00 74.50 334 LEU A C 1
ATOM 2634 O O . LEU A 1 334 ? 10.778 -10.497 -6.785 1.00 74.50 334 LEU A O 1
ATOM 2638 N N . LEU A 1 335 ? 9.281 -9.999 -5.190 1.00 72.56 335 LEU A N 1
ATOM 2639 C CA . LEU A 1 335 ? 8.888 -8.719 -5.787 1.00 72.56 335 LEU A CA 1
ATOM 2640 C C . LEU A 1 335 ? 10.078 -7.761 -5.892 1.00 72.56 335 LEU A C 1
ATOM 2642 O O . LEU A 1 335 ? 10.275 -7.129 -6.931 1.00 72.56 335 LEU A O 1
ATOM 2646 N N . HIS A 1 336 ? 10.909 -7.694 -4.852 1.00 72.69 336 HIS A N 1
ATOM 2647 C CA . HIS A 1 336 ? 12.128 -6.894 -4.861 1.00 72.69 336 HIS A CA 1
ATOM 2648 C C . HIS A 1 336 ? 13.137 -7.411 -5.885 1.00 72.69 336 HIS A C 1
ATOM 2650 O O . HIS A 1 336 ? 13.698 -6.612 -6.633 1.00 72.69 336 HIS A O 1
ATOM 2656 N N . GLN A 1 337 ? 13.379 -8.722 -5.941 1.00 75.12 337 GLN A N 1
ATOM 2657 C CA . GLN A 1 337 ? 14.296 -9.331 -6.906 1.00 75.12 337 GLN A CA 1
ATOM 2658 C C . GLN A 1 337 ? 13.859 -9.040 -8.344 1.00 75.12 337 GLN A C 1
ATOM 2660 O O . GLN A 1 337 ? 14.667 -8.535 -9.123 1.00 75.12 337 GLN A O 1
ATOM 2665 N N . LEU A 1 338 ? 12.582 -9.260 -8.671 1.00 68.94 338 LEU A N 1
ATOM 2666 C CA . LEU A 1 338 ? 12.027 -8.997 -10.001 1.00 68.94 338 LEU A CA 1
ATOM 2667 C C . LEU A 1 338 ? 12.083 -7.512 -10.364 1.00 68.94 338 LEU A C 1
ATOM 2669 O O . LEU A 1 338 ? 12.502 -7.159 -11.466 1.00 68.94 338 LEU A O 1
ATOM 2673 N N . THR A 1 339 ? 11.725 -6.630 -9.429 1.00 67.06 339 THR A N 1
ATOM 2674 C CA . THR A 1 339 ? 11.767 -5.180 -9.658 1.00 67.06 339 THR A CA 1
ATOM 2675 C C . THR A 1 339 ? 13.203 -4.705 -9.871 1.00 67.06 339 THR A C 1
ATOM 2677 O O . THR A 1 339 ? 13.481 -3.990 -10.831 1.00 67.06 339 THR A O 1
ATOM 2680 N N . ARG A 1 340 ? 14.151 -5.151 -9.035 1.00 70.25 340 ARG A N 1
ATOM 2681 C CA . ARG A 1 340 ? 15.581 -4.829 -9.181 1.00 70.25 340 ARG A CA 1
ATOM 2682 C C . ARG A 1 340 ? 16.150 -5.362 -10.486 1.00 70.25 340 ARG A C 1
ATOM 2684 O O . ARG A 1 340 ? 16.922 -4.661 -11.135 1.00 70.25 340 ARG A O 1
ATOM 2691 N N . GLN A 1 341 ? 15.787 -6.584 -10.863 1.00 68.94 341 GLN A N 1
ATOM 2692 C CA . GLN A 1 341 ? 16.203 -7.173 -12.126 1.00 68.94 341 GLN A CA 1
ATOM 2693 C C . GLN A 1 341 ? 15.692 -6.337 -13.302 1.00 68.94 341 GLN A C 1
ATOM 2695 O O . GLN A 1 341 ? 16.502 -5.906 -14.119 1.00 68.94 341 GLN A O 1
ATOM 2700 N N . GLY A 1 342 ? 14.398 -6.007 -13.326 1.00 64.94 342 GLY A N 1
ATOM 2701 C CA . GLY A 1 342 ? 13.817 -5.158 -14.364 1.00 64.94 342 GLY A CA 1
ATOM 2702 C C . GLY A 1 342 ? 14.486 -3.782 -14.443 1.00 64.94 342 GLY A C 1
ATOM 2703 O O . GLY A 1 342 ? 14.865 -3.342 -15.524 1.00 64.94 342 GLY A O 1
ATOM 2704 N N . VAL A 1 343 ? 14.718 -3.118 -13.304 1.00 65.00 343 VAL A N 1
ATOM 2705 C CA . VAL A 1 343 ? 15.409 -1.814 -13.252 1.00 65.00 343 VAL A CA 1
ATOM 2706 C C . VAL A 1 343 ? 16.836 -1.914 -13.803 1.00 65.00 343 VAL A C 1
ATOM 2708 O O . VAL A 1 343 ? 17.246 -1.067 -14.598 1.00 65.00 343 VAL A O 1
ATOM 2711 N N . ARG A 1 344 ? 17.595 -2.951 -13.424 1.00 69.31 344 ARG A N 1
ATOM 2712 C CA . ARG A 1 344 ? 18.959 -3.185 -13.930 1.00 69.31 344 ARG A CA 1
ATOM 2713 C C . ARG A 1 344 ? 18.968 -3.434 -15.434 1.00 69.31 344 ARG A C 1
ATOM 2715 O O . ARG A 1 344 ? 19.788 -2.846 -16.132 1.00 69.31 344 ARG A O 1
ATOM 2722 N N . GLU A 1 345 ? 18.057 -4.264 -15.928 1.00 66.88 345 GLU A N 1
ATOM 2723 C CA . GLU A 1 345 ? 17.937 -4.592 -17.351 1.00 66.88 345 GLU A CA 1
ATOM 2724 C C . GLU A 1 345 ? 17.563 -3.354 -18.177 1.00 66.88 345 GLU A C 1
ATOM 2726 O O . GLU A 1 345 ? 18.177 -3.099 -19.212 1.00 66.88 345 GLU A O 1
ATOM 2731 N N . VAL A 1 346 ? 16.642 -2.518 -17.683 1.00 63.06 346 VAL A N 1
ATOM 2732 C CA . VAL A 1 346 ? 16.295 -1.230 -18.309 1.00 63.06 346 VAL A CA 1
ATOM 2733 C C . VAL A 1 346 ? 17.483 -0.265 -18.304 1.00 63.06 346 VAL A C 1
ATOM 2735 O O . VAL A 1 346 ? 17.762 0.371 -19.322 1.00 63.06 346 VAL A O 1
ATOM 2738 N N . ALA A 1 347 ? 18.214 -0.155 -17.192 1.00 65.00 347 ALA A N 1
ATOM 2739 C CA . ALA A 1 347 ? 19.389 0.710 -17.105 1.00 65.00 347 ALA A CA 1
ATOM 2740 C C . ALA A 1 347 ? 20.494 0.270 -18.082 1.00 65.00 347 ALA A C 1
ATOM 2742 O O . ALA A 1 347 ? 21.064 1.102 -18.791 1.00 65.00 347 ALA A O 1
ATOM 2743 N N . GLN A 1 348 ? 20.750 -1.038 -18.178 1.00 68.38 348 GLN A N 1
ATOM 2744 C CA . GLN A 1 348 ? 21.690 -1.611 -19.143 1.00 68.38 348 GLN A CA 1
ATOM 2745 C C . GLN A 1 348 ? 21.231 -1.382 -20.589 1.00 68.38 348 GLN A C 1
ATOM 2747 O O . GLN A 1 348 ? 22.029 -0.936 -21.415 1.00 68.38 348 GLN A O 1
ATOM 2752 N N . ALA A 1 349 ? 19.944 -1.599 -20.893 1.00 62.25 349 ALA A N 1
ATOM 2753 C CA . ALA A 1 349 ? 19.354 -1.292 -22.199 1.00 62.25 349 ALA A CA 1
ATOM 2754 C C . ALA A 1 349 ? 19.559 0.177 -22.581 1.00 62.25 349 ALA A C 1
ATOM 2756 O O . ALA A 1 349 ? 19.968 0.478 -23.703 1.00 62.25 349 ALA A O 1
ATOM 2757 N N . SER A 1 350 ? 19.323 1.091 -21.637 1.00 62.50 350 SER A N 1
ATOM 2758 C CA . SER A 1 350 ? 19.495 2.528 -21.840 1.00 62.50 350 SER A CA 1
ATOM 2759 C C . SER A 1 350 ? 20.952 2.898 -22.128 1.00 62.50 350 SER A C 1
ATOM 2761 O O . SER A 1 350 ? 21.218 3.674 -23.048 1.00 62.50 350 SER A O 1
ATOM 2763 N N . GLU A 1 351 ? 21.910 2.346 -21.381 1.00 67.75 351 GLU A N 1
ATOM 2764 C CA . GLU A 1 351 ? 23.332 2.634 -21.599 1.00 67.75 351 GLU A CA 1
ATOM 2765 C C . GLU A 1 351 ? 23.825 2.070 -22.937 1.00 67.75 351 GLU A C 1
ATOM 2767 O O . GLU A 1 351 ? 24.504 2.761 -23.698 1.00 67.75 351 GLU A O 1
ATOM 2772 N N . GLN A 1 352 ? 23.414 0.855 -23.297 1.00 68.44 352 GLN A N 1
ATOM 2773 C CA . GLN A 1 352 ? 23.734 0.296 -24.608 1.00 68.44 352 GLN A CA 1
ATOM 2774 C C . GLN A 1 352 ? 23.096 1.078 -25.754 1.00 68.44 352 GLN A C 1
ATOM 2776 O O . GLN A 1 352 ? 23.745 1.319 -26.772 1.00 68.44 352 GLN A O 1
ATOM 2781 N N . ALA A 1 353 ? 21.853 1.534 -25.592 1.00 61.12 353 ALA A N 1
ATOM 2782 C CA . ALA A 1 353 ? 21.203 2.407 -26.562 1.00 61.12 353 ALA A CA 1
ATOM 2783 C C . ALA A 1 353 ? 21.954 3.741 -26.713 1.00 61.12 353 ALA A C 1
ATOM 2785 O O . ALA A 1 353 ? 22.070 4.259 -27.828 1.00 61.12 353 ALA A O 1
ATOM 2786 N N . ARG A 1 354 ? 22.517 4.280 -25.622 1.00 68.75 354 ARG A N 1
ATOM 2787 C CA . ARG A 1 354 ? 23.367 5.480 -25.639 1.00 68.75 354 ARG A CA 1
ATOM 2788 C C . ARG A 1 354 ? 24.652 5.244 -26.435 1.00 68.75 354 ARG A C 1
ATOM 2790 O O . ARG A 1 354 ? 24.973 6.056 -27.303 1.00 68.75 354 ARG A O 1
ATOM 2797 N N . LEU A 1 355 ? 25.350 4.135 -26.187 1.00 66.75 355 LEU A N 1
ATOM 2798 C CA . LEU A 1 355 ? 26.556 3.752 -26.933 1.00 66.75 355 LEU A CA 1
ATOM 2799 C C . LEU A 1 355 ? 26.251 3.540 -28.420 1.00 66.75 355 LEU A C 1
ATOM 2801 O O . LEU A 1 355 ? 26.923 4.118 -29.275 1.00 66.75 355 LEU A O 1
ATOM 2805 N N . ALA A 1 356 ? 25.171 2.821 -28.734 1.00 62.47 356 ALA A N 1
ATOM 2806 C CA . ALA A 1 356 ? 24.715 2.637 -30.105 1.00 62.47 356 ALA A CA 1
ATOM 2807 C C . ALA A 1 356 ? 24.421 3.985 -30.781 1.00 62.47 356 ALA A C 1
ATOM 2809 O O . ALA A 1 356 ? 24.828 4.186 -31.918 1.00 62.47 356 ALA A O 1
ATOM 2810 N N . CYS A 1 357 ? 23.781 4.943 -30.102 1.00 64.31 357 CYS A N 1
ATOM 2811 C CA . CYS A 1 357 ? 23.546 6.285 -30.649 1.00 64.31 357 CYS A CA 1
ATOM 2812 C C . CYS A 1 357 ? 24.845 7.027 -31.009 1.00 64.31 357 CYS A C 1
ATOM 2814 O O . CYS A 1 357 ? 24.887 7.713 -32.035 1.00 64.31 357 CYS A O 1
ATOM 2816 N N . ILE A 1 358 ? 25.899 6.888 -30.197 1.00 67.19 358 ILE A N 1
ATOM 2817 C CA . ILE A 1 358 ? 27.215 7.479 -30.483 1.00 67.19 358 ILE A CA 1
ATOM 2818 C C . ILE A 1 358 ? 27.783 6.873 -31.773 1.00 67.19 358 ILE A C 1
ATOM 2820 O O . ILE A 1 358 ? 28.093 7.623 -32.705 1.00 67.19 358 ILE A O 1
ATOM 2824 N N . SER A 1 359 ? 27.810 5.541 -31.875 1.00 68.12 359 SER A N 1
ATOM 2825 C CA . SER A 1 359 ? 28.274 4.843 -33.080 1.00 68.12 359 SER A CA 1
ATOM 2826 C C . SER A 1 359 ? 27.404 5.153 -34.300 1.00 68.12 359 SER A C 1
ATOM 2828 O O . SER A 1 359 ? 27.934 5.409 -35.378 1.00 68.12 359 SER A O 1
ATOM 2830 N N . LYS A 1 360 ? 26.072 5.234 -34.157 1.00 69.75 360 LYS A N 1
ATOM 2831 C CA . LYS A 1 360 ? 25.164 5.625 -35.250 1.00 69.75 360 LYS A CA 1
ATOM 2832 C C . LYS A 1 360 ? 25.507 7.006 -35.790 1.00 69.75 360 LYS A C 1
ATOM 2834 O O . LYS A 1 360 ? 25.569 7.194 -37.001 1.00 69.75 360 LYS A O 1
ATOM 2839 N N . ARG A 1 361 ? 25.749 7.978 -34.903 1.00 73.00 361 ARG A N 1
ATOM 2840 C CA . ARG A 1 361 ? 26.141 9.336 -35.301 1.00 73.00 361 ARG A CA 1
ATOM 2841 C C . ARG A 1 361 ? 27.475 9.327 -36.044 1.00 73.00 361 ARG A C 1
ATOM 2843 O O . ARG A 1 361 ? 27.601 10.022 -37.048 1.00 73.00 361 ARG A O 1
ATOM 2850 N N . GLN A 1 362 ? 28.446 8.546 -35.576 1.00 73.19 362 GLN A N 1
ATOM 2851 C CA . GLN A 1 362 ? 29.741 8.399 -36.243 1.00 73.19 362 GLN A CA 1
ATOM 2852 C C . GLN A 1 362 ? 29.591 7.761 -37.627 1.00 73.19 362 GLN A C 1
ATOM 2854 O O . GLN A 1 362 ? 30.052 8.340 -38.604 1.00 73.19 362 GLN A O 1
ATOM 2859 N N . ILE A 1 363 ? 28.877 6.641 -37.741 1.00 68.88 363 ILE A N 1
ATOM 2860 C CA . ILE A 1 363 ? 28.650 5.952 -39.020 1.00 68.88 363 ILE A CA 1
ATOM 2861 C C . ILE A 1 363 ? 27.882 6.850 -39.989 1.00 68.88 363 ILE A C 1
ATOM 2863 O O . ILE A 1 363 ? 28.266 6.953 -41.149 1.00 68.88 363 ILE A O 1
ATOM 2867 N N . ARG A 1 364 ? 26.855 7.570 -39.526 1.00 76.50 364 ARG A N 1
ATOM 2868 C CA . ARG A 1 364 ? 26.116 8.522 -40.364 1.00 76.50 364 ARG A CA 1
ATOM 2869 C C . ARG A 1 364 ? 27.019 9.632 -40.898 1.00 76.50 364 ARG A C 1
ATOM 2871 O O . ARG A 1 364 ? 27.010 9.894 -42.093 1.00 76.50 364 ARG A O 1
ATOM 2878 N N . LEU A 1 365 ? 27.888 10.200 -40.058 1.00 74.88 365 LEU A N 1
ATOM 2879 C CA . LEU A 1 365 ? 28.911 11.147 -40.516 1.00 74.88 365 LEU A CA 1
ATOM 2880 C C . LEU A 1 365 ? 29.859 10.526 -41.555 1.00 74.88 365 LEU A C 1
ATOM 2882 O O . LEU A 1 365 ? 30.294 11.221 -42.468 1.00 74.88 365 LEU A O 1
ATOM 2886 N N . MET A 1 366 ? 30.172 9.234 -41.448 1.00 68.81 366 MET A N 1
ATOM 2887 C CA . MET A 1 366 ? 31.019 8.527 -42.415 1.00 68.81 366 MET A CA 1
ATOM 2888 C C . MET A 1 366 ? 30.308 8.222 -43.736 1.00 68.81 366 MET A C 1
ATOM 2890 O O . MET A 1 366 ? 30.962 8.165 -44.777 1.00 68.81 366 MET A O 1
ATOM 2894 N N . VAL A 1 367 ? 28.995 8.005 -43.702 1.00 70.62 367 VAL A N 1
ATOM 2895 C CA . VAL A 1 367 ? 28.161 7.831 -44.897 1.00 70.62 367 VAL A CA 1
ATOM 2896 C C . VAL A 1 367 ? 28.001 9.166 -45.624 1.00 70.62 367 VAL A C 1
ATOM 2898 O O . VAL A 1 367 ? 28.258 9.232 -46.829 1.00 70.62 367 VAL A O 1
ATOM 2901 N N . ASP A 1 368 ? 27.654 10.221 -44.883 1.00 78.94 368 ASP A N 1
ATOM 2902 C CA . ASP A 1 368 ? 27.372 11.557 -45.415 1.00 78.94 368 ASP A CA 1
ATOM 2903 C C . ASP A 1 368 ? 28.657 12.282 -45.861 1.00 78.94 368 ASP A C 1
ATOM 2905 O O . ASP A 1 368 ? 28.669 12.982 -46.873 1.00 78.94 368 ASP A O 1
ATOM 2909 N N . TYR A 1 369 ? 29.770 12.083 -45.141 1.00 77.81 369 TYR A N 1
ATOM 2910 C CA . TYR A 1 369 ? 31.040 12.786 -45.364 1.00 77.81 369 TYR A CA 1
ATOM 2911 C C . TYR A 1 369 ? 32.251 11.835 -45.378 1.00 77.81 369 TYR A C 1
ATOM 2913 O O . TYR A 1 369 ? 33.152 11.952 -44.535 1.00 77.81 369 TYR A O 1
ATOM 2921 N N . PRO A 1 370 ? 32.356 10.929 -46.366 1.00 65.69 370 PRO A N 1
ATOM 2922 C CA . PRO A 1 370 ? 33.355 9.854 -46.381 1.00 65.69 370 PRO A CA 1
ATOM 2923 C C . PRO A 1 370 ? 34.818 10.336 -46.403 1.00 65.69 370 PRO A C 1
ATOM 2925 O O . PRO A 1 370 ? 35.718 9.624 -45.960 1.00 65.69 370 PRO A O 1
ATOM 2928 N N . PHE A 1 371 ? 35.080 11.557 -46.881 1.00 60.88 371 PHE A N 1
ATOM 2929 C CA . PHE A 1 371 ? 36.432 12.132 -46.957 1.00 60.88 371 PHE A CA 1
ATOM 2930 C C . PHE A 1 371 ? 36.862 12.909 -45.704 1.00 60.88 371 PHE A C 1
ATOM 2932 O O . PHE A 1 371 ? 38.054 13.168 -45.525 1.00 60.88 371 PHE A O 1
ATOM 2939 N N . SER A 1 372 ? 35.925 13.251 -44.815 1.00 58.94 372 SER A N 1
ATOM 2940 C CA . SER A 1 372 ? 36.188 14.074 -43.623 1.00 58.94 372 SER A CA 1
ATOM 2941 C C . SER A 1 372 ? 37.083 13.380 -42.585 1.00 58.94 372 SER A C 1
ATOM 2943 O O . SER A 1 372 ? 37.726 14.037 -41.767 1.00 58.94 372 SER A O 1
ATOM 2945 N N . TRP A 1 373 ? 37.193 12.051 -42.659 1.00 55.00 373 TRP A N 1
ATOM 2946 C CA . TRP A 1 373 ? 37.927 11.239 -41.690 1.00 55.00 373 TRP A CA 1
ATOM 2947 C C . TRP A 1 373 ? 39.447 11.213 -41.914 1.00 55.00 373 TRP A C 1
ATOM 2949 O O . TRP A 1 373 ? 40.209 11.013 -40.970 1.00 55.00 373 TRP A O 1
ATOM 2959 N N . ARG A 1 374 ? 39.931 11.498 -43.134 1.00 54.00 374 ARG A N 1
ATOM 2960 C CA . ARG A 1 374 ? 41.372 11.423 -43.455 1.00 54.00 374 ARG A CA 1
ATOM 2961 C C . ARG A 1 374 ? 42.251 12.452 -42.742 1.00 54.00 374 ARG A C 1
ATOM 2963 O O . ARG A 1 374 ? 43.468 12.327 -42.792 1.00 54.00 374 ARG A O 1
ATOM 2970 N N . ARG A 1 375 ? 41.676 13.475 -42.102 1.00 53.44 375 ARG A N 1
ATOM 2971 C CA . ARG A 1 375 ? 42.449 14.580 -41.507 1.00 53.44 375 ARG A CA 1
ATOM 2972 C C . ARG A 1 375 ? 42.639 14.514 -39.992 1.00 53.44 375 ARG A C 1
ATOM 2974 O O . ARG A 1 375 ? 43.341 15.373 -39.468 1.00 53.44 375 ARG A O 1
ATOM 2981 N N . ARG A 1 376 ? 42.070 13.531 -39.281 1.00 51.47 376 ARG A N 1
ATOM 2982 C CA . ARG A 1 376 ? 42.220 13.448 -37.812 1.00 51.47 376 ARG A CA 1
ATOM 2983 C C . ARG A 1 376 ? 43.364 12.566 -37.309 1.00 51.47 376 ARG A C 1
ATOM 2985 O O . ARG A 1 376 ? 43.673 12.668 -36.131 1.00 51.47 376 ARG A O 1
ATOM 2992 N N . SER A 1 377 ? 44.024 11.759 -38.146 1.00 50.50 377 SER A N 1
ATOM 2993 C CA . SER A 1 377 ? 44.994 10.777 -37.631 1.00 50.50 377 SER A CA 1
ATOM 2994 C C . SER A 1 377 ? 46.454 11.236 -37.519 1.00 50.50 377 SER A C 1
ATOM 2996 O O . SER A 1 377 ? 47.250 10.408 -37.117 1.00 50.50 377 SER A O 1
ATOM 2998 N N . ASN A 1 378 ? 46.845 12.477 -37.851 1.00 48.91 378 ASN A N 1
ATOM 2999 C CA . ASN A 1 378 ? 48.281 12.830 -37.928 1.00 48.91 378 ASN A CA 1
ATOM 3000 C C . ASN A 1 378 ? 48.662 14.248 -37.438 1.00 48.91 378 ASN A C 1
ATOM 3002 O O . ASN A 1 378 ? 49.622 14.834 -37.929 1.00 48.91 378 ASN A O 1
ATOM 3006 N N . LYS A 1 379 ? 47.951 14.832 -36.466 1.00 49.34 379 LYS A N 1
ATOM 3007 C CA . LYS A 1 379 ? 48.463 16.016 -35.741 1.00 49.34 379 LYS A CA 1
ATOM 3008 C C . LYS A 1 379 ? 48.598 15.697 -34.258 1.00 49.34 379 LYS A C 1
ATOM 3010 O O . LYS A 1 379 ? 47.714 16.002 -33.468 1.00 49.34 379 LYS A O 1
ATOM 3015 N N . GLY A 1 380 ? 49.690 15.016 -33.946 1.00 51.81 380 GLY A N 1
ATOM 3016 C CA . GLY A 1 380 ? 50.111 14.606 -32.612 1.00 51.81 380 GLY A CA 1
ATOM 3017 C C . GLY A 1 380 ? 51.482 13.946 -32.712 1.00 51.81 380 GLY A C 1
ATOM 3018 O O . GLY A 1 380 ? 51.606 12.754 -32.456 1.00 51.81 380 GLY A O 1
ATOM 3019 N N . GLY A 1 381 ? 52.449 14.714 -33.217 1.00 40.91 381 GLY A N 1
ATOM 3020 C CA . GLY A 1 381 ? 53.847 14.603 -32.816 1.00 40.91 381 GLY A CA 1
ATOM 3021 C C . GLY A 1 381 ? 54.101 15.670 -31.766 1.00 40.91 381 GLY A C 1
ATOM 3022 O O . GLY A 1 381 ? 53.445 16.735 -31.888 1.00 40.91 381 GLY A O 1
#

Secondary structure (DSSP, 8-state):
-EEEEEESS-TTS-EEEEEEEEEEEEES-HHHHHHTTS-SS---TT--SS----PPPPEEEEEEEEEEEEE-SSS--SHHHHHHTEEEEEEEEEEEEEE-SS----TT-EEEEEEEEE--TT--SS--EEEESSTT----SSGGGGGGTHHHHHHHHHHHHHHHH-TTSEEPPPEE-GGG-SSHHHHHHHHHHHHHTT--EEESSTTT--SEEEPPEEGGG-------TTTTTTEEEE-HHHHHHHHHHHHHHHHHHHHHHHHHHHHHHHHHHHHHHTHHHHHH-HHHHHHHHHHHHHHHHHHHHHHTPPPPPP--HHHHHHHHHS-HHHHHHHHHHHHHHHHHHHHHHHHHHHHHHHHHHHHHHHHH-TTGGGGSSS---

Radius of gyration: 30.08 Å; chains: 1; bounding box: 77×54×83 Å

Organism: Achromobacter aegrifaciens (NCBI:txid1287736)

pLDDT: mean 78.13, std 14.87, range [39.06, 97.88]

Sequence (381 aa):
MSDMSLIETAPGGGSVLTKQRRYVLEVGEPTVLAGHLALSASAGPKVVGRPFHRLPVPFWLLVEEVETFKAAASEIRVADRIIAHAYNAEYTIKYWILSDGASELCPDQGGWFEAKFSRAPSCSSDNGRLTMHRPGILIVDPQSIRRFRLGPYIQDRITAWAKKYWSKAEVGRVSLHSSQAETTEELITRNKFWERYGFRFVWKDPKTMREGISEPMAGQALRVPLPTPDRYRHIQGLEIAHHLALAHGKASAAREAHASASRLSEKLFRLESRAQKHGLRWALSKQWRQDAAEELDRSHAEAAKAVGASPPQTLDASELDELARAPAERTLELLHQLTRQGVREVAQASEQARLACISKRQIRLMVDYPFSWRRRSNKGG

Foldseek 3Di:
DKDWDWDQQDPPRKIKIKIKDKWKKWFWDLCQVVCVVVVQDDPPPDDPDDDPPPDQATWIKIKMKMKMFIAHRDPPPDPVVSLQRGQKIKIKIKIFTLDSLPDPDDRPWIDMWMKMWHDDNPDPDLAIEIETGDAQDQDGPDPVRVVLCVSLVVVLVVLCVLCVRRQAYKYDKHKAALVQAPDLVSLVVSVVSVVQQQWDWDAPDPVSSRITITDIDGSNSTDNDDDDVPPNSRIDIGGLLRVVLVLLQLLVLLLQLLVLLVVLLVVLVVLVVVCVVCLVCLLPDPVSLVVLVVSLVVSVVSNVCSSVDDGDDRDPPVVSVVLSVDDPVVVSVVSNVSSVSSSVSNVSSVVSNVSSVVSSVVSVCCSVPSPPPPPPPPDDD